Protein AF-A0A1V2LK04-F1 (afdb_monomer)

Structure (mmCIF, N/CA/C/O backbone):
data_AF-A0A1V2LK04-F1
#
_entry.id   AF-A0A1V2LK04-F1
#
loop_
_atom_site.group_PDB
_atom_site.id
_atom_site.type_symbol
_atom_site.label_atom_id
_atom_site.label_alt_id
_atom_site.label_comp_id
_atom_site.label_asym_id
_atom_site.label_entity_id
_atom_site.label_seq_id
_atom_site.pdbx_PDB_ins_code
_atom_site.Cartn_x
_atom_site.Cartn_y
_atom_site.Cartn_z
_atom_site.occupancy
_atom_site.B_iso_or_equiv
_atom_site.auth_seq_id
_atom_site.auth_comp_id
_atom_site.auth_asym_id
_atom_site.auth_atom_id
_atom_site.pdbx_PDB_model_num
ATOM 1 N N . MET A 1 1 ? 14.924 -12.834 -7.239 1.00 67.75 1 MET A N 1
ATOM 2 C CA . MET A 1 1 ? 15.857 -11.915 -6.547 1.00 67.75 1 MET A CA 1
ATOM 3 C C . MET A 1 1 ? 15.004 -10.848 -5.894 1.00 67.75 1 MET A C 1
ATOM 5 O O . MET A 1 1 ? 14.093 -10.379 -6.570 1.00 67.75 1 MET A O 1
ATOM 9 N N . SER A 1 2 ? 15.192 -10.547 -4.605 1.00 84.81 2 SER A N 1
ATOM 10 C CA . SER A 1 2 ? 14.337 -9.550 -3.946 1.00 84.81 2 SER A CA 1
ATOM 11 C C . SER A 1 2 ? 14.604 -8.147 -4.511 1.00 84.81 2 SER A C 1
ATOM 13 O O . SER A 1 2 ? 15.684 -7.921 -5.069 1.00 84.81 2 SER A O 1
ATOM 15 N N . PRO A 1 3 ? 13.676 -7.181 -4.361 1.00 88.69 3 PRO A N 1
ATOM 16 C CA . PRO A 1 3 ? 13.916 -5.826 -4.839 1.00 88.69 3 PRO A CA 1
ATOM 17 C C . PRO A 1 3 ? 15.154 -5.174 -4.221 1.00 88.69 3 PRO A C 1
ATOM 19 O O . PRO A 1 3 ? 15.861 -4.426 -4.893 1.00 88.69 3 PRO A O 1
ATOM 22 N N . LEU A 1 4 ? 15.432 -5.484 -2.952 1.00 91.25 4 LEU A N 1
ATOM 23 C CA . LEU A 1 4 ? 16.605 -4.983 -2.247 1.00 91.25 4 LEU A CA 1
ATOM 24 C C . LEU A 1 4 ? 17.898 -5.606 -2.792 1.00 91.25 4 LEU A C 1
ATOM 26 O O . LEU A 1 4 ? 18.863 -4.879 -3.009 1.00 91.25 4 LEU A O 1
ATOM 30 N N . ASP A 1 5 ? 17.905 -6.913 -3.069 1.00 91.00 5 ASP A N 1
ATOM 31 C CA . ASP A 1 5 ? 19.068 -7.595 -3.656 1.00 91.00 5 ASP A CA 1
ATOM 32 C C . ASP A 1 5 ? 19.377 -7.072 -5.066 1.00 91.00 5 ASP A C 1
ATOM 34 O O . ASP A 1 5 ? 20.543 -6.890 -5.414 1.00 91.00 5 ASP A O 1
ATOM 38 N N . ASP A 1 6 ? 18.340 -6.784 -5.864 1.00 92.00 6 ASP A N 1
ATOM 39 C CA . ASP A 1 6 ? 18.484 -6.130 -7.172 1.00 92.00 6 ASP A CA 1
ATOM 40 C C . ASP A 1 6 ? 19.149 -4.770 -7.044 1.00 92.00 6 ASP A C 1
ATOM 42 O O . ASP A 1 6 ? 20.170 -4.516 -7.686 1.00 92.00 6 ASP A O 1
ATOM 46 N N . LEU A 1 7 ? 18.661 -3.933 -6.130 1.00 92.75 7 LEU A N 1
ATOM 47 C CA . LEU A 1 7 ? 19.265 -2.631 -5.897 1.00 92.75 7 LEU A CA 1
ATOM 48 C C . LEU A 1 7 ? 20.723 -2.754 -5.433 1.00 92.75 7 LEU A C 1
ATOM 50 O O . LEU A 1 7 ? 21.587 -2.056 -5.959 1.00 92.75 7 LEU A O 1
ATOM 54 N N . VAL A 1 8 ? 21.028 -3.669 -4.508 1.00 92.19 8 VAL A N 1
ATOM 55 C CA . VAL A 1 8 ? 22.409 -3.931 -4.065 1.00 92.19 8 VAL A CA 1
ATOM 56 C C . VAL A 1 8 ? 23.289 -4.380 -5.236 1.00 92.19 8 VAL A C 1
ATOM 58 O O . VAL A 1 8 ? 24.425 -3.923 -5.349 1.00 92.19 8 VAL A O 1
ATOM 61 N N . SER A 1 9 ? 22.769 -5.202 -6.152 1.00 92.12 9 SER A N 1
ATOM 62 C CA . SER A 1 9 ? 23.501 -5.624 -7.352 1.00 92.12 9 SER A CA 1
ATOM 63 C C . SER A 1 9 ? 23.781 -4.465 -8.319 1.00 92.12 9 SER A C 1
ATOM 65 O O . SER A 1 9 ? 24.876 -4.384 -8.878 1.00 92.12 9 SER A O 1
ATOM 67 N N . ILE A 1 10 ? 22.844 -3.517 -8.452 1.00 92.12 10 ILE A N 1
ATOM 68 C CA . ILE A 1 10 ? 23.038 -2.284 -9.226 1.00 92.12 10 ILE A CA 1
ATOM 69 C C . ILE A 1 10 ? 24.153 -1.440 -8.595 1.00 92.12 10 ILE A C 1
ATOM 71 O O . ILE A 1 10 ? 25.051 -0.985 -9.302 1.00 92.12 10 ILE A O 1
ATOM 75 N N . PHE A 1 11 ? 24.150 -1.276 -7.269 1.00 91.00 11 PHE A N 1
ATOM 76 C CA . PHE A 1 11 ? 25.230 -0.580 -6.560 1.00 91.00 11 PHE A CA 1
ATOM 77 C C . PHE A 1 11 ? 26.583 -1.288 -6.715 1.00 91.00 11 PHE A C 1
ATOM 79 O O . PHE A 1 11 ? 27.594 -0.619 -6.915 1.00 91.00 11 PHE A O 1
ATOM 86 N N . ALA A 1 12 ? 26.614 -2.622 -6.700 1.00 88.50 12 ALA A N 1
ATOM 87 C CA . ALA A 1 12 ? 27.835 -3.389 -6.941 1.00 88.50 12 ALA A CA 1
ATOM 88 C C . ALA A 1 12 ? 28.384 -3.200 -8.368 1.00 88.50 12 ALA A C 1
ATOM 90 O O . ALA A 1 12 ? 29.597 -3.212 -8.563 1.00 88.50 12 ALA A O 1
ATOM 91 N N . ALA A 1 13 ? 27.516 -2.986 -9.363 1.00 87.00 13 ALA A N 1
ATOM 92 C CA . ALA A 1 13 ? 27.930 -2.660 -10.730 1.00 87.00 13 ALA A CA 1
ATOM 93 C C . ALA A 1 13 ? 28.468 -1.222 -10.870 1.00 87.00 13 ALA A C 1
ATOM 95 O O . ALA A 1 13 ? 29.292 -0.958 -11.745 1.00 87.00 13 ALA A O 1
ATOM 96 N N . ILE A 1 14 ? 28.008 -0.303 -10.016 1.00 84.81 14 ILE A N 1
ATOM 97 C CA . ILE A 1 14 ? 28.446 1.099 -9.966 1.00 84.81 14 ILE A CA 1
ATOM 98 C C . ILE A 1 14 ? 29.805 1.231 -9.258 1.00 84.81 14 ILE A C 1
ATOM 100 O O . ILE A 1 14 ? 30.707 1.911 -9.749 1.00 84.81 14 ILE A O 1
ATOM 104 N N . SER A 1 15 ? 29.972 0.563 -8.116 1.00 70.50 15 SER A N 1
ATOM 105 C CA . SER A 1 15 ? 31.192 0.600 -7.306 1.00 70.50 15 SER A CA 1
ATOM 106 C C . SER A 1 15 ? 32.249 -0.369 -7.839 1.00 70.50 15 SER A C 1
ATOM 108 O O . SER A 1 15 ? 32.431 -1.467 -7.321 1.00 70.50 15 SER A O 1
ATOM 110 N N . THR A 1 16 ? 32.996 0.041 -8.866 1.00 59.12 16 THR A N 1
ATOM 111 C CA . THR A 1 16 ? 34.061 -0.789 -9.466 1.00 59.12 16 THR A CA 1
ATOM 112 C C . THR A 1 16 ? 35.253 -1.053 -8.532 1.00 59.12 16 THR A C 1
ATOM 114 O O . THR A 1 16 ? 36.031 -1.965 -8.798 1.00 59.12 16 THR A O 1
ATOM 117 N N . ASN A 1 17 ? 35.399 -0.291 -7.439 1.00 59.59 17 ASN A N 1
ATOM 118 C CA . ASN A 1 17 ? 36.409 -0.491 -6.393 1.00 59.59 17 ASN A CA 1
ATOM 119 C C . ASN A 1 17 ? 35.731 -0.642 -5.023 1.00 59.59 17 ASN A C 1
ATOM 121 O O . ASN A 1 17 ? 34.928 0.205 -4.645 1.00 59.59 17 ASN A O 1
ATOM 125 N N . GLN A 1 18 ? 36.127 -1.652 -4.237 1.00 54.50 18 GLN A N 1
ATOM 126 C CA . GLN A 1 18 ? 35.581 -1.926 -2.891 1.00 54.50 18 GLN A CA 1
ATOM 127 C C . GLN A 1 18 ? 35.814 -0.798 -1.859 1.00 54.50 18 GLN A C 1
ATOM 129 O O . GLN A 1 18 ? 35.262 -0.843 -0.763 1.00 54.50 18 GLN A O 1
ATOM 134 N N . GLU A 1 19 ? 36.611 0.219 -2.202 1.00 57.62 19 GLU A N 1
ATOM 135 C CA . GLU A 1 19 ? 36.891 1.391 -1.361 1.00 57.62 19 GLU A CA 1
ATOM 136 C C . GLU A 1 19 ? 36.106 2.655 -1.768 1.00 57.62 19 GLU A C 1
ATOM 138 O O . GLU A 1 19 ? 36.232 3.681 -1.100 1.00 57.62 19 GLU A O 1
ATOM 143 N N . SER A 1 20 ? 35.297 2.618 -2.838 1.00 67.50 20 SER A N 1
ATOM 144 C CA . SER A 1 20 ? 34.585 3.810 -3.322 1.00 67.50 20 SER A CA 1
ATOM 145 C C . SER A 1 20 ? 33.537 4.282 -2.313 1.00 67.50 20 SER A C 1
ATOM 147 O O . SER A 1 20 ? 32.608 3.538 -1.988 1.00 67.50 20 SER A O 1
ATOM 149 N N . ARG A 1 21 ? 33.644 5.529 -1.849 1.00 80.56 21 ARG A N 1
ATOM 150 C CA . ARG A 1 21 ? 32.644 6.144 -0.969 1.00 80.56 21 ARG A CA 1
ATOM 151 C C . ARG A 1 21 ? 31.554 6.800 -1.803 1.00 80.56 21 ARG A C 1
ATOM 153 O O . ARG A 1 21 ? 31.777 7.851 -2.407 1.00 80.56 21 ARG A O 1
ATOM 160 N N . ASN A 1 22 ? 30.369 6.199 -1.778 1.00 86.50 22 ASN A N 1
ATOM 161 C CA . ASN A 1 22 ? 29.214 6.699 -2.510 1.00 86.50 22 ASN A CA 1
ATOM 162 C C . ASN A 1 22 ? 28.468 7.744 -1.666 1.00 86.50 22 ASN A C 1
ATOM 164 O O . ASN A 1 22 ? 28.216 7.535 -0.469 1.00 86.50 22 ASN A O 1
ATOM 168 N N . LEU A 1 23 ? 28.104 8.866 -2.285 1.00 90.00 23 LEU A N 1
ATOM 169 C CA . LEU A 1 23 ? 27.098 9.794 -1.773 1.00 90.00 23 LEU A CA 1
ATOM 170 C C . LEU A 1 23 ? 25.750 9.443 -2.406 1.00 90.00 23 LEU A C 1
ATOM 172 O O . LEU A 1 23 ? 25.595 9.576 -3.618 1.00 90.00 23 LEU A O 1
ATOM 176 N N . LEU A 1 24 ? 24.778 9.019 -1.598 1.00 91.62 24 LEU A N 1
ATOM 177 C CA . LEU A 1 24 ? 23.424 8.752 -2.079 1.00 91.62 24 LEU A CA 1
ATOM 178 C C . LEU A 1 24 ? 22.603 10.042 -2.059 1.00 91.62 24 LEU A C 1
ATOM 180 O O . LEU A 1 24 ? 22.332 10.594 -0.992 1.00 91.62 24 LEU A O 1
ATOM 184 N N . VAL A 1 25 ? 22.177 10.490 -3.234 1.00 90.81 25 VAL A N 1
ATOM 185 C CA . VAL A 1 25 ? 21.165 11.533 -3.388 1.00 90.81 25 VAL A CA 1
ATOM 186 C C . VAL A 1 25 ? 19.807 10.861 -3.528 1.00 90.81 25 VAL A C 1
ATOM 188 O O . VAL A 1 25 ? 19.575 10.126 -4.489 1.00 90.81 25 VAL A O 1
ATOM 191 N N . LEU A 1 26 ? 18.924 11.097 -2.562 1.00 90.12 26 LEU A N 1
ATOM 192 C CA . LEU A 1 26 ? 17.680 10.354 -2.414 1.00 90.12 26 LEU A CA 1
ATOM 193 C C . LEU A 1 26 ? 16.454 11.243 -2.609 1.00 90.12 26 LEU A C 1
ATOM 195 O O . LEU A 1 26 ? 16.375 12.350 -2.077 1.00 90.12 26 LEU A O 1
ATOM 199 N N . ASP A 1 27 ? 15.477 10.714 -3.335 1.00 86.94 27 ASP A N 1
ATOM 200 C CA . ASP A 1 27 ? 14.127 11.261 -3.391 1.00 86.94 27 ASP A CA 1
ATOM 201 C C . ASP A 1 27 ? 13.308 10.849 -2.151 1.00 86.94 27 ASP A C 1
ATOM 203 O O . ASP A 1 27 ? 13.413 9.723 -1.652 1.00 86.94 27 ASP A O 1
ATOM 207 N N . ARG A 1 28 ? 12.466 11.744 -1.630 1.00 85.81 28 ARG A N 1
ATOM 208 C CA . ARG A 1 28 ? 11.654 11.449 -0.438 1.00 85.81 28 ARG A CA 1
ATOM 209 C C . ARG A 1 28 ? 10.674 10.308 -0.688 1.00 85.81 28 ARG A C 1
ATOM 211 O O . ARG A 1 28 ? 10.513 9.465 0.194 1.00 85.81 28 ARG A O 1
ATOM 218 N N . ASP A 1 29 ? 10.108 10.224 -1.886 1.00 84.12 29 ASP A N 1
ATOM 219 C CA . ASP A 1 29 ? 9.132 9.188 -2.232 1.00 84.12 29 ASP A CA 1
ATOM 220 C C . ASP A 1 29 ? 9.757 7.793 -2.150 1.00 84.12 29 ASP A C 1
ATOM 222 O O . ASP A 1 29 ? 9.242 6.902 -1.476 1.00 84.12 29 ASP A O 1
ATOM 226 N N . ILE A 1 30 ? 10.934 7.610 -2.759 1.00 87.88 30 ILE A N 1
ATOM 227 C CA . ILE A 1 30 ? 11.621 6.314 -2.742 1.00 87.88 30 ILE A CA 1
ATOM 228 C C . ILE A 1 30 ? 12.211 5.986 -1.361 1.00 87.88 30 ILE A C 1
ATOM 230 O O . ILE A 1 30 ? 12.379 4.813 -1.028 1.00 87.88 30 ILE A O 1
ATOM 234 N N . SER A 1 31 ? 12.495 6.991 -0.524 1.00 89.06 31 SER A N 1
ATOM 235 C CA . SER A 1 31 ? 13.019 6.764 0.831 1.00 89.06 31 SER A CA 1
ATOM 236 C C . SER A 1 31 ? 12.062 5.954 1.706 1.00 89.06 31 SER A C 1
ATOM 238 O O . SER A 1 31 ? 12.491 5.085 2.464 1.00 89.06 31 SER A O 1
ATOM 240 N N . VAL A 1 32 ? 10.758 6.181 1.541 1.00 87.44 32 VAL A N 1
ATOM 241 C CA . VAL A 1 32 ? 9.695 5.453 2.237 1.00 87.44 32 VAL A CA 1
ATOM 242 C C . VAL A 1 32 ? 9.721 3.978 1.839 1.00 87.44 32 VAL A C 1
ATOM 244 O O . VAL A 1 32 ? 9.692 3.097 2.698 1.00 87.44 32 VAL A O 1
ATOM 247 N N . HIS A 1 33 ? 9.868 3.710 0.540 1.00 89.38 33 HIS A N 1
ATOM 248 C CA . HIS A 1 33 ? 9.951 2.355 0.002 1.00 89.38 33 HIS A CA 1
ATOM 249 C C . HIS A 1 33 ? 11.189 1.623 0.539 1.00 89.38 33 HIS A C 1
ATOM 251 O O . HIS A 1 33 ? 11.101 0.472 0.962 1.00 89.38 33 HIS A O 1
ATOM 257 N N . LEU A 1 34 ? 12.343 2.297 0.586 1.00 90.12 34 LEU A N 1
ATOM 258 C CA . LEU A 1 34 ? 13.572 1.714 1.128 1.00 90.12 34 LEU A CA 1
ATOM 259 C C . LEU A 1 34 ? 13.492 1.448 2.632 1.00 90.12 34 LEU A C 1
ATOM 261 O O . LEU A 1 34 ? 13.990 0.421 3.094 1.00 90.12 34 LEU A O 1
ATOM 265 N N . ASN A 1 35 ? 12.874 2.340 3.406 1.00 88.75 35 ASN A N 1
ATOM 266 C CA . ASN A 1 35 ? 12.684 2.125 4.840 1.00 88.75 35 ASN A CA 1
ATOM 267 C C . ASN A 1 35 ? 11.862 0.861 5.098 1.00 88.75 35 ASN A C 1
ATOM 269 O O . ASN A 1 35 ? 12.257 0.036 5.922 1.00 88.75 35 ASN A O 1
ATOM 273 N N . TYR A 1 36 ? 10.792 0.655 4.330 1.00 88.06 36 TYR A N 1
ATOM 274 C CA . TYR A 1 36 ? 10.020 -0.579 4.389 1.00 88.06 36 TYR A CA 1
ATOM 275 C C . TYR A 1 36 ? 10.857 -1.803 3.977 1.00 88.06 36 TYR A C 1
ATOM 277 O O . TYR A 1 36 ? 10.964 -2.754 4.749 1.00 88.06 36 TYR A O 1
ATOM 285 N N . LEU A 1 37 ? 11.534 -1.767 2.820 1.00 89.19 37 LEU A N 1
ATOM 286 C CA . LEU A 1 37 ? 12.337 -2.901 2.328 1.00 89.19 37 LEU A CA 1
ATOM 287 C C . LEU A 1 37 ? 13.485 -3.282 3.274 1.00 89.19 37 LEU A C 1
ATOM 289 O O . LEU A 1 37 ? 13.892 -4.440 3.331 1.00 89.19 37 LEU A O 1
ATOM 293 N N . THR A 1 38 ? 14.011 -2.315 4.025 1.00 88.75 38 THR A N 1
ATOM 294 C CA . THR A 1 38 ? 15.079 -2.530 5.010 1.00 88.75 38 THR A CA 1
ATOM 295 C C . THR A 1 38 ? 14.553 -2.824 6.417 1.00 88.75 38 THR A C 1
ATOM 297 O O . THR A 1 38 ? 15.357 -2.955 7.341 1.00 88.75 38 THR A O 1
ATOM 300 N N . ASN A 1 39 ? 13.235 -2.934 6.623 1.00 83.38 39 ASN A N 1
ATOM 301 C CA . ASN A 1 39 ? 12.607 -3.067 7.944 1.00 83.38 39 ASN A CA 1
ATOM 302 C C . ASN A 1 39 ? 13.086 -1.990 8.937 1.00 83.38 39 ASN A C 1
ATOM 304 O O . ASN A 1 39 ? 13.409 -2.286 10.090 1.00 83.38 39 ASN A O 1
ATOM 308 N N . ASN A 1 40 ? 13.202 -0.745 8.466 1.00 79.25 40 ASN A N 1
ATOM 309 C CA . ASN A 1 40 ? 13.758 0.408 9.182 1.00 79.25 40 ASN A CA 1
ATOM 310 C C . ASN A 1 40 ? 15.217 0.230 9.660 1.00 79.25 40 ASN A C 1
ATOM 312 O O . ASN A 1 40 ? 15.696 0.981 10.510 1.00 79.25 40 ASN A O 1
ATOM 316 N N . LYS A 1 41 ? 15.957 -0.746 9.114 1.00 82.50 41 LYS A N 1
ATOM 317 C CA . LYS A 1 41 ? 17.372 -1.017 9.419 1.00 82.50 41 LYS A CA 1
ATOM 318 C C . LYS A 1 41 ? 18.263 -0.616 8.247 1.00 82.50 41 LYS A C 1
ATOM 320 O O . LYS A 1 41 ? 18.959 -1.437 7.651 1.00 82.50 41 LYS A O 1
ATOM 325 N N . PHE A 1 42 ? 18.269 0.680 7.945 1.00 85.62 42 PHE A N 1
ATOM 326 C CA . PHE A 1 42 ? 18.987 1.236 6.795 1.00 85.62 42 PHE A CA 1
ATOM 327 C C . PHE A 1 42 ? 20.515 1.007 6.838 1.00 85.62 42 PHE A C 1
ATOM 329 O O . PHE A 1 42 ? 21.164 0.968 5.798 1.00 85.62 42 PHE A O 1
ATOM 336 N N . SER A 1 43 ? 21.102 0.790 8.022 1.00 86.19 43 SER A N 1
ATOM 337 C CA . SER A 1 43 ? 22.552 0.604 8.202 1.00 86.19 43 SER A CA 1
ATOM 338 C C . SER A 1 43 ? 23.133 -0.621 7.486 1.00 86.19 43 SER A C 1
ATOM 340 O O . SER A 1 43 ? 24.266 -0.582 7.002 1.00 86.19 43 SER A O 1
ATOM 342 N N . ALA A 1 44 ? 22.374 -1.718 7.404 1.00 85.88 44 ALA A N 1
ATOM 343 C CA . ALA A 1 44 ? 22.809 -2.909 6.677 1.00 85.88 44 ALA A CA 1
ATOM 344 C C . ALA A 1 44 ? 22.882 -2.628 5.170 1.00 85.88 44 ALA A C 1
ATOM 346 O O . ALA A 1 44 ? 23.854 -3.001 4.515 1.00 85.88 44 ALA A O 1
ATOM 347 N N . PHE A 1 45 ? 21.889 -1.899 4.651 1.00 88.12 45 PHE A N 1
ATOM 348 C CA . PHE A 1 45 ? 21.852 -1.477 3.257 1.00 88.12 45 PHE A CA 1
ATOM 349 C C . PHE A 1 45 ? 23.014 -0.538 2.927 1.00 88.12 45 PHE A C 1
ATOM 351 O O . PHE A 1 45 ? 23.743 -0.815 1.981 1.00 88.12 45 PHE A O 1
ATOM 358 N N . THR A 1 46 ? 23.265 0.502 3.732 1.00 88.56 46 THR A N 1
ATOM 359 C CA . THR A 1 46 ? 24.379 1.437 3.476 1.00 88.56 46 THR A CA 1
ATOM 360 C C . THR A 1 46 ? 25.741 0.761 3.502 1.00 88.56 46 THR A C 1
ATOM 362 O O . THR A 1 46 ? 26.622 1.133 2.732 1.00 88.56 46 THR A O 1
ATOM 365 N N . THR A 1 47 ? 25.914 -0.244 4.363 1.00 87.81 47 THR A N 1
ATOM 366 C CA . THR A 1 47 ? 27.152 -1.029 4.429 1.00 87.81 47 THR A CA 1
ATOM 367 C C . THR A 1 47 ? 27.335 -1.869 3.166 1.00 87.81 47 THR A C 1
ATOM 369 O O . THR A 1 47 ? 28.420 -1.868 2.592 1.00 87.81 47 THR A O 1
ATOM 372 N N . ALA A 1 48 ? 26.279 -2.546 2.703 1.00 86.94 48 ALA A N 1
ATOM 373 C CA . ALA A 1 48 ? 26.323 -3.383 1.503 1.00 86.94 48 ALA A CA 1
ATOM 374 C C . ALA A 1 48 ? 26.527 -2.581 0.205 1.00 86.94 48 ALA A C 1
ATOM 376 O O . ALA A 1 48 ? 27.084 -3.103 -0.755 1.00 86.94 48 ALA A O 1
ATOM 377 N N . THR A 1 49 ? 26.089 -1.320 0.169 1.00 87.62 49 THR A N 1
ATOM 378 C CA . THR A 1 49 ? 26.177 -0.445 -1.013 1.00 87.62 49 THR A CA 1
ATOM 379 C C . THR A 1 49 ? 27.279 0.615 -0.922 1.00 87.62 49 THR A C 1
ATOM 381 O O . THR A 1 49 ? 27.354 1.500 -1.778 1.00 87.62 49 THR A O 1
ATOM 384 N N . HIS A 1 50 ? 28.133 0.551 0.107 1.00 87.31 50 HIS A N 1
ATOM 385 C CA . HIS A 1 50 ? 29.213 1.514 0.367 1.00 87.31 50 HIS A CA 1
ATOM 386 C C . HIS A 1 50 ? 28.746 2.986 0.414 1.00 87.31 50 HIS A C 1
ATOM 388 O O . HIS A 1 50 ? 29.473 3.911 0.036 1.00 87.31 50 HIS A O 1
ATOM 394 N N . ILE A 1 51 ? 27.519 3.226 0.893 1.00 88.81 51 ILE A N 1
ATOM 395 C CA . ILE A 1 51 ? 26.975 4.576 1.071 1.00 88.81 51 ILE A CA 1
ATOM 396 C C . ILE A 1 51 ? 27.576 5.190 2.331 1.00 88.81 51 ILE A C 1
ATOM 398 O O . ILE A 1 51 ? 27.338 4.739 3.451 1.00 88.81 51 ILE A O 1
ATOM 402 N N . SER A 1 52 ? 28.327 6.270 2.138 1.00 86.75 52 SER A N 1
ATOM 403 C CA . SER A 1 52 ? 28.975 7.017 3.219 1.00 86.75 52 SER A CA 1
ATOM 404 C C . SER A 1 52 ? 28.075 8.101 3.813 1.00 86.75 52 SER A C 1
ATOM 406 O O . SER A 1 52 ? 28.137 8.389 5.008 1.00 86.75 52 SER A O 1
ATOM 408 N N . ARG A 1 53 ? 27.238 8.711 2.971 1.00 87.44 53 ARG A N 1
ATOM 409 C CA . ARG A 1 53 ? 26.361 9.827 3.322 1.00 87.44 53 ARG A CA 1
ATOM 410 C C . ARG A 1 53 ? 25.122 9.806 2.433 1.00 87.44 53 ARG A C 1
ATOM 412 O O . ARG A 1 53 ? 25.194 9.393 1.278 1.00 87.44 53 ARG A O 1
ATOM 419 N N . ILE A 1 54 ? 24.007 10.279 2.982 1.00 89.69 54 ILE A N 1
ATOM 420 C CA . ILE A 1 54 ? 22.731 10.441 2.282 1.00 89.69 54 ILE A CA 1
ATOM 421 C C . ILE A 1 54 ? 22.371 11.925 2.310 1.00 89.69 54 ILE A C 1
ATOM 423 O O . ILE A 1 54 ? 22.542 12.580 3.342 1.00 89.69 54 ILE A O 1
ATOM 427 N N . VAL A 1 55 ? 21.907 12.452 1.183 1.00 90.56 55 VAL A N 1
ATOM 428 C CA . VAL A 1 55 ? 21.440 13.834 1.030 1.00 90.56 55 VAL A CA 1
ATOM 429 C C . VAL A 1 55 ? 20.132 13.813 0.243 1.00 90.56 55 VAL A C 1
ATOM 431 O O . VAL A 1 55 ? 19.961 12.991 -0.655 1.00 90.56 55 VAL A O 1
ATOM 434 N N . TRP A 1 56 ? 19.199 14.694 0.590 1.00 90.69 56 TRP A N 1
ATOM 435 C CA . TRP A 1 56 ? 17.957 14.849 -0.162 1.00 90.69 56 TRP A CA 1
ATOM 436 C C . TRP A 1 56 ? 18.214 15.563 -1.481 1.00 90.69 56 TRP A C 1
ATOM 438 O O . TRP A 1 56 ? 19.077 16.437 -1.543 1.00 90.69 56 TRP A O 1
ATOM 448 N N . ILE A 1 57 ? 17.467 15.216 -2.530 1.00 86.06 57 ILE A N 1
ATOM 449 C CA . ILE A 1 57 ? 17.640 15.824 -3.856 1.00 86.06 57 ILE A CA 1
ATOM 450 C C . ILE A 1 57 ? 17.528 17.359 -3.828 1.00 86.06 57 ILE A C 1
ATOM 452 O O . ILE A 1 57 ? 18.248 18.041 -4.556 1.00 86.06 57 ILE A O 1
ATOM 456 N N . GLU A 1 58 ? 16.707 17.910 -2.931 1.00 84.62 58 GLU A N 1
ATOM 457 C CA . GLU A 1 58 ? 16.527 19.353 -2.753 1.00 84.62 58 GLU A CA 1
ATOM 458 C C . GLU A 1 58 ? 17.756 20.043 -2.131 1.00 84.62 58 GLU A C 1
ATOM 460 O O . GLU A 1 58 ? 18.003 21.222 -2.384 1.00 84.62 58 GLU A O 1
ATOM 465 N N . ASP A 1 59 ? 18.559 19.305 -1.361 1.00 83.62 59 ASP A N 1
ATOM 466 C CA . ASP A 1 59 ? 19.706 19.825 -0.607 1.00 83.62 59 ASP A CA 1
ATOM 467 C C . ASP A 1 59 ? 21.047 19.641 -1.342 1.00 83.62 59 ASP A C 1
ATOM 469 O O . ASP A 1 59 ? 22.104 20.040 -0.844 1.00 83.62 59 ASP A O 1
ATOM 473 N N . VAL A 1 60 ? 21.028 19.055 -2.545 1.00 77.56 60 VAL A N 1
ATOM 474 C CA . VAL A 1 60 ? 22.233 18.705 -3.323 1.00 77.56 60 VAL A CA 1
ATOM 475 C C . VAL A 1 60 ? 23.100 19.924 -3.637 1.00 77.56 60 VAL A C 1
ATOM 477 O O . VAL A 1 60 ? 24.325 19.826 -3.635 1.00 77.56 60 VAL A O 1
ATOM 480 N N . ALA A 1 61 ? 22.496 21.093 -3.856 1.00 73.44 61 ALA A N 1
ATOM 481 C CA . ALA A 1 61 ? 23.235 22.322 -4.150 1.00 73.44 61 ALA A CA 1
ATOM 482 C C . ALA A 1 61 ? 24.139 22.791 -2.987 1.00 73.44 61 ALA A C 1
ATOM 484 O O . ALA A 1 61 ? 25.058 23.577 -3.204 1.00 73.44 61 ALA A O 1
ATOM 485 N N . ASN A 1 62 ? 23.911 22.295 -1.764 1.00 68.25 62 ASN A N 1
ATOM 486 C CA . ASN A 1 62 ? 24.599 22.727 -0.544 1.00 68.25 62 ASN A CA 1
ATOM 487 C C . ASN A 1 62 ? 25.738 21.786 -0.107 1.00 68.25 62 ASN A C 1
ATOM 489 O O . ASN A 1 62 ? 26.225 21.889 1.023 1.00 68.25 62 ASN A O 1
ATOM 493 N N . ILE A 1 63 ? 26.168 20.848 -0.957 1.00 65.88 63 ILE A N 1
ATOM 494 C CA . ILE A 1 63 ? 27.238 19.900 -0.616 1.00 65.88 63 ILE A CA 1
ATOM 495 C C . ILE A 1 63 ? 28.587 20.643 -0.570 1.00 65.88 63 ILE A C 1
ATOM 497 O O . ILE A 1 63 ? 29.254 20.817 -1.586 1.00 65.88 63 ILE A O 1
ATOM 501 N N . GLN A 1 64 ? 28.993 21.084 0.626 1.00 55.75 64 GLN A N 1
ATOM 502 C CA . GLN A 1 64 ? 30.326 21.632 0.895 1.00 55.75 64 GLN A CA 1
ATOM 503 C C . GLN A 1 64 ? 31.285 20.526 1.367 1.00 55.75 64 GLN A C 1
ATOM 505 O O . GLN A 1 64 ? 30.988 19.819 2.327 1.00 55.75 64 GLN A O 1
ATOM 510 N N . ASP A 1 65 ? 32.392 20.402 0.631 1.00 49.72 65 ASP A N 1
ATOM 511 C CA . ASP A 1 65 ? 33.674 19.717 0.861 1.00 49.72 65 ASP A CA 1
ATOM 512 C C . ASP A 1 65 ? 33.784 18.458 1.750 1.00 49.72 65 ASP A C 1
ATOM 514 O O . ASP A 1 65 ? 33.377 18.379 2.906 1.00 49.72 65 ASP A O 1
ATOM 518 N N . GLY A 1 66 ? 34.472 17.469 1.167 1.00 55.41 66 GLY A N 1
ATOM 519 C CA . GLY A 1 66 ? 34.647 16.098 1.647 1.00 55.41 66 GLY A CA 1
ATOM 520 C C . GLY A 1 66 ? 34.368 15.128 0.502 1.00 55.41 66 GLY A C 1
ATOM 521 O O . GLY A 1 66 ? 33.434 14.339 0.591 1.00 55.41 66 GLY A O 1
ATOM 522 N N . SER A 1 67 ? 35.098 15.274 -0.612 1.00 61.66 67 SER A N 1
ATOM 523 C CA . SER A 1 67 ? 34.750 14.711 -1.925 1.00 61.66 67 SER A CA 1
ATOM 524 C C . SER A 1 67 ? 34.422 13.209 -1.853 1.00 61.66 67 SER A C 1
ATOM 526 O O . SER A 1 67 ? 35.333 12.416 -1.586 1.00 61.66 67 SER A O 1
ATOM 528 N N . PRO A 1 68 ? 33.155 12.807 -2.077 1.00 72.56 68 PRO A N 1
ATOM 529 C CA . PRO A 1 68 ? 32.834 11.408 -2.328 1.00 72.56 68 PRO A CA 1
ATOM 530 C C . PRO A 1 68 ? 33.440 10.993 -3.674 1.00 72.56 68 PRO A C 1
ATOM 532 O O . PRO A 1 68 ? 33.629 11.835 -4.556 1.00 72.56 68 PRO A O 1
ATOM 535 N N . ASP A 1 69 ? 33.753 9.710 -3.833 1.00 78.31 69 ASP A N 1
ATOM 536 C CA . ASP A 1 69 ? 34.327 9.196 -5.085 1.00 78.31 69 ASP A CA 1
ATOM 537 C C . ASP A 1 69 ? 33.257 9.120 -6.184 1.00 78.31 69 ASP A C 1
ATOM 539 O O . ASP A 1 69 ? 33.544 9.302 -7.372 1.00 78.31 69 ASP A O 1
ATOM 543 N N . SER A 1 70 ? 32.006 8.890 -5.774 1.00 87.31 70 SER A N 1
ATOM 544 C CA . SER A 1 70 ? 30.847 8.860 -6.654 1.00 87.31 70 SER A CA 1
ATOM 545 C C . SER A 1 70 ? 29.617 9.512 -6.011 1.00 87.31 70 SER A C 1
ATOM 547 O O . SER A 1 70 ? 29.456 9.541 -4.785 1.00 87.31 70 SER A O 1
ATOM 549 N N . VAL A 1 71 ? 28.729 10.026 -6.857 1.00 89.44 71 VAL A N 1
ATOM 550 C CA . VAL A 1 71 ? 27.406 10.527 -6.487 1.00 89.44 71 VAL A CA 1
ATOM 551 C C . VAL A 1 71 ? 26.371 9.658 -7.185 1.00 89.44 71 VAL A C 1
ATOM 553 O O . VAL A 1 71 ? 26.366 9.556 -8.409 1.00 89.44 71 VAL A O 1
ATOM 556 N N . VAL A 1 72 ? 25.494 9.027 -6.410 1.00 91.75 72 VAL A N 1
ATOM 557 C CA . VAL A 1 72 ? 24.448 8.139 -6.922 1.00 91.75 72 VAL A CA 1
ATOM 558 C C . VAL A 1 72 ? 23.096 8.789 -6.672 1.00 91.75 72 VAL A C 1
ATOM 560 O O . VAL A 1 72 ? 22.679 8.931 -5.526 1.00 91.75 72 VAL A O 1
ATOM 563 N N . PHE A 1 73 ? 22.405 9.175 -7.738 1.00 91.69 73 PHE A N 1
ATOM 564 C CA . PHE A 1 73 ? 21.027 9.653 -7.680 1.00 91.69 73 PHE A CA 1
ATOM 565 C C . PHE A 1 73 ? 20.076 8.462 -7.709 1.00 91.69 73 PHE A C 1
ATOM 567 O O . PHE A 1 73 ? 20.142 7.660 -8.636 1.00 91.69 73 PHE A O 1
ATOM 574 N N . LEU A 1 74 ? 19.180 8.359 -6.731 1.00 92.62 74 LEU A N 1
ATOM 575 C CA . LEU A 1 74 ? 18.116 7.358 -6.700 1.00 92.62 74 LEU A CA 1
ATOM 576 C C . LEU A 1 74 ? 16.757 8.059 -6.666 1.00 92.62 74 LEU A C 1
ATOM 578 O O . LEU A 1 74 ? 16.388 8.672 -5.663 1.00 92.62 74 LEU A O 1
ATOM 582 N N . ILE A 1 75 ? 16.028 7.967 -7.779 1.00 89.75 75 ILE A N 1
ATOM 583 C CA . ILE A 1 75 ? 14.786 8.716 -8.014 1.00 89.75 75 ILE A CA 1
ATOM 584 C C . ILE A 1 75 ? 13.672 7.751 -8.419 1.00 89.75 75 ILE A C 1
ATOM 586 O O . ILE A 1 75 ? 13.898 6.822 -9.198 1.00 89.75 75 ILE A O 1
ATOM 590 N N . ASN A 1 76 ? 12.459 7.981 -7.915 1.00 87.44 76 ASN A N 1
ATOM 591 C CA . ASN A 1 76 ? 11.260 7.281 -8.367 1.00 87.44 76 ASN A CA 1
ATOM 592 C C . ASN A 1 76 ? 10.607 8.057 -9.514 1.00 87.44 76 ASN A C 1
ATOM 594 O O . ASN A 1 76 ? 10.323 9.229 -9.331 1.00 87.44 76 ASN A O 1
ATOM 598 N N . LEU A 1 77 ? 10.324 7.444 -10.665 1.00 83.69 77 LEU A N 1
ATOM 599 C CA . LEU A 1 77 ? 9.648 8.132 -11.783 1.00 83.69 77 LEU A CA 1
ATOM 600 C C . LEU A 1 77 ? 8.219 7.650 -12.029 1.00 83.69 77 LEU A C 1
ATOM 602 O O . LEU A 1 77 ? 7.698 7.824 -13.126 1.00 83.69 77 LEU A O 1
ATOM 606 N N . LEU A 1 78 ? 7.591 7.028 -11.034 1.00 78.19 78 LEU A N 1
ATOM 607 C CA . LEU A 1 78 ? 6.184 6.639 -11.129 1.00 78.19 78 LEU A CA 1
ATOM 608 C C . LEU A 1 78 ? 5.214 7.829 -11.038 1.00 78.19 78 LEU A C 1
ATOM 610 O O . LEU A 1 78 ? 4.068 7.681 -11.439 1.00 78.19 78 LEU A O 1
ATOM 614 N N . SER A 1 79 ? 5.640 8.988 -10.524 1.00 71.62 79 SER A N 1
ATOM 615 C CA . SER A 1 79 ? 4.813 10.199 -10.452 1.00 71.62 79 SER A CA 1
ATOM 616 C C . SER A 1 79 ? 5.266 11.268 -11.455 1.00 71.62 79 SER A C 1
ATOM 618 O O . SER A 1 79 ? 6.465 11.469 -11.680 1.00 71.62 79 SER A O 1
ATOM 620 N N . ASP A 1 80 ? 4.298 12.002 -12.014 1.00 67.69 80 ASP A N 1
ATOM 621 C CA . ASP A 1 80 ? 4.536 13.124 -12.937 1.00 67.69 80 ASP A CA 1
ATOM 622 C C . ASP A 1 80 ? 5.442 14.205 -12.311 1.00 67.69 80 ASP A C 1
ATOM 624 O O . ASP A 1 80 ? 6.307 14.780 -12.980 1.00 67.69 80 ASP A O 1
ATOM 628 N N . GLU A 1 81 ? 5.305 14.444 -11.002 1.00 66.75 81 GLU A N 1
ATOM 629 C CA . GLU A 1 81 ? 6.126 15.405 -10.254 1.00 66.75 81 GLU A CA 1
ATOM 630 C C . GLU A 1 81 ? 7.624 15.078 -10.329 1.00 66.75 81 GLU A C 1
ATOM 632 O O . GLU A 1 81 ? 8.468 15.975 -10.434 1.00 66.75 81 GLU A O 1
ATOM 637 N N . ASN A 1 82 ? 7.981 13.794 -10.372 1.00 68.56 82 ASN A N 1
ATOM 638 C CA . ASN A 1 82 ? 9.378 13.374 -10.362 1.00 68.56 82 ASN A CA 1
ATOM 639 C C . ASN A 1 82 ? 10.046 13.487 -11.743 1.00 68.56 82 ASN A C 1
ATOM 641 O O . ASN A 1 82 ? 11.273 13.593 -11.839 1.00 68.56 82 ASN A O 1
ATOM 645 N N . ILE A 1 83 ? 9.266 13.609 -12.823 1.00 70.00 83 ILE A N 1
ATOM 646 C CA . ILE A 1 83 ? 9.791 13.977 -14.148 1.00 70.00 83 ILE A CA 1
ATOM 647 C C . ILE A 1 83 ? 10.334 15.417 -14.124 1.00 70.00 83 ILE A C 1
ATOM 649 O O . ILE A 1 83 ? 11.350 15.721 -14.759 1.00 70.00 83 ILE A O 1
ATOM 653 N N . HIS A 1 84 ? 9.725 16.320 -13.347 1.00 73.06 84 HIS A N 1
ATOM 654 C CA . HIS A 1 84 ? 10.279 17.662 -13.144 1.00 73.06 84 HIS A CA 1
ATOM 655 C C . HIS A 1 84 ? 11.606 17.624 -12.376 1.00 73.06 84 HIS A C 1
ATOM 657 O O . HIS A 1 84 ? 12.522 18.370 -12.731 1.00 73.06 84 HIS A O 1
ATOM 663 N N . LYS A 1 85 ? 11.769 16.703 -11.417 1.00 74.62 85 LYS A N 1
ATOM 664 C CA . LYS A 1 85 ? 13.047 16.483 -10.713 1.00 74.62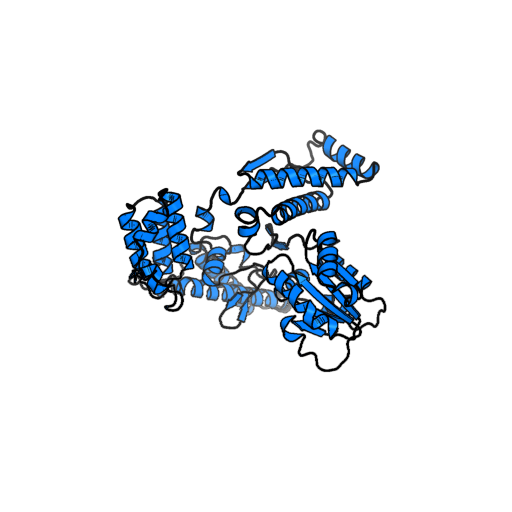 85 LYS A CA 1
ATOM 665 C C . LYS A 1 85 ? 14.160 16.032 -11.669 1.00 74.62 85 LYS A C 1
ATOM 667 O O . LYS A 1 85 ? 15.280 16.530 -11.579 1.00 74.62 85 LYS A O 1
ATOM 672 N N . LEU A 1 86 ? 13.860 15.204 -12.679 1.00 74.94 86 LEU A N 1
ATOM 673 C CA . LEU A 1 86 ? 14.832 14.904 -13.747 1.00 74.94 86 LEU A CA 1
ATOM 674 C C . LEU A 1 86 ? 15.246 16.141 -14.548 1.00 74.94 86 LEU A C 1
ATOM 676 O O . LEU A 1 86 ? 16.387 16.226 -14.997 1.00 74.94 86 LEU A O 1
ATOM 680 N N . ASN A 1 87 ? 14.341 17.100 -14.762 1.00 75.06 87 ASN A N 1
ATOM 681 C CA . ASN A 1 87 ? 14.717 18.353 -15.417 1.00 75.06 87 ASN A CA 1
ATOM 682 C C . ASN A 1 87 ? 15.665 19.180 -14.537 1.00 75.06 87 ASN A C 1
ATOM 684 O O . ASN A 1 87 ? 16.573 19.807 -15.075 1.00 75.06 87 ASN A O 1
ATOM 688 N N . GLN A 1 88 ? 15.522 19.145 -13.211 1.00 77.69 88 GLN A N 1
ATOM 689 C CA . GLN A 1 88 ? 16.461 19.811 -12.299 1.00 77.69 88 GLN A CA 1
ATOM 690 C C . GLN A 1 88 ? 17.862 19.188 -12.341 1.00 77.69 88 GLN A C 1
ATOM 692 O O . GLN A 1 88 ? 18.847 19.906 -12.201 1.00 77.69 88 GLN A O 1
ATOM 697 N N . LEU A 1 89 ? 17.989 17.888 -12.630 1.00 78.38 89 LEU A N 1
ATOM 698 C CA . LEU A 1 89 ? 19.310 17.276 -12.822 1.00 78.38 89 LEU A CA 1
ATOM 699 C C . LEU A 1 89 ? 20.111 17.949 -13.943 1.00 78.38 89 LEU A C 1
ATOM 701 O O . LEU A 1 89 ? 21.330 18.030 -13.845 1.00 78.38 89 LEU A O 1
ATOM 705 N N . SER A 1 90 ? 19.451 18.503 -14.965 1.00 75.94 90 SER A N 1
ATOM 706 C CA . SER A 1 90 ? 20.152 19.186 -16.061 1.00 75.94 90 SER A CA 1
ATOM 707 C C . SER A 1 90 ? 20.952 20.417 -15.637 1.00 75.94 90 SER A C 1
ATOM 709 O O . SER A 1 90 ? 21.903 20.785 -16.321 1.00 75.94 90 SER A O 1
ATOM 711 N N . THR A 1 91 ? 20.612 21.044 -14.508 1.00 80.25 91 THR A N 1
ATOM 712 C CA . THR A 1 91 ? 21.382 22.168 -13.958 1.00 80.25 91 THR A CA 1
ATOM 713 C C . THR A 1 91 ? 22.439 21.717 -12.952 1.00 80.25 91 THR A C 1
ATOM 715 O O . THR A 1 91 ? 23.459 22.391 -12.808 1.00 80.25 91 THR A O 1
ATOM 718 N N . LEU A 1 92 ? 22.208 20.587 -12.274 1.00 81.50 92 LEU A N 1
ATOM 719 C CA . LEU A 1 92 ? 23.062 20.056 -11.208 1.00 81.50 92 LEU A CA 1
ATOM 720 C C . LEU A 1 92 ? 24.228 19.215 -11.741 1.00 81.50 92 LEU A C 1
ATOM 722 O O . LEU A 1 92 ? 25.364 19.402 -11.306 1.00 81.50 92 LEU A O 1
ATOM 726 N N . LEU A 1 93 ? 23.959 18.305 -12.682 1.00 82.38 93 LEU A N 1
ATOM 727 C CA . LEU A 1 93 ? 24.946 17.349 -13.196 1.00 82.38 93 LEU A CA 1
ATOM 728 C C . LEU A 1 93 ? 26.188 18.028 -13.806 1.00 82.38 93 LEU A C 1
ATOM 730 O O . LEU A 1 93 ? 27.291 17.628 -13.435 1.00 82.38 93 LEU A O 1
ATOM 734 N N . PRO A 1 94 ? 26.072 19.105 -14.615 1.00 79.56 94 PRO A N 1
ATOM 735 C CA . PRO A 1 94 ? 27.245 19.756 -15.211 1.00 79.56 94 PRO A CA 1
ATOM 736 C C . PRO A 1 94 ? 28.205 20.397 -14.196 1.00 79.56 94 PRO A C 1
ATOM 738 O O . PRO A 1 94 ? 29.335 20.743 -14.536 1.00 79.56 94 PRO A O 1
ATOM 741 N N . GLN A 1 95 ? 27.756 20.616 -12.955 1.00 79.38 95 GLN A N 1
ATOM 742 C CA . GLN A 1 95 ? 28.564 21.225 -11.895 1.00 79.38 95 GLN A CA 1
ATOM 743 C C . GLN A 1 95 ? 29.365 20.184 -11.100 1.00 79.38 95 GLN A C 1
ATOM 745 O O . GLN A 1 95 ? 30.257 20.551 -10.329 1.00 79.38 95 GLN A O 1
ATOM 750 N N . MET A 1 96 ? 29.061 18.895 -11.271 1.00 79.44 96 MET A N 1
ATOM 751 C CA . MET A 1 96 ? 29.690 17.813 -10.521 1.00 79.44 96 MET A CA 1
ATOM 752 C C . MET A 1 96 ? 31.011 17.386 -11.162 1.00 79.44 96 MET A C 1
ATOM 754 O O . MET A 1 96 ? 31.138 17.290 -12.378 1.00 79.44 96 MET A O 1
ATOM 758 N N . LYS A 1 97 ? 32.021 17.134 -10.323 1.00 77.81 97 LYS A N 1
ATOM 759 C CA . LYS A 1 97 ? 33.364 16.695 -10.754 1.00 77.81 97 LYS A CA 1
ATOM 760 C C . LYS A 1 97 ? 33.636 15.219 -10.448 1.00 77.81 97 LYS A C 1
ATOM 762 O O . LYS A 1 97 ? 34.691 14.705 -10.804 1.00 77.81 97 LYS A O 1
ATOM 767 N N . GLN A 1 98 ? 32.725 14.581 -9.723 1.00 82.75 98 GLN A N 1
ATOM 768 C CA . GLN A 1 98 ? 32.773 13.188 -9.293 1.00 82.75 98 GLN A CA 1
ATOM 769 C C . GLN A 1 98 ? 32.185 12.265 -10.367 1.00 82.75 98 GLN A C 1
ATOM 771 O O . GLN A 1 98 ? 31.547 12.734 -11.306 1.00 82.75 98 GLN A O 1
ATOM 776 N N . ASN A 1 99 ? 32.343 10.948 -10.202 1.00 87.38 99 ASN A N 1
ATOM 777 C CA . ASN A 1 99 ? 31.591 9.990 -11.012 1.00 87.38 99 ASN A CA 1
ATOM 778 C C . ASN A 1 99 ? 30.109 10.071 -10.645 1.00 87.38 99 ASN A C 1
ATOM 780 O O . ASN A 1 99 ? 29.763 9.930 -9.470 1.00 87.38 99 ASN A O 1
ATOM 784 N N . VAL A 1 100 ? 29.241 10.302 -11.627 1.00 89.19 100 VAL A N 1
ATOM 785 C CA . VAL A 1 100 ? 27.808 10.472 -11.376 1.00 89.19 100 VAL A CA 1
ATOM 786 C C . VAL A 1 100 ? 27.028 9.303 -11.946 1.00 89.19 100 VAL A C 1
ATOM 788 O O . VAL A 1 100 ? 27.122 8.986 -13.130 1.00 89.19 100 VAL A O 1
ATOM 791 N N . HIS A 1 101 ? 26.224 8.675 -11.101 1.00 91.56 101 HIS A N 1
ATOM 792 C CA . HIS A 1 101 ? 25.401 7.534 -11.462 1.00 91.56 101 HIS A CA 1
ATOM 793 C C . HIS A 1 101 ? 23.931 7.862 -11.226 1.00 91.56 101 HIS A C 1
ATOM 795 O O . HIS A 1 101 ? 23.577 8.479 -10.221 1.00 91.56 101 HIS A O 1
ATOM 801 N N . LEU A 1 102 ? 23.068 7.433 -12.143 1.00 91.44 102 LEU A N 1
ATOM 802 C CA . LEU A 1 102 ? 21.623 7.626 -12.042 1.00 91.44 102 LEU A CA 1
ATOM 803 C C . LEU A 1 102 ? 20.909 6.277 -11.950 1.00 91.44 102 LEU A C 1
ATOM 805 O O . LEU A 1 102 ? 20.956 5.479 -12.880 1.00 91.44 102 LEU A O 1
ATOM 809 N N . ILE A 1 103 ? 20.196 6.043 -10.857 1.00 92.94 103 ILE A N 1
ATOM 810 C CA . ILE A 1 103 ? 19.301 4.904 -10.676 1.00 92.94 103 ILE A CA 1
ATOM 811 C C . ILE A 1 103 ? 17.863 5.421 -10.686 1.00 92.94 103 ILE A C 1
ATOM 813 O O . ILE A 1 103 ? 17.466 6.250 -9.866 1.00 92.94 103 ILE A O 1
ATOM 817 N N . VAL A 1 104 ? 17.069 4.908 -11.620 1.00 91.19 104 VAL A N 1
ATOM 818 C CA . VAL A 1 104 ? 15.652 5.241 -11.770 1.00 91.19 104 VAL A CA 1
ATOM 819 C C . VAL A 1 104 ? 14.808 4.042 -11.365 1.00 91.19 104 VAL A C 1
ATOM 821 O O . VAL A 1 104 ? 14.899 2.989 -11.994 1.00 91.19 104 VAL A O 1
ATOM 824 N N . ALA A 1 105 ? 13.954 4.195 -10.355 1.00 90.06 105 ALA A N 1
ATOM 825 C CA . ALA A 1 105 ? 12.930 3.203 -10.047 1.00 90.06 105 ALA A CA 1
ATOM 826 C C . ALA A 1 105 ? 11.758 3.369 -11.025 1.00 90.06 105 ALA A C 1
ATOM 828 O O . ALA A 1 105 ? 11.051 4.379 -10.986 1.00 90.06 105 ALA A O 1
ATOM 829 N N . HIS A 1 106 ? 11.593 2.407 -11.939 1.00 87.44 106 HIS A N 1
ATOM 830 C CA . HIS A 1 106 ? 10.469 2.360 -12.876 1.00 87.44 106 HIS A CA 1
ATOM 831 C C . HIS A 1 106 ? 10.344 0.967 -13.535 1.00 87.44 106 HIS A C 1
ATOM 833 O O . HIS A 1 106 ? 11.356 0.377 -13.917 1.00 87.44 106 HIS A O 1
ATOM 839 N N . PRO A 1 107 ? 9.127 0.442 -13.773 1.00 79.94 107 PRO A N 1
ATOM 840 C CA . PRO A 1 107 ? 8.920 -0.932 -14.252 1.00 79.94 107 PRO A CA 1
ATOM 841 C C . PRO A 1 107 ? 9.313 -1.237 -15.706 1.00 79.94 107 PRO A C 1
ATOM 843 O O . PRO A 1 107 ? 9.442 -2.411 -16.067 1.00 79.94 107 PRO A O 1
ATOM 846 N N . SER A 1 108 ? 9.400 -0.229 -16.575 1.00 75.44 108 SER A N 1
ATOM 847 C CA . SER A 1 108 ? 9.547 -0.436 -18.031 1.00 75.44 108 SER A CA 1
ATOM 848 C C . SER A 1 108 ? 10.250 0.697 -18.800 1.00 75.44 108 SER A C 1
ATOM 850 O O . SER A 1 108 ? 10.097 0.802 -20.015 1.00 75.44 108 SER A O 1
ATOM 852 N N . LEU A 1 109 ? 11.019 1.568 -18.130 1.00 81.00 109 LEU A N 1
ATOM 853 C CA . LEU A 1 109 ? 11.521 2.808 -18.753 1.00 81.00 109 LEU A CA 1
ATOM 854 C C . LEU A 1 109 ? 12.818 2.661 -19.568 1.00 81.00 109 LEU A C 1
ATOM 856 O O . LEU A 1 109 ? 13.294 3.667 -20.073 1.00 81.00 109 LEU A O 1
ATOM 860 N N . ASP A 1 110 ? 13.397 1.472 -19.738 1.00 73.62 110 ASP A N 1
ATOM 861 C CA . ASP A 1 110 ? 14.769 1.300 -20.264 1.00 73.62 110 ASP A CA 1
ATOM 862 C C . ASP A 1 110 ? 15.082 2.098 -21.534 1.00 73.62 110 ASP A C 1
ATOM 864 O O . ASP A 1 110 ? 15.979 2.942 -21.557 1.00 73.62 110 ASP A O 1
ATOM 868 N N . THR A 1 111 ? 14.315 1.857 -22.597 1.00 76.75 111 THR A N 1
ATOM 869 C CA . THR A 1 111 ? 14.547 2.483 -23.903 1.00 76.75 111 THR A CA 1
ATOM 870 C C . THR A 1 111 ? 14.161 3.963 -23.895 1.00 76.75 111 THR A C 1
ATOM 872 O O . THR A 1 111 ? 14.811 4.796 -24.531 1.00 76.75 111 THR A O 1
ATOM 875 N N . SER A 1 112 ? 13.109 4.309 -23.153 1.00 84.12 112 SER A N 1
ATOM 876 C CA . SER A 1 112 ? 12.592 5.676 -23.062 1.00 84.12 112 SER A CA 1
ATOM 877 C C . SER A 1 112 ? 13.503 6.584 -22.237 1.00 84.12 112 SER A C 1
ATOM 879 O O . SER A 1 112 ? 13.700 7.739 -22.612 1.00 84.12 112 SER A O 1
ATOM 881 N N . LEU A 1 113 ? 14.111 6.064 -21.167 1.00 86.06 113 LEU A N 1
ATOM 882 C CA . LEU A 1 113 ? 15.052 6.789 -20.318 1.00 86.06 113 LEU A CA 1
ATOM 883 C C . LEU A 1 113 ? 16.303 7.166 -21.108 1.00 86.06 113 LEU A C 1
ATOM 885 O O . LEU A 1 113 ? 16.675 8.336 -21.131 1.00 86.06 113 LEU A O 1
ATOM 889 N N . GLN A 1 114 ? 16.904 6.213 -21.826 1.00 87.88 114 GLN A N 1
ATOM 890 C CA . GLN A 1 114 ? 18.070 6.497 -22.665 1.00 87.88 114 GLN A CA 1
ATOM 891 C C . GLN A 1 114 ? 17.767 7.589 -23.700 1.00 87.88 114 GLN A C 1
ATOM 893 O O . GLN A 1 114 ? 18.547 8.530 -23.870 1.00 87.88 114 GLN A O 1
ATOM 898 N N . ARG A 1 115 ? 16.612 7.496 -24.374 1.00 87.94 115 ARG A N 1
ATOM 899 C CA . ARG A 1 115 ? 16.175 8.506 -25.345 1.00 87.94 115 ARG A CA 1
ATOM 900 C C . ARG A 1 115 ? 15.971 9.872 -24.690 1.00 87.94 115 ARG A C 1
ATOM 902 O O . ARG A 1 115 ? 16.404 10.875 -25.252 1.00 87.94 115 ARG A O 1
ATOM 909 N N . TYR A 1 116 ? 15.338 9.920 -23.521 1.00 86.56 116 TYR A N 1
ATOM 910 C CA . TYR A 1 116 ? 15.129 11.156 -22.770 1.00 86.56 116 TYR A CA 1
ATOM 911 C C . TYR A 1 116 ? 16.459 11.817 -22.387 1.00 86.56 116 TYR A C 1
ATOM 913 O O . TYR A 1 116 ? 16.668 12.993 -22.687 1.00 86.56 116 TYR A O 1
ATOM 921 N N . LEU A 1 117 ? 17.385 11.049 -21.803 1.00 87.94 117 LEU A N 1
ATOM 922 C CA . LEU A 1 117 ? 18.715 11.529 -21.422 1.00 87.94 117 LEU A CA 1
ATOM 923 C C . LEU A 1 117 ? 19.499 12.036 -22.639 1.00 87.94 117 LEU A C 1
ATOM 925 O O . LEU A 1 117 ? 20.172 13.060 -22.548 1.00 87.94 117 LEU A O 1
ATOM 929 N N . SER A 1 118 ? 19.371 11.370 -23.792 1.00 88.56 118 SER A N 1
ATOM 930 C CA . SER A 1 118 ? 19.983 11.809 -25.052 1.00 88.56 118 SER A CA 1
ATOM 931 C C . SER A 1 118 ? 19.423 13.148 -25.537 1.00 88.56 118 SER A C 1
ATOM 933 O O . SER A 1 118 ? 20.199 14.047 -25.848 1.00 88.56 118 SER A O 1
ATOM 935 N N . ILE A 1 119 ? 18.095 13.314 -25.553 1.00 87.88 119 ILE A N 1
ATOM 936 C CA . ILE A 1 119 ? 17.436 14.564 -25.978 1.00 87.88 119 ILE A CA 1
ATOM 937 C C . ILE A 1 119 ? 17.811 15.728 -25.055 1.00 87.88 119 ILE A C 1
ATOM 939 O O . ILE A 1 119 ? 17.984 16.853 -25.517 1.00 87.88 119 ILE A O 1
ATOM 943 N N . LYS A 1 120 ? 17.940 15.461 -23.752 1.00 85.81 120 LYS A N 1
ATOM 944 C CA . LYS A 1 120 ? 18.328 16.461 -22.750 1.00 85.81 120 LYS A CA 1
ATOM 945 C C . LYS A 1 120 ? 19.837 16.710 -22.678 1.00 85.81 120 LYS A C 1
ATOM 947 O O . LYS A 1 120 ? 20.245 17.591 -21.934 1.00 85.81 120 LYS A O 1
ATOM 952 N N . GLY A 1 121 ? 20.650 15.965 -23.430 1.00 86.50 121 GLY A N 1
ATOM 953 C CA . GLY A 1 121 ? 22.108 16.104 -23.436 1.00 86.50 121 GLY A CA 1
ATOM 954 C C . GLY A 1 121 ? 22.816 15.577 -22.182 1.00 86.50 121 GLY A C 1
ATOM 955 O O . GLY A 1 121 ? 24.012 15.789 -22.048 1.00 86.50 121 GLY A O 1
ATOM 956 N N . LEU A 1 122 ? 22.118 14.856 -21.297 1.00 86.44 122 LEU A N 1
ATOM 957 C CA . LEU A 1 122 ? 22.630 14.441 -19.980 1.00 86.44 122 LEU A CA 1
ATOM 958 C C . LEU A 1 122 ? 23.501 13.184 -20.020 1.00 86.44 122 LEU A C 1
ATOM 960 O O . LEU A 1 122 ? 24.165 12.864 -19.042 1.00 86.44 122 LEU A O 1
ATOM 964 N N . LEU A 1 123 ? 23.505 12.447 -21.137 1.00 85.75 123 LEU A N 1
ATOM 965 C CA . LEU A 1 123 ? 24.302 11.220 -21.258 1.00 85.75 123 LEU A CA 1
ATOM 966 C C . LEU A 1 123 ? 25.810 11.467 -21.109 1.00 85.75 123 LEU A C 1
ATOM 968 O O . LEU A 1 123 ? 26.516 10.555 -20.702 1.00 85.75 123 LEU A O 1
ATOM 972 N N . GLY A 1 124 ? 26.297 12.666 -21.449 1.00 85.44 124 GLY A N 1
ATOM 973 C CA . GLY A 1 124 ? 27.712 13.020 -21.296 1.00 85.44 124 GLY A CA 1
ATOM 974 C C . GLY A 1 124 ? 28.119 13.331 -19.855 1.00 85.44 124 GLY A C 1
ATOM 975 O O . GLY A 1 124 ? 29.288 13.175 -19.518 1.00 85.44 124 GLY A O 1
ATOM 976 N N . ASP A 1 125 ? 27.160 13.727 -19.015 1.00 86.69 125 ASP A N 1
ATOM 977 C CA . ASP A 1 125 ? 27.396 14.106 -17.617 1.00 86.69 125 ASP A CA 1
ATOM 978 C C . ASP A 1 125 ? 27.260 12.912 -16.652 1.00 86.69 125 ASP A C 1
ATOM 980 O O . ASP A 1 125 ? 27.557 13.026 -15.464 1.00 86.69 125 ASP A O 1
ATOM 984 N N . LEU A 1 126 ? 26.792 11.760 -17.147 1.00 89.94 126 LEU A N 1
ATOM 985 C CA . LEU A 1 126 ? 26.580 10.540 -16.369 1.00 89.94 126 LEU A CA 1
ATOM 986 C C . LEU A 1 126 ? 27.663 9.500 -16.675 1.00 89.94 126 LEU A C 1
ATOM 988 O O . LEU A 1 126 ? 27.888 9.131 -17.825 1.00 89.94 126 LEU A O 1
ATOM 992 N N . THR A 1 127 ? 28.270 8.946 -15.627 1.00 90.88 127 THR A N 1
ATOM 993 C CA . THR A 1 127 ? 29.173 7.791 -15.706 1.00 90.88 127 THR A CA 1
ATOM 994 C C . THR A 1 127 ? 28.400 6.510 -16.025 1.00 90.88 127 THR A C 1
ATOM 996 O O . THR A 1 127 ? 28.826 5.718 -16.864 1.00 90.88 127 THR A O 1
ATOM 999 N N . SER A 1 128 ? 27.252 6.294 -15.373 1.00 90.88 128 SER A N 1
ATOM 1000 C CA . SER A 1 128 ? 26.324 5.213 -15.721 1.00 90.88 128 SER A CA 1
ATOM 1001 C C . SER A 1 128 ? 24.882 5.555 -15.351 1.00 90.88 128 SER A C 1
ATOM 1003 O O . SER A 1 128 ? 24.615 6.441 -14.536 1.00 90.88 128 SER A O 1
ATOM 1005 N N . TYR A 1 129 ? 23.934 4.834 -15.947 1.00 91.44 129 TYR A N 1
ATOM 1006 C CA . TYR A 1 129 ? 22.534 4.883 -15.549 1.00 91.44 129 TYR A CA 1
ATOM 1007 C C . TYR A 1 129 ? 21.936 3.475 -15.515 1.00 91.44 129 TYR A C 1
ATOM 1009 O O . TYR A 1 129 ? 22.309 2.610 -16.308 1.00 91.44 129 TYR A O 1
ATOM 1017 N N . HIS A 1 130 ? 21.009 3.253 -14.589 1.00 91.94 130 HIS A N 1
ATOM 1018 C CA . HIS A 1 130 ? 20.379 1.963 -14.338 1.00 91.94 130 HIS A CA 1
ATOM 1019 C C . HIS A 1 130 ? 18.887 2.150 -14.056 1.00 91.94 130 HIS A C 1
ATOM 1021 O O . HIS A 1 130 ? 18.468 3.159 -13.486 1.00 91.94 130 HIS A O 1
ATOM 1027 N N . VAL A 1 131 ? 18.082 1.158 -14.435 1.00 91.31 131 VAL A N 1
ATOM 1028 C CA . VAL A 1 131 ? 16.655 1.108 -14.103 1.00 91.31 131 VAL A CA 1
ATOM 1029 C C . VAL A 1 131 ? 16.437 0.010 -13.070 1.00 91.31 131 VAL A C 1
ATOM 1031 O O . VAL A 1 131 ? 16.725 -1.155 -13.337 1.00 91.31 131 VAL A O 1
ATOM 1034 N N . TRP A 1 132 ? 15.912 0.379 -11.906 1.00 92.25 132 TRP A N 1
ATOM 1035 C CA . TRP A 1 132 ? 15.512 -0.550 -10.856 1.00 92.25 132 TRP A CA 1
ATOM 1036 C C . TRP A 1 132 ? 14.069 -1.006 -11.111 1.00 92.25 132 TRP A C 1
ATOM 1038 O O . TRP A 1 132 ? 13.116 -0.261 -10.872 1.00 92.25 132 TRP A O 1
ATOM 1048 N N . LYS A 1 133 ? 13.914 -2.212 -11.676 1.00 87.62 133 LYS A N 1
ATOM 1049 C CA . LYS A 1 133 ? 12.623 -2.738 -12.176 1.00 87.62 133 LYS A CA 1
ATOM 1050 C C . LYS A 1 133 ? 11.966 -3.742 -11.245 1.00 87.62 133 LYS A C 1
ATOM 1052 O O . LYS A 1 133 ? 10.784 -4.030 -11.405 1.00 87.62 133 LYS A O 1
ATOM 1057 N N . SER A 1 134 ? 12.733 -4.318 -10.325 1.00 86.31 134 SER A N 1
ATOM 1058 C CA . SER A 1 134 ? 12.244 -5.341 -9.404 1.00 86.31 134 SER A CA 1
ATOM 1059 C C . SER A 1 134 ? 11.255 -4.793 -8.375 1.00 86.31 134 SER A C 1
ATOM 1061 O O . SER A 1 134 ? 10.568 -5.576 -7.729 1.00 86.31 134 SER A O 1
ATOM 1063 N N . LEU A 1 135 ? 11.195 -3.469 -8.185 1.00 84.94 135 LEU A N 1
ATOM 1064 C CA . LEU A 1 135 ? 10.221 -2.832 -7.305 1.00 84.94 135 LEU A CA 1
ATOM 1065 C C . LEU A 1 135 ? 8.833 -2.850 -7.961 1.00 84.94 135 LEU A C 1
ATOM 1067 O O . LEU A 1 135 ? 8.458 -1.921 -8.674 1.00 84.94 135 LEU A O 1
ATOM 1071 N N . LEU A 1 136 ? 8.108 -3.947 -7.750 1.00 82.81 136 LEU A N 1
ATOM 1072 C CA . LEU A 1 136 ? 6.789 -4.179 -8.340 1.00 82.81 136 LEU A CA 1
ATOM 1073 C C . LEU A 1 136 ? 5.654 -3.926 -7.345 1.00 82.81 136 LEU A C 1
ATOM 1075 O O . LEU A 1 136 ? 4.673 -3.287 -7.704 1.00 82.81 136 LEU A O 1
ATOM 1079 N N . TYR A 1 137 ? 5.781 -4.439 -6.121 1.00 90.19 137 TYR A N 1
ATOM 1080 C CA . TYR A 1 137 ? 4.751 -4.380 -5.085 1.00 90.19 137 TYR A CA 1
ATOM 1081 C C . TYR A 1 137 ? 5.361 -4.457 -3.677 1.00 90.19 137 TYR A C 1
ATOM 1083 O O . TYR A 1 137 ? 6.532 -4.802 -3.501 1.00 90.19 137 TYR A O 1
ATOM 1091 N N . PHE A 1 138 ? 4.529 -4.170 -2.681 1.00 90.94 138 PHE A N 1
ATOM 1092 C CA . PHE A 1 138 ? 4.774 -4.287 -1.249 1.00 90.94 138 PHE A CA 1
ATOM 1093 C C . PHE A 1 138 ? 3.781 -5.280 -0.642 1.00 90.94 138 PHE A C 1
ATOM 1095 O O . PHE A 1 138 ? 2.642 -5.384 -1.103 1.00 90.94 138 PHE A O 1
ATOM 1102 N N . LYS A 1 139 ? 4.210 -6.025 0.381 1.00 88.81 139 LYS A N 1
ATOM 1103 C CA . LYS A 1 139 ? 3.412 -7.090 1.002 1.00 88.81 139 LYS A CA 1
ATOM 1104 C C . LYS A 1 139 ? 3.013 -6.730 2.435 1.00 88.81 139 LYS A C 1
ATOM 1106 O O . LYS A 1 139 ? 3.864 -6.609 3.312 1.00 88.81 139 LYS A O 1
ATOM 1111 N N . PHE A 1 140 ? 1.725 -6.625 2.708 1.00 86.25 140 PHE A N 1
ATOM 1112 C CA . PHE A 1 140 ? 1.196 -6.341 4.040 1.00 86.25 140 PHE A CA 1
ATOM 1113 C C . PHE A 1 140 ? 0.294 -7.489 4.469 1.00 86.25 140 PHE A C 1
ATOM 1115 O O . PHE A 1 140 ? -0.836 -7.560 4.013 1.00 86.25 140 PHE A O 1
ATOM 1122 N N . ASP A 1 141 ? 0.794 -8.382 5.323 1.00 84.38 141 ASP A N 1
ATOM 1123 C CA . ASP A 1 141 ? 0.053 -9.577 5.753 1.00 84.38 141 ASP A CA 1
ATOM 1124 C C . ASP A 1 141 ? -0.426 -10.425 4.549 1.00 84.38 141 ASP A C 1
ATOM 1126 O O . ASP A 1 141 ? 0.399 -11.056 3.870 1.00 84.38 141 ASP A O 1
ATOM 1130 N N . ASP A 1 142 ? -1.721 -10.377 4.239 1.00 86.31 142 ASP A N 1
ATOM 1131 C CA . ASP A 1 142 ? -2.412 -11.029 3.125 1.00 86.31 142 ASP A CA 1
ATOM 1132 C C . ASP A 1 142 ? -2.655 -10.113 1.903 1.00 86.31 142 ASP A C 1
ATOM 1134 O O . ASP A 1 142 ? -3.247 -10.537 0.909 1.00 86.31 142 ASP A O 1
ATOM 1138 N N . ILE A 1 143 ? -2.159 -8.874 1.931 1.00 90.69 143 ILE A N 1
ATOM 1139 C CA . ILE A 1 143 ? -2.345 -7.855 0.890 1.00 90.69 143 ILE A CA 1
ATOM 1140 C C . ILE A 1 143 ? -1.057 -7.658 0.086 1.00 90.69 143 ILE A C 1
ATOM 1142 O O . ILE A 1 143 ? 0.018 -7.418 0.638 1.00 90.69 143 ILE A O 1
ATOM 1146 N N . LEU A 1 144 ? -1.177 -7.664 -1.243 1.00 92.81 144 LEU A N 1
ATOM 1147 C CA . LEU A 1 144 ? -0.136 -7.204 -2.163 1.00 92.81 144 LEU A CA 1
ATOM 1148 C C . LEU A 1 144 ? -0.562 -5.863 -2.760 1.00 92.81 144 LEU A C 1
ATOM 1150 O O . LEU A 1 144 ? -1.528 -5.797 -3.519 1.00 92.81 144 LEU A O 1
ATOM 1154 N N . SER A 1 145 ? 0.152 -4.794 -2.420 1.00 92.69 145 SER A N 1
ATOM 1155 C CA . SER A 1 145 ? -0.140 -3.441 -2.896 1.00 92.69 145 SER A CA 1
ATOM 1156 C C . SER A 1 145 ? 0.961 -2.949 -3.819 1.00 92.69 145 SER A C 1
ATOM 1158 O O . SER A 1 145 ? 2.141 -3.087 -3.513 1.00 92.69 145 SER A O 1
ATOM 1160 N N . LEU A 1 146 ? 0.597 -2.323 -4.937 1.00 91.62 146 LEU A N 1
ATOM 1161 C CA . LEU A 1 146 ? 1.579 -1.626 -5.771 1.00 91.62 146 LEU A CA 1
ATOM 1162 C C . LEU A 1 146 ? 2.099 -0.342 -5.105 1.00 91.62 146 LEU A C 1
ATOM 1164 O O . LEU A 1 146 ? 3.131 0.168 -5.531 1.00 91.62 146 LEU A O 1
ATOM 1168 N N . GLU A 1 147 ? 1.366 0.203 -4.120 1.00 89.69 147 GLU A N 1
ATOM 1169 C CA . GLU A 1 147 ? 1.571 1.556 -3.570 1.00 89.69 147 GLU A CA 1
ATOM 1170 C C . GLU A 1 147 ? 1.773 2.599 -4.687 1.00 89.69 147 GLU A C 1
ATOM 1172 O O . GLU A 1 147 ? 2.615 3.494 -4.615 1.00 89.69 147 GLU A O 1
ATOM 1177 N N . TYR A 1 148 ? 1.011 2.440 -5.775 1.00 89.06 148 TYR A N 1
ATOM 1178 C CA . TYR A 1 148 ? 1.107 3.312 -6.937 1.00 89.06 148 TYR A CA 1
ATOM 1179 C C . TYR A 1 148 ? 0.528 4.696 -6.589 1.00 89.06 148 TYR A C 1
ATOM 1181 O O . TYR A 1 148 ? -0.554 4.755 -5.992 1.00 89.06 148 TYR A O 1
ATOM 1189 N N . PRO A 1 149 ? 1.188 5.808 -6.975 1.00 85.81 149 PRO A N 1
ATOM 1190 C CA . PRO A 1 149 ? 0.716 7.160 -6.676 1.00 85.81 149 PRO A CA 1
ATOM 1191 C C . PRO A 1 149 ? -0.761 7.381 -7.030 1.00 85.81 149 PRO A C 1
ATOM 1193 O O . PRO A 1 149 ? -1.221 6.993 -8.105 1.00 85.81 149 PRO A O 1
ATOM 1196 N N . ASN A 1 150 ? -1.522 8.003 -6.123 1.00 84.62 150 ASN A N 1
ATOM 1197 C CA . ASN A 1 150 ? -2.963 8.263 -6.289 1.00 84.62 150 ASN A CA 1
ATOM 1198 C C . ASN A 1 150 ? -3.787 7.007 -6.645 1.00 84.62 150 ASN A C 1
ATOM 1200 O O . ASN A 1 150 ? -4.755 7.082 -7.408 1.00 84.62 150 ASN A O 1
ATOM 1204 N N . ALA A 1 151 ? -3.359 5.837 -6.154 1.00 88.25 151 ALA A N 1
ATOM 1205 C CA . ALA A 1 151 ? -3.940 4.530 -6.463 1.00 88.25 151 ALA A CA 1
ATOM 1206 C C . ALA A 1 151 ? -4.062 4.243 -7.975 1.00 88.25 151 ALA A C 1
ATOM 1208 O O . ALA A 1 151 ? -4.935 3.484 -8.396 1.00 88.25 151 ALA A O 1
ATOM 1209 N N . ALA A 1 152 ? -3.210 4.872 -8.795 1.00 91.25 152 ALA A N 1
ATOM 1210 C CA . ALA A 1 152 ? -3.232 4.808 -10.256 1.00 91.25 152 ALA A CA 1
ATOM 1211 C C . ALA A 1 152 ? -4.536 5.285 -10.928 1.00 91.25 152 ALA A C 1
ATOM 1213 O O . ALA A 1 152 ? -4.720 5.068 -12.124 1.00 91.25 152 ALA A O 1
ATOM 1214 N N . PHE A 1 153 ? -5.457 5.925 -10.200 1.00 91.62 153 PHE A N 1
ATOM 1215 C CA . PHE A 1 153 ? -6.794 6.209 -10.727 1.00 91.62 153 PHE A CA 1
ATOM 1216 C C . PHE A 1 153 ? -6.748 7.179 -11.919 1.00 91.62 153 PHE A C 1
ATOM 1218 O O . PHE A 1 153 ? -7.316 6.897 -12.973 1.00 91.62 153 PHE A O 1
ATOM 1225 N N . LYS A 1 154 ? -6.018 8.296 -11.784 1.00 91.06 154 LYS A N 1
ATOM 1226 C CA . LYS A 1 154 ? -5.783 9.249 -12.885 1.00 91.06 154 LYS A CA 1
ATOM 1227 C C . LYS A 1 154 ? -5.142 8.543 -14.082 1.00 91.06 154 LYS A C 1
ATOM 1229 O O . LYS A 1 154 ? -5.673 8.608 -15.186 1.00 91.06 154 LYS A O 1
ATOM 1234 N N . ASP A 1 155 ? -4.059 7.816 -13.839 1.00 90.94 155 ASP A N 1
ATOM 1235 C CA . ASP A 1 155 ? -3.283 7.149 -14.879 1.00 90.94 155 ASP A CA 1
ATOM 1236 C C . ASP A 1 155 ? -4.124 6.147 -15.676 1.00 90.94 155 ASP A C 1
ATOM 1238 O O . ASP A 1 155 ? -4.030 6.100 -16.897 1.00 90.94 155 ASP A O 1
ATOM 1242 N N . ILE A 1 156 ? -4.974 5.367 -15.004 1.00 93.81 156 ILE A N 1
ATOM 1243 C CA . ILE A 1 156 ? -5.815 4.352 -15.647 1.00 93.81 156 ILE A CA 1
ATOM 1244 C C . ILE A 1 156 ? -6.984 4.993 -16.406 1.00 93.81 156 ILE A C 1
ATOM 1246 O O . ILE A 1 156 ? -7.243 4.617 -17.548 1.00 93.81 156 ILE A O 1
ATOM 1250 N N . TYR A 1 157 ? -7.720 5.916 -15.779 1.00 93.62 157 TYR A N 1
ATOM 1251 C CA . TYR A 1 157 ? -9.016 6.371 -16.305 1.00 93.62 157 TYR A CA 1
ATOM 1252 C C . TYR A 1 157 ? -8.967 7.705 -17.059 1.00 93.62 157 TYR A C 1
ATOM 1254 O O . TYR A 1 157 ? -9.860 7.960 -17.865 1.00 93.62 157 TYR A O 1
ATOM 1262 N N . LEU A 1 158 ? -7.967 8.554 -16.808 1.00 91.81 158 LEU A N 1
ATOM 1263 C CA . LEU A 1 158 ? -7.810 9.854 -17.473 1.00 91.81 158 LEU A CA 1
ATOM 1264 C C . LEU A 1 158 ? -6.686 9.835 -18.511 1.00 91.81 158 LEU A C 1
ATOM 1266 O O . LEU A 1 158 ? -6.887 10.327 -19.619 1.00 91.81 158 LEU A O 1
ATOM 1270 N N . ASP A 1 159 ? -5.542 9.231 -18.179 1.00 90.75 159 ASP A N 1
ATOM 1271 C CA . ASP A 1 159 ? -4.367 9.225 -19.062 1.00 90.75 159 ASP A CA 1
ATOM 1272 C C . ASP A 1 159 ? -4.268 7.959 -19.944 1.00 90.75 159 ASP A C 1
ATOM 1274 O O . ASP A 1 159 ? -3.403 7.887 -20.817 1.00 90.75 159 ASP A O 1
ATOM 1278 N N . ASP A 1 160 ? -5.144 6.962 -19.732 1.00 90.19 160 ASP A N 1
ATOM 1279 C CA . ASP A 1 160 ? -5.151 5.641 -20.403 1.00 90.19 160 ASP A CA 1
ATOM 1280 C C . ASP A 1 160 ? -3.767 4.949 -20.384 1.00 90.19 160 ASP A C 1
ATOM 1282 O O . ASP A 1 160 ? -3.358 4.246 -21.314 1.00 90.19 160 ASP A O 1
ATOM 1286 N N . SER A 1 161 ? -3.014 5.161 -19.302 1.00 89.38 161 SER A N 1
ATOM 1287 C CA . SER A 1 161 ? -1.694 4.582 -19.089 1.00 89.38 161 SER A CA 1
ATOM 1288 C C . SER A 1 161 ? -1.803 3.073 -18.848 1.00 89.38 161 SER A C 1
ATOM 1290 O O . SER A 1 161 ? -2.511 2.624 -17.942 1.00 89.38 161 SER A O 1
ATOM 1292 N N . PRO A 1 162 ? -1.050 2.241 -19.590 1.00 89.69 162 PRO A N 1
ATOM 1293 C CA . PRO A 1 162 ? -1.051 0.798 -19.378 1.00 89.69 162 PRO A CA 1
ATOM 1294 C C . PRO A 1 162 ? -0.167 0.368 -18.197 1.00 89.69 162 PRO A C 1
ATOM 1296 O O . PRO A 1 162 ? -0.206 -0.801 -17.811 1.00 89.69 162 PRO A O 1
ATOM 1299 N N . VAL A 1 163 ? 0.661 1.266 -17.646 1.00 90.00 163 VAL A N 1
ATOM 1300 C CA . VAL A 1 163 ? 1.707 0.925 -16.666 1.00 90.00 163 VAL A CA 1
ATOM 1301 C C . VAL A 1 163 ? 1.138 0.290 -15.390 1.00 90.00 163 VAL A C 1
ATOM 1303 O O . VAL A 1 163 ? 1.624 -0.783 -15.021 1.00 90.00 163 VAL A O 1
ATOM 1306 N N . PRO A 1 164 ? 0.091 0.845 -14.746 1.00 92.75 164 PRO A N 1
ATOM 1307 C CA . PRO A 1 164 ? -0.466 0.251 -13.530 1.00 92.75 164 PRO A CA 1
ATOM 1308 C C . PRO A 1 164 ? -1.044 -1.150 -13.764 1.00 92.75 164 PRO A C 1
ATOM 1310 O O . PRO A 1 164 ? -0.821 -2.068 -12.976 1.00 92.75 164 PRO A O 1
ATOM 1313 N N . LEU A 1 165 ? -1.732 -1.350 -14.894 1.00 95.06 165 LEU A N 1
ATOM 1314 C CA . LEU A 1 165 ? -2.324 -2.644 -15.247 1.00 95.06 165 LEU A CA 1
ATOM 1315 C C . LEU A 1 165 ? -1.245 -3.693 -15.555 1.00 95.06 165 LEU A C 1
ATOM 1317 O O . LEU A 1 165 ? -1.377 -4.856 -15.173 1.00 95.06 165 LEU A O 1
ATOM 1321 N N . GLN A 1 166 ? -0.155 -3.281 -16.212 1.00 93.19 166 GLN A N 1
ATOM 1322 C CA . GLN A 1 166 ? 1.008 -4.138 -16.443 1.00 93.19 166 GLN A CA 1
ATOM 1323 C C . GLN A 1 166 ? 1.699 -4.532 -15.137 1.00 93.19 166 GLN A C 1
ATOM 1325 O O . GLN A 1 166 ? 2.129 -5.676 -15.013 1.00 93.19 166 GLN A O 1
ATOM 1330 N N . LEU A 1 167 ? 1.811 -3.611 -14.176 1.00 93.06 167 LEU A N 1
ATOM 1331 C CA . LEU A 1 167 ? 2.357 -3.901 -12.851 1.00 93.06 167 LEU A CA 1
ATOM 1332 C C . LEU A 1 167 ? 1.506 -4.938 -12.109 1.00 93.06 167 LEU A C 1
ATOM 1334 O O . LEU A 1 167 ? 2.059 -5.936 -11.658 1.00 93.06 167 LEU A O 1
ATOM 1338 N N . LEU A 1 168 ? 0.177 -4.774 -12.074 1.00 95.06 168 LEU A N 1
ATOM 1339 C CA . LEU A 1 168 ? -0.733 -5.763 -11.477 1.00 95.06 168 LEU A CA 1
ATOM 1340 C C . LEU A 1 168 ? -0.572 -7.152 -12.116 1.00 95.06 168 LEU A C 1
ATOM 1342 O O . LEU A 1 168 ? -0.436 -8.153 -11.413 1.00 95.06 168 LEU A O 1
ATOM 1346 N N . ALA A 1 169 ? -0.534 -7.214 -13.450 1.00 96.38 169 ALA A N 1
ATOM 1347 C CA . ALA A 1 169 ? -0.346 -8.466 -14.179 1.00 96.38 169 ALA A CA 1
ATOM 1348 C C . ALA A 1 169 ? 1.023 -9.115 -13.898 1.00 96.38 169 ALA A C 1
ATOM 1350 O O . ALA A 1 169 ? 1.111 -10.334 -13.747 1.00 96.38 169 ALA A O 1
ATOM 1351 N N . LYS A 1 170 ? 2.093 -8.315 -13.793 1.00 94.06 170 LYS A N 1
ATOM 1352 C CA . LYS A 1 170 ? 3.431 -8.795 -13.412 1.00 94.06 170 LYS A CA 1
ATOM 1353 C C . LYS A 1 170 ? 3.457 -9.327 -11.982 1.00 94.06 170 LYS A C 1
ATOM 1355 O O . LYS A 1 170 ? 4.057 -10.372 -11.766 1.00 94.06 170 LYS A O 1
ATOM 1360 N N . THR A 1 171 ? 2.797 -8.661 -11.035 1.00 93.75 171 THR A N 1
ATOM 1361 C CA . THR A 1 171 ? 2.679 -9.144 -9.651 1.00 93.75 171 THR A CA 1
ATOM 1362 C C . THR A 1 171 ? 2.020 -10.522 -9.611 1.00 93.75 171 THR A C 1
ATOM 1364 O O . THR A 1 171 ? 2.566 -11.436 -9.005 1.00 93.75 171 THR A O 1
ATOM 1367 N N . LEU A 1 172 ? 0.925 -10.729 -10.353 1.00 94.94 172 LEU A N 1
ATOM 1368 C CA . LEU A 1 172 ? 0.287 -12.048 -10.449 1.00 94.94 172 LEU A CA 1
ATOM 1369 C C . LEU A 1 172 ? 1.197 -13.109 -11.097 1.00 94.94 172 LEU A C 1
ATOM 1371 O O . LEU A 1 172 ? 1.173 -14.277 -10.706 1.00 94.94 172 LEU A O 1
ATOM 1375 N N . LEU A 1 173 ? 2.015 -12.726 -12.083 1.00 95.06 173 LEU A N 1
ATOM 1376 C CA . LEU A 1 173 ? 3.016 -13.623 -12.666 1.00 95.06 173 LEU A CA 1
ATOM 1377 C C . LEU A 1 173 ? 4.101 -14.005 -11.652 1.00 95.06 173 LEU A C 1
ATOM 1379 O O . LEU A 1 173 ? 4.483 -15.172 -11.603 1.00 95.06 173 LEU A O 1
ATOM 1383 N N . VAL A 1 174 ? 4.578 -13.054 -10.847 1.00 92.56 174 VAL A N 1
ATOM 1384 C CA . VAL A 1 174 ? 5.555 -13.323 -9.783 1.00 92.56 174 VAL A CA 1
ATOM 1385 C C . VAL A 1 174 ? 4.973 -14.292 -8.761 1.00 92.56 174 VAL A C 1
ATOM 1387 O O . VAL A 1 174 ? 5.608 -15.302 -8.496 1.00 92.56 174 VAL A O 1
ATOM 1390 N N . GLU A 1 175 ? 3.740 -14.089 -8.294 1.00 91.50 175 GLU A N 1
ATOM 1391 C CA . GLU A 1 175 ? 3.085 -15.027 -7.366 1.00 91.50 175 GLU A CA 1
ATOM 1392 C C . GLU A 1 175 ? 2.923 -16.433 -7.975 1.00 91.50 175 GLU A C 1
ATOM 1394 O O . GLU A 1 175 ? 3.148 -17.447 -7.311 1.00 91.50 175 GLU A O 1
ATOM 1399 N N . TYR A 1 176 ? 2.606 -16.523 -9.272 1.00 91.69 176 TYR A N 1
ATOM 1400 C CA . TYR A 1 176 ? 2.592 -17.802 -9.986 1.00 91.69 176 TYR A CA 1
ATOM 1401 C C . TYR A 1 176 ? 3.971 -18.485 -9.979 1.00 91.69 176 TYR A C 1
ATOM 1403 O O . TYR A 1 176 ? 4.054 -19.687 -9.720 1.00 91.69 176 TYR A O 1
ATOM 1411 N N . ILE A 1 177 ? 5.053 -17.739 -10.211 1.00 91.88 177 ILE A N 1
ATOM 1412 C CA . ILE A 1 177 ? 6.427 -18.265 -10.195 1.00 91.88 177 ILE A CA 1
ATOM 1413 C C . ILE A 1 177 ? 6.851 -18.659 -8.772 1.00 91.88 177 ILE A C 1
ATOM 1415 O O . ILE A 1 177 ? 7.327 -19.777 -8.573 1.00 91.88 177 ILE A O 1
ATOM 1419 N N . ASP A 1 178 ? 6.633 -17.785 -7.790 1.00 90.06 178 ASP A N 1
ATOM 1420 C CA . ASP A 1 178 ? 7.037 -17.957 -6.388 1.00 90.06 178 ASP A CA 1
ATOM 1421 C C . ASP A 1 178 ? 6.276 -19.093 -5.698 1.00 90.06 178 ASP A C 1
ATOM 1423 O O . ASP A 1 178 ? 6.810 -19.759 -4.809 1.00 90.06 178 ASP A O 1
ATOM 1427 N N . SER A 1 179 ? 5.075 -19.423 -6.184 1.00 87.62 179 SER A N 1
ATOM 1428 C CA . SER A 1 179 ? 4.363 -20.647 -5.801 1.00 87.62 179 SER A CA 1
ATOM 1429 C C . SER A 1 179 ? 5.045 -21.941 -6.279 1.00 87.62 179 SER A C 1
ATOM 1431 O O . SER A 1 179 ? 4.475 -23.020 -6.127 1.00 87.62 179 SER A O 1
ATOM 1433 N N . ASN A 1 180 ? 6.240 -21.870 -6.877 1.00 88.12 180 ASN A N 1
ATOM 1434 C CA . ASN A 1 180 ? 6.887 -22.949 -7.626 1.00 88.12 180 ASN A CA 1
ATOM 1435 C C . ASN A 1 180 ? 5.982 -23.496 -8.733 1.00 88.12 180 ASN A C 1
ATOM 1437 O O . ASN A 1 180 ? 5.893 -24.707 -8.926 1.00 88.12 180 ASN A O 1
ATOM 1441 N N . TYR A 1 181 ? 5.296 -22.597 -9.444 1.00 88.12 181 TYR A N 1
ATOM 1442 C CA . TYR A 1 181 ? 4.333 -22.954 -10.483 1.00 88.12 181 TYR A CA 1
ATOM 1443 C C . TYR A 1 181 ? 3.180 -23.827 -9.976 1.00 88.12 181 TYR A C 1
ATOM 1445 O O . TYR A 1 181 ? 2.633 -24.588 -10.766 1.00 88.12 181 TYR A O 1
ATOM 1453 N N . ASN A 1 182 ? 2.783 -23.733 -8.700 1.00 84.19 182 ASN A N 1
ATOM 1454 C CA . ASN A 1 182 ? 1.678 -24.517 -8.127 1.00 84.19 182 ASN A CA 1
ATOM 1455 C C . ASN A 1 182 ? 0.338 -23.766 -8.075 1.00 84.19 182 ASN A C 1
ATOM 1457 O O . ASN A 1 182 ? -0.697 -24.397 -7.883 1.00 84.19 182 ASN A O 1
ATOM 1461 N N . LEU A 1 183 ? 0.325 -22.443 -8.260 1.00 85.94 183 LEU A N 1
ATOM 1462 C CA . LEU A 1 183 ? -0.903 -21.644 -8.314 1.00 85.94 183 LEU A CA 1
ATOM 1463 C C . LEU A 1 183 ? -1.752 -22.042 -9.536 1.00 85.94 183 LEU A C 1
ATOM 1465 O O . LEU A 1 183 ? -1.297 -21.918 -10.679 1.00 85.94 183 LEU A O 1
ATOM 1469 N N . ARG A 1 184 ? -2.982 -22.526 -9.318 1.00 83.88 184 ARG A N 1
ATOM 1470 C CA . ARG A 1 184 ? -3.907 -22.942 -10.385 1.00 83.88 184 ARG A CA 1
ATOM 1471 C C . ARG A 1 184 ? -5.158 -22.080 -10.372 1.00 83.88 184 ARG A C 1
ATOM 1473 O O . ARG A 1 184 ? -6.047 -22.279 -9.559 1.00 83.88 184 ARG A O 1
ATOM 1480 N N . ILE A 1 185 ? -5.240 -21.135 -11.303 1.00 88.62 185 ILE A N 1
ATOM 1481 C CA . ILE A 1 185 ? -6.455 -20.342 -11.502 1.00 88.62 185 ILE A CA 1
ATOM 1482 C C . ILE A 1 185 ? -7.440 -21.186 -12.313 1.00 88.62 185 ILE A C 1
ATOM 1484 O O . ILE A 1 185 ? -7.184 -21.466 -13.483 1.00 88.62 185 ILE A O 1
ATOM 1488 N N . THR A 1 186 ? -8.530 -21.619 -11.681 1.00 86.56 186 THR A N 1
ATOM 1489 C CA . THR A 1 186 ? -9.530 -22.505 -12.308 1.00 86.56 186 THR A CA 1
ATOM 1490 C C . THR A 1 186 ? -10.705 -21.734 -12.883 1.00 86.56 186 THR A C 1
ATOM 1492 O O . THR A 1 186 ? -11.115 -21.995 -14.012 1.00 86.56 186 THR A O 1
ATOM 1495 N N . ASN A 1 187 ? -11.195 -20.740 -12.144 1.00 91.19 187 ASN A N 1
ATOM 1496 C CA . ASN A 1 187 ? -12.233 -19.832 -12.605 1.00 91.19 187 ASN A CA 1
ATOM 1497 C C . ASN A 1 187 ? -11.711 -18.397 -12.625 1.00 91.19 187 ASN A C 1
ATOM 1499 O O . ASN A 1 187 ? -10.930 -17.985 -11.766 1.00 91.19 187 ASN A O 1
ATOM 1503 N N . VAL A 1 188 ? -12.167 -17.635 -13.617 1.00 97.06 188 VAL A N 1
ATOM 1504 C CA . VAL A 1 188 ? -11.765 -16.246 -13.845 1.00 97.06 188 VAL A CA 1
ATOM 1505 C C . VAL A 1 188 ? -13.029 -15.397 -13.907 1.00 97.06 188 VAL A C 1
ATOM 1507 O O . VAL A 1 188 ? -13.841 -15.537 -14.822 1.00 97.06 188 VAL A O 1
ATOM 1510 N N . TYR A 1 189 ? -13.189 -14.502 -12.938 1.00 98.00 189 TYR A N 1
ATOM 1511 C CA . TYR A 1 189 ? -14.321 -13.589 -12.837 1.00 98.00 189 TYR A CA 1
ATOM 1512 C C . TYR A 1 189 ? -13.829 -12.153 -13.000 1.00 98.00 189 TYR A C 1
ATOM 1514 O O . TYR A 1 189 ? -13.114 -11.618 -12.153 1.00 98.00 189 TYR A O 1
ATOM 1522 N N . LEU A 1 190 ? -14.216 -11.526 -14.108 1.00 98.19 190 LEU A N 1
ATOM 1523 C CA . LEU A 1 190 ? -13.751 -10.195 -14.494 1.00 98.19 190 LEU A CA 1
ATOM 1524 C C . LEU A 1 190 ? -14.943 -9.244 -14.537 1.00 98.19 190 LEU A C 1
ATOM 1526 O O . LEU A 1 190 ? -15.920 -9.492 -15.250 1.00 98.19 190 LEU A O 1
ATOM 1530 N N . LYS A 1 191 ? -14.868 -8.146 -13.785 1.00 97.75 191 LYS A N 1
ATOM 1531 C CA . LYS A 1 191 ? -15.897 -7.107 -13.787 1.00 97.75 191 LYS A CA 1
ATOM 1532 C C . LYS A 1 191 ? -15.294 -5.752 -14.143 1.00 97.75 191 LYS A C 1
ATOM 1534 O O . LYS A 1 191 ? -14.550 -5.168 -13.365 1.00 97.75 191 LYS A O 1
ATOM 1539 N N . GLY A 1 192 ? -15.689 -5.232 -15.307 1.00 96.56 192 GLY A N 1
ATOM 1540 C CA . GLY A 1 192 ? -15.299 -3.928 -15.863 1.00 96.56 192 GLY A CA 1
ATOM 1541 C C . GLY A 1 192 ? -14.112 -3.984 -16.834 1.00 96.56 192 GLY A C 1
ATOM 1542 O O . GLY A 1 192 ? -13.366 -4.966 -16.850 1.00 96.56 192 GLY A O 1
ATOM 1543 N N . PRO A 1 193 ? -13.944 -2.960 -17.685 1.00 95.44 193 PRO A N 1
ATOM 1544 C CA . PRO A 1 193 ? -13.003 -2.997 -18.804 1.00 95.44 193 PRO A CA 1
ATOM 1545 C C . PRO A 1 193 ? -11.537 -3.158 -18.377 1.00 95.44 193 PRO A C 1
ATOM 1547 O O . PRO A 1 193 ? -10.795 -3.885 -19.040 1.00 95.44 193 PRO A O 1
ATOM 1550 N N . MET A 1 194 ? -11.112 -2.546 -17.267 1.00 96.88 194 MET A N 1
ATOM 1551 C CA . MET A 1 194 ? -9.723 -2.641 -16.802 1.00 96.88 194 MET A CA 1
ATOM 1552 C C . MET A 1 194 ? -9.389 -4.032 -16.263 1.00 96.88 194 MET A C 1
ATOM 1554 O O . MET A 1 194 ? -8.280 -4.512 -16.485 1.00 96.88 194 MET A O 1
ATOM 1558 N N . SER A 1 195 ? -10.356 -4.728 -15.654 1.00 97.25 195 SER A N 1
ATOM 1559 C CA . SER A 1 195 ? -10.160 -6.108 -15.182 1.00 97.25 195 SER A CA 1
ATOM 1560 C C . SER A 1 195 ? -9.835 -7.071 -16.332 1.00 97.25 195 SER A C 1
ATOM 1562 O O . SER A 1 195 ? -8.898 -7.864 -16.244 1.00 97.25 195 SER A O 1
ATOM 1564 N N . ALA A 1 196 ? -10.535 -6.929 -17.465 1.00 97.12 196 ALA A N 1
ATOM 1565 C CA . ALA A 1 196 ? -10.270 -7.699 -18.676 1.00 97.12 196 ALA A CA 1
ATOM 1566 C C . ALA A 1 196 ? -8.901 -7.367 -19.286 1.00 97.12 196 ALA A C 1
ATOM 1568 O O . ALA A 1 196 ? -8.182 -8.263 -19.727 1.00 97.12 196 ALA A O 1
ATOM 1569 N N . ARG A 1 197 ? -8.506 -6.086 -19.276 1.00 97.00 197 ARG A N 1
ATOM 1570 C CA . ARG A 1 197 ? -7.179 -5.664 -19.750 1.00 97.00 197 ARG A CA 1
ATOM 1571 C C . ARG A 1 197 ? -6.054 -6.277 -18.912 1.00 97.00 197 ARG A C 1
ATOM 1573 O O . ARG A 1 197 ? -5.114 -6.806 -19.499 1.00 97.00 197 ARG A O 1
ATOM 1580 N N . VAL A 1 198 ? -6.153 -6.245 -17.579 1.00 97.62 198 VAL A N 1
ATOM 1581 C CA . VAL A 1 198 ? -5.155 -6.861 -16.681 1.00 97.62 198 VAL A CA 1
ATOM 1582 C C . VAL A 1 198 ? -5.021 -8.353 -16.965 1.00 97.62 198 VAL A C 1
ATOM 1584 O O . VAL A 1 198 ? -3.902 -8.837 -17.130 1.00 97.62 198 VAL A O 1
ATOM 1587 N N . TRP A 1 199 ? -6.145 -9.067 -17.090 1.00 98.00 199 TRP A N 1
ATOM 1588 C CA . TRP A 1 199 ? -6.137 -10.503 -17.374 1.00 98.00 199 TRP A CA 1
ATOM 1589 C C . TRP A 1 199 ? -5.447 -10.834 -18.704 1.00 98.00 199 TRP A C 1
ATOM 1591 O O . TRP A 1 199 ? -4.529 -11.649 -18.735 1.00 98.00 199 TRP A O 1
ATOM 1601 N N . ASN A 1 200 ? -5.801 -10.129 -19.781 1.00 98.06 200 ASN A N 1
ATOM 1602 C CA . ASN A 1 200 ? -5.189 -10.340 -21.097 1.00 98.06 200 ASN A CA 1
ATOM 1603 C C . ASN A 1 200 ? -3.672 -10.071 -21.085 1.00 98.06 200 ASN A C 1
ATOM 1605 O O . ASN A 1 200 ? -2.903 -10.766 -21.753 1.00 98.06 200 ASN A O 1
ATOM 1609 N N . ILE A 1 201 ? -3.225 -9.055 -20.333 1.00 97.62 201 ILE A N 1
ATOM 1610 C CA . ILE A 1 201 ? -1.794 -8.776 -20.155 1.00 97.62 201 ILE A CA 1
ATOM 1611 C C . ILE A 1 201 ? -1.130 -9.930 -19.398 1.00 97.62 201 ILE A C 1
ATOM 1613 O O . ILE A 1 201 ? -0.075 -10.397 -19.822 1.00 97.62 201 ILE A O 1
ATOM 1617 N N . TYR A 1 202 ? -1.741 -10.410 -18.313 1.00 97.81 202 TYR A N 1
ATOM 1618 C CA . TYR A 1 202 ? -1.221 -11.532 -17.531 1.00 97.81 202 TYR A CA 1
ATOM 1619 C C . TYR A 1 202 ? -1.081 -12.808 -18.369 1.00 97.81 202 TYR A C 1
ATOM 1621 O O . TYR A 1 202 ? -0.015 -13.420 -18.349 1.00 97.81 202 TYR A O 1
ATOM 1629 N N . GLU A 1 203 ? -2.097 -13.182 -19.152 1.00 97.44 203 GLU A N 1
ATOM 1630 C CA . GLU A 1 203 ? -2.042 -14.371 -20.015 1.00 97.44 203 GLU A CA 1
ATOM 1631 C C . GLU A 1 203 ? -0.880 -14.301 -21.005 1.00 97.44 203 GLU A C 1
ATOM 1633 O O . GLU A 1 203 ? -0.130 -15.267 -21.167 1.00 97.44 203 GLU A O 1
ATOM 1638 N N . LYS A 1 204 ? -0.685 -13.131 -21.622 1.00 97.75 204 LYS A N 1
ATOM 1639 C CA . LYS A 1 204 ? 0.431 -12.898 -22.536 1.00 97.75 204 LYS A CA 1
ATOM 1640 C C . LYS A 1 204 ? 1.779 -13.008 -21.820 1.00 97.75 204 LYS A C 1
ATOM 1642 O O . LYS A 1 204 ? 2.650 -13.736 -22.292 1.00 97.75 204 LYS A O 1
ATOM 1647 N N . LEU A 1 205 ? 1.940 -12.335 -20.679 1.00 96.38 205 LEU A N 1
ATOM 1648 C CA . LEU A 1 205 ? 3.177 -12.378 -19.892 1.00 96.38 205 LEU A CA 1
ATOM 1649 C C . LEU A 1 205 ? 3.495 -13.800 -19.410 1.00 96.38 205 LEU A C 1
ATOM 1651 O O . LEU A 1 205 ? 4.646 -14.231 -19.462 1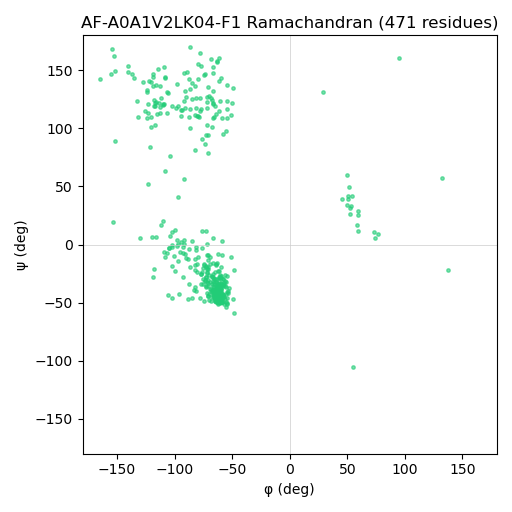.00 96.38 205 LEU A O 1
ATOM 1655 N N . LYS A 1 206 ? 2.478 -14.557 -18.985 1.00 95.69 206 LYS A N 1
ATOM 1656 C CA . LYS A 1 206 ? 2.620 -15.960 -18.586 1.00 95.69 206 LYS A CA 1
ATOM 1657 C C . LYS A 1 206 ? 3.066 -16.827 -19.762 1.00 95.69 206 LYS A C 1
ATOM 1659 O O . LYS A 1 206 ? 3.986 -17.625 -19.600 1.00 95.69 206 LYS A O 1
ATOM 1664 N N . ALA A 1 207 ? 2.457 -16.669 -20.937 1.00 95.81 207 ALA A N 1
ATOM 1665 C CA . ALA A 1 207 ? 2.838 -17.419 -22.131 1.00 95.81 207 ALA A CA 1
ATOM 1666 C C . ALA A 1 207 ? 4.287 -17.126 -22.559 1.00 95.81 207 ALA A C 1
ATOM 1668 O O . ALA A 1 207 ? 5.042 -18.059 -22.832 1.00 95.81 207 ALA A O 1
ATOM 1669 N N . GLU A 1 208 ? 4.690 -15.853 -22.562 1.00 96.50 208 GLU A N 1
ATOM 1670 C CA . GLU A 1 208 ? 6.066 -15.428 -22.855 1.00 96.50 208 GLU A CA 1
ATOM 1671 C C . GLU A 1 208 ? 7.066 -16.012 -21.844 1.00 96.50 208 GLU A C 1
ATOM 1673 O O . GLU A 1 208 ? 8.094 -16.567 -22.239 1.00 96.50 208 GLU A O 1
ATOM 1678 N N . HIS A 1 209 ? 6.739 -15.971 -20.546 1.00 95.25 209 HIS A N 1
ATOM 1679 C CA . HIS A 1 209 ? 7.562 -16.577 -19.495 1.00 95.25 209 HIS A CA 1
ATOM 1680 C C . HIS A 1 209 ? 7.729 -18.083 -19.707 1.00 95.25 209 HIS A C 1
ATOM 1682 O O . HIS A 1 209 ? 8.854 -18.575 -19.734 1.00 95.25 209 HIS A O 1
ATOM 1688 N N . LEU A 1 210 ? 6.637 -18.818 -19.932 1.00 93.31 210 LEU A N 1
ATOM 1689 C CA . LEU A 1 210 ? 6.690 -20.265 -20.154 1.00 93.31 210 LEU A CA 1
ATOM 1690 C C . LEU A 1 210 ? 7.524 -20.631 -21.389 1.00 93.31 210 LEU A C 1
ATOM 1692 O O . LEU A 1 210 ? 8.267 -21.609 -21.348 1.00 93.31 210 LEU A O 1
ATOM 1696 N N . GLN A 1 211 ? 7.455 -19.839 -22.462 1.00 94.44 211 GLN A N 1
ATOM 1697 C CA . GLN A 1 211 ? 8.286 -20.035 -23.657 1.00 94.44 211 GLN A CA 1
ATOM 1698 C C . GLN A 1 211 ? 9.777 -19.791 -23.398 1.00 94.44 211 GLN A C 1
ATOM 1700 O O . GLN A 1 211 ? 10.612 -20.400 -24.064 1.00 94.44 211 GLN A O 1
ATOM 1705 N N . SER A 1 212 ? 10.118 -18.934 -22.432 1.00 94.94 212 SER A N 1
ATOM 1706 C CA . SER A 1 212 ? 11.510 -18.658 -22.054 1.00 94.94 212 SER A CA 1
ATOM 1707 C C . SER A 1 212 ? 12.170 -19.784 -21.242 1.00 94.94 212 SER A C 1
ATOM 1709 O O . SER A 1 212 ? 13.397 -19.835 -21.149 1.00 94.94 212 SER A O 1
ATOM 1711 N N . LEU A 1 213 ? 11.377 -20.700 -20.672 1.00 93.94 213 LEU A N 1
ATOM 1712 C CA . LEU A 1 213 ? 11.864 -21.810 -19.849 1.00 93.94 213 LEU A CA 1
ATOM 1713 C C . LEU A 1 213 ? 12.457 -22.953 -20.689 1.00 93.94 213 LEU A C 1
ATOM 1715 O O . LEU A 1 213 ? 12.056 -23.211 -21.833 1.00 93.94 213 LEU A O 1
ATOM 1719 N N . SER A 1 214 ? 13.376 -23.713 -20.083 1.00 94.06 214 SER A N 1
ATOM 1720 C CA . SER A 1 214 ? 13.942 -24.908 -20.719 1.00 94.06 214 SER A CA 1
ATOM 1721 C C . SER A 1 214 ? 12.872 -25.980 -20.967 1.00 94.06 214 SER A C 1
ATOM 1723 O O . SER A 1 214 ? 11.853 -26.038 -20.275 1.00 94.06 214 SER A O 1
ATOM 1725 N N . ASP A 1 215 ? 13.115 -26.882 -21.923 1.00 92.00 215 ASP A N 1
ATOM 1726 C CA . ASP A 1 215 ? 12.192 -27.995 -22.203 1.00 92.00 215 ASP A CA 1
ATOM 1727 C C . ASP A 1 215 ? 11.959 -28.880 -20.967 1.00 92.00 215 ASP A C 1
ATOM 1729 O O . ASP A 1 215 ? 10.850 -29.356 -20.736 1.00 92.00 215 ASP A O 1
ATOM 1733 N N . THR A 1 216 ? 12.990 -29.067 -20.134 1.00 90.69 216 THR A N 1
ATOM 1734 C CA . THR A 1 216 ? 12.888 -29.833 -18.885 1.00 90.69 216 THR A CA 1
ATOM 1735 C C . THR A 1 216 ? 11.990 -29.147 -17.862 1.00 90.69 216 THR A C 1
ATOM 1737 O O . THR A 1 216 ? 11.155 -29.811 -17.255 1.00 90.69 216 THR A O 1
ATOM 1740 N N . GLN A 1 217 ? 12.118 -27.829 -17.695 1.00 88.69 217 GLN A N 1
ATOM 1741 C CA . GLN A 1 217 ? 11.274 -27.046 -16.791 1.00 88.69 217 GLN A CA 1
ATOM 1742 C C . GLN A 1 217 ? 9.822 -27.022 -17.269 1.00 88.69 217 GLN A C 1
ATOM 1744 O O . GLN A 1 217 ? 8.916 -27.263 -16.477 1.00 88.69 217 GLN A O 1
ATOM 1749 N N . ARG A 1 218 ? 9.599 -26.803 -18.571 1.00 90.12 218 ARG A N 1
ATOM 1750 C CA . ARG A 1 218 ? 8.257 -26.851 -19.168 1.00 90.12 218 ARG A CA 1
ATOM 1751 C C . ARG A 1 218 ? 7.600 -28.209 -18.982 1.00 90.12 218 ARG A C 1
ATOM 1753 O O . ARG A 1 218 ? 6.430 -28.257 -18.631 1.00 90.12 218 ARG A O 1
ATOM 1760 N N . LYS A 1 219 ? 8.348 -29.299 -19.170 1.00 87.62 219 LYS A N 1
ATOM 1761 C CA . LYS A 1 219 ? 7.827 -30.646 -18.936 1.00 87.62 219 LYS A CA 1
ATOM 1762 C C . LYS A 1 219 ? 7.383 -30.838 -17.487 1.00 87.62 219 LYS A C 1
ATOM 1764 O O . LYS A 1 219 ? 6.282 -31.316 -17.281 1.00 87.62 219 LYS A O 1
ATOM 1769 N N . VAL A 1 220 ? 8.187 -30.418 -16.507 1.00 85.75 220 VAL A N 1
ATOM 1770 C CA . VAL A 1 220 ? 7.803 -30.502 -15.086 1.00 85.75 220 VAL A CA 1
ATOM 1771 C C . VAL A 1 220 ? 6.515 -29.724 -14.817 1.00 85.75 220 VAL A C 1
ATOM 1773 O O . VAL A 1 220 ? 5.629 -30.243 -14.156 1.00 85.75 220 VAL A O 1
ATOM 1776 N N . ILE A 1 221 ? 6.383 -28.509 -15.354 1.00 85.81 221 ILE A N 1
ATOM 1777 C CA . ILE A 1 221 ? 5.168 -27.696 -15.186 1.00 85.81 221 ILE A CA 1
ATOM 1778 C C . ILE A 1 221 ? 3.956 -28.380 -15.829 1.00 85.81 221 ILE A C 1
ATOM 1780 O O . ILE A 1 221 ? 2.916 -28.476 -15.187 1.00 85.81 221 ILE A O 1
ATOM 1784 N N . ASN A 1 222 ? 4.102 -28.903 -17.048 1.00 84.88 222 ASN A N 1
ATOM 1785 C CA . ASN A 1 222 ? 3.032 -29.631 -17.729 1.00 84.88 222 ASN A CA 1
ATOM 1786 C C . ASN A 1 222 ? 2.653 -30.916 -16.978 1.00 84.88 222 ASN A C 1
ATOM 1788 O O . ASN A 1 222 ? 1.474 -31.194 -16.832 1.00 84.88 222 ASN A O 1
ATOM 1792 N N . ASP A 1 223 ? 3.625 -31.664 -16.447 1.00 80.75 223 ASP A N 1
ATOM 1793 C CA . ASP A 1 223 ? 3.365 -32.855 -15.630 1.00 80.75 223 ASP A CA 1
ATOM 1794 C C . ASP A 1 223 ? 2.593 -32.470 -14.343 1.00 80.75 223 ASP A C 1
ATOM 1796 O O . ASP A 1 223 ? 1.695 -33.193 -13.907 1.00 80.75 223 ASP A O 1
ATOM 1800 N N . ILE A 1 224 ? 2.888 -31.308 -13.743 1.00 76.62 224 ILE A N 1
ATOM 1801 C CA . ILE A 1 224 ? 2.108 -30.758 -12.618 1.00 76.62 224 ILE A CA 1
ATOM 1802 C C . ILE A 1 224 ? 0.688 -30.367 -13.075 1.00 76.62 224 ILE A C 1
ATOM 1804 O O . ILE A 1 224 ? -0.271 -30.611 -12.348 1.00 76.62 224 ILE A O 1
ATOM 1808 N N . ASP A 1 225 ? 0.522 -29.791 -14.267 1.00 75.31 225 ASP A N 1
ATOM 1809 C CA . ASP A 1 225 ? -0.796 -29.429 -14.815 1.00 75.31 225 ASP A CA 1
ATOM 1810 C C . ASP A 1 225 ? -1.643 -30.664 -15.158 1.00 75.31 225 ASP A C 1
ATOM 1812 O O . ASP A 1 225 ? -2.838 -30.702 -14.869 1.00 75.31 225 ASP A O 1
ATOM 1816 N N . ASP A 1 226 ? -1.024 -31.702 -15.716 1.00 72.31 226 ASP A N 1
ATOM 1817 C CA . ASP A 1 226 ? -1.684 -32.936 -16.147 1.00 72.31 226 ASP A CA 1
ATOM 1818 C C . ASP A 1 226 ? -2.059 -33.854 -14.966 1.00 72.31 226 ASP A C 1
ATOM 1820 O O . ASP A 1 226 ? -2.950 -34.700 -15.086 1.00 72.31 226 ASP A O 1
ATOM 1824 N N . THR A 1 227 ? -1.435 -33.688 -13.791 1.00 65.94 227 THR A N 1
ATOM 1825 C CA . THR A 1 227 ? -1.709 -34.503 -12.586 1.00 65.94 227 THR A CA 1
ATOM 1826 C C . THR A 1 227 ? -3.009 -34.148 -11.845 1.00 65.94 227 THR A C 1
ATOM 1828 O O . THR A 1 227 ? -3.276 -34.715 -10.783 1.00 65.94 227 THR A O 1
ATOM 1831 N N . LEU A 1 228 ? -3.894 -33.340 -12.446 1.00 53.84 228 LEU A N 1
ATOM 1832 C CA . LEU A 1 228 ? -5.223 -32.934 -11.942 1.00 53.84 228 LEU A CA 1
ATOM 1833 C C . LEU A 1 228 ? -6.165 -34.070 -11.469 1.00 53.84 228 LEU A C 1
ATOM 1835 O O . LEU A 1 228 ? -7.191 -33.778 -10.858 1.00 53.84 228 LEU A O 1
ATOM 1839 N N . PHE A 1 229 ? -5.858 -35.352 -11.715 1.00 52.25 229 PHE A N 1
ATOM 1840 C CA . PHE A 1 229 ? -6.757 -36.481 -11.417 1.00 52.25 229 PHE A CA 1
ATOM 1841 C C . PHE A 1 229 ? -6.160 -37.658 -10.626 1.00 52.25 229 PHE A C 1
ATOM 1843 O O . PHE A 1 229 ? -6.851 -38.664 -10.463 1.00 52.25 229 PHE A O 1
ATOM 1850 N N . MET A 1 230 ? -4.918 -37.595 -10.130 1.00 49.03 230 MET A N 1
ATOM 1851 C CA . MET A 1 230 ? -4.279 -38.784 -9.525 1.00 49.03 230 MET A CA 1
ATOM 1852 C C . MET A 1 230 ? -4.093 -38.766 -8.012 1.00 49.03 230 MET A C 1
ATOM 1854 O O . MET A 1 230 ? -3.757 -39.812 -7.463 1.00 49.03 230 MET A O 1
ATOM 1858 N N . ASP A 1 231 ? -4.383 -37.669 -7.317 1.00 47.00 231 ASP A N 1
ATOM 1859 C CA . ASP A 1 231 ? -4.174 -37.638 -5.874 1.00 47.00 231 ASP A CA 1
ATOM 1860 C C . ASP A 1 231 ? -5.469 -37.340 -5.114 1.00 47.00 231 ASP A C 1
ATOM 1862 O O . ASP A 1 231 ? -5.766 -36.228 -4.690 1.00 47.00 231 ASP A O 1
ATOM 1866 N N . VAL A 1 232 ? -6.249 -38.401 -4.887 1.00 47.59 232 VAL A N 1
ATOM 1867 C CA . VAL A 1 232 ? -7.399 -38.408 -3.959 1.00 47.59 232 VAL A CA 1
ATOM 1868 C C . VAL A 1 232 ? -6.953 -38.055 -2.520 1.00 47.59 232 VAL A C 1
ATOM 1870 O O . VAL A 1 232 ? -7.785 -37.816 -1.645 1.00 47.59 232 VAL A O 1
ATOM 1873 N N . HIS A 1 233 ? -5.638 -37.977 -2.269 1.00 47.09 233 HIS A N 1
ATOM 1874 C CA . HIS A 1 233 ? -5.030 -37.580 -1.005 1.00 47.09 233 HIS A CA 1
ATOM 1875 C C . HIS A 1 233 ? -4.205 -36.281 -1.062 1.00 47.09 233 HIS A C 1
ATOM 1877 O O . HIS A 1 233 ? -3.651 -35.896 -0.027 1.00 47.09 233 HIS A O 1
ATOM 1883 N N . SER A 1 234 ? -4.180 -35.532 -2.176 1.00 51.91 234 SER A N 1
ATOM 1884 C CA . SER A 1 234 ? -3.611 -34.179 -2.159 1.00 51.91 234 SER A CA 1
ATOM 1885 C C . SER A 1 234 ? -4.591 -33.215 -1.489 1.00 51.91 234 SER A C 1
ATOM 1887 O O . SER A 1 234 ? -5.420 -32.572 -2.129 1.00 51.91 234 SER A O 1
ATOM 1889 N N . PHE A 1 235 ? -4.456 -33.061 -0.176 1.00 47.78 235 PHE A N 1
ATOM 1890 C CA . PHE A 1 235 ? -5.076 -31.996 0.622 1.00 47.78 235 PHE A CA 1
ATOM 1891 C C . PHE A 1 235 ? -4.683 -30.562 0.177 1.00 47.78 235 PHE A C 1
ATOM 1893 O O . PHE A 1 235 ? -5.129 -29.594 0.786 1.00 47.78 235 PHE A O 1
ATOM 1900 N N . TYR A 1 236 ? -3.891 -30.405 -0.892 1.00 48.03 236 TYR A N 1
ATOM 1901 C CA . TYR A 1 236 ? -3.549 -29.130 -1.527 1.00 48.03 236 TYR A CA 1
ATOM 1902 C C . TYR A 1 236 ? -4.339 -28.947 -2.822 1.00 48.03 236 TYR A C 1
ATOM 1904 O O . TYR A 1 236 ? -3.827 -29.093 -3.929 1.00 48.03 236 TYR A O 1
ATOM 1912 N N . ASN A 1 237 ? -5.615 -28.612 -2.671 1.00 52.31 237 ASN A N 1
ATOM 1913 C CA . ASN A 1 237 ? -6.419 -28.074 -3.757 1.00 52.31 237 ASN A CA 1
ATOM 1914 C C . ASN A 1 237 ? -5.933 -26.638 -4.044 1.00 52.31 237 ASN A C 1
ATOM 1916 O O . ASN A 1 237 ? -6.540 -25.677 -3.586 1.00 52.31 237 ASN A O 1
ATOM 1920 N N . ASN A 1 238 ? -4.816 -26.480 -4.767 1.00 59.81 238 ASN A N 1
ATOM 1921 C CA . ASN A 1 238 ? -4.284 -25.167 -5.184 1.00 59.81 238 ASN A CA 1
ATOM 1922 C C . ASN A 1 238 ? -5.114 -24.512 -6.307 1.00 59.81 238 ASN A C 1
ATOM 1924 O O . ASN A 1 238 ? -4.678 -23.537 -6.925 1.00 59.81 238 ASN A O 1
ATOM 1928 N N . SER A 1 239 ? -6.296 -25.072 -6.574 1.00 74.50 239 SER A N 1
ATOM 1929 C CA . SER A 1 239 ? -7.345 -24.483 -7.388 1.00 74.50 239 SER A CA 1
ATOM 1930 C C . SER A 1 239 ? -7.881 -23.247 -6.679 1.00 74.50 239 SER A C 1
ATOM 1932 O O . SER A 1 239 ? -8.560 -23.346 -5.658 1.00 74.50 239 SER A O 1
ATOM 1934 N N . VAL A 1 240 ? -7.568 -22.083 -7.226 1.00 86.44 240 VAL A N 1
ATOM 1935 C CA . VAL A 1 240 ? -8.070 -20.793 -6.767 1.00 86.44 240 VAL A CA 1
ATOM 1936 C C . VAL A 1 240 ? -8.960 -20.176 -7.834 1.00 86.44 240 VAL A C 1
ATOM 1938 O O . VAL A 1 240 ? -8.770 -20.384 -9.038 1.00 86.44 240 VAL A O 1
ATOM 1941 N N . ASP A 1 241 ? -9.918 -19.385 -7.377 1.00 92.44 241 ASP A N 1
ATOM 1942 C CA . ASP A 1 241 ? -10.691 -18.506 -8.239 1.00 92.44 241 ASP A CA 1
ATOM 1943 C C . ASP A 1 241 ? -9.986 -17.154 -8.307 1.00 92.44 241 ASP A C 1
ATOM 1945 O O . ASP A 1 241 ? -9.603 -16.582 -7.285 1.00 92.44 241 ASP A O 1
ATOM 1949 N N . PHE A 1 242 ? -9.815 -16.630 -9.517 1.00 95.38 242 PHE A N 1
ATOM 1950 C CA . PHE A 1 242 ? -9.312 -15.282 -9.722 1.00 95.38 242 PHE A CA 1
ATOM 1951 C C . PHE A 1 242 ? -10.483 -14.332 -9.939 1.00 95.38 242 PHE A C 1
ATOM 1953 O O . PHE A 1 242 ? -11.243 -14.474 -10.898 1.00 95.38 242 PHE A O 1
ATOM 1960 N N . ILE A 1 243 ? -10.612 -13.343 -9.059 1.00 97.44 243 ILE A N 1
ATOM 1961 C CA . ILE A 1 243 ? -11.627 -12.297 -9.156 1.00 97.44 243 ILE A CA 1
ATOM 1962 C C . ILE A 1 243 ? -10.908 -10.965 -9.343 1.00 97.44 243 ILE A C 1
ATOM 1964 O O . ILE A 1 243 ? -10.103 -10.566 -8.505 1.00 97.44 243 ILE A O 1
ATOM 1968 N N . CYS A 1 244 ? -11.213 -10.259 -10.430 1.00 97.62 244 CYS A N 1
ATOM 1969 C CA . CYS A 1 244 ? -10.673 -8.932 -10.697 1.00 97.62 244 CYS A CA 1
ATOM 1970 C C . CYS A 1 244 ? -11.807 -7.927 -10.891 1.00 97.62 244 CYS A C 1
ATOM 1972 O O . CYS A 1 244 ? -12.654 -8.074 -11.779 1.00 97.62 244 CYS A O 1
ATOM 1974 N N . LEU A 1 245 ? -11.807 -6.897 -10.048 1.00 96.88 245 LEU A N 1
ATOM 1975 C CA . LEU A 1 245 ? -12.813 -5.845 -10.032 1.00 96.88 245 LEU A CA 1
ATOM 1976 C C . LEU A 1 245 ? -12.171 -4.524 -10.450 1.00 96.88 245 LEU A C 1
ATOM 1978 O O . LEU A 1 245 ? -11.232 -4.042 -9.825 1.00 96.88 245 LEU A O 1
ATOM 1982 N N . ASP A 1 246 ? -12.698 -3.931 -11.511 1.00 96.12 246 ASP A N 1
ATOM 1983 C CA . ASP A 1 246 ? -12.351 -2.582 -11.939 1.00 96.12 246 ASP A CA 1
ATOM 1984 C C . ASP A 1 246 ? -13.073 -1.562 -11.040 1.00 96.12 246 ASP A C 1
ATOM 1986 O O . ASP A 1 246 ? -14.302 -1.613 -10.899 1.00 96.12 246 ASP A O 1
ATOM 1990 N N . ARG A 1 247 ? -12.316 -0.630 -10.439 1.00 93.62 247 ARG A N 1
ATOM 1991 C CA . ARG A 1 247 ? -12.835 0.337 -9.458 1.00 93.62 247 ARG A CA 1
ATOM 1992 C C . ARG A 1 247 ? -13.966 1.203 -10.014 1.00 93.62 247 ARG A C 1
ATOM 1994 O O . ARG A 1 247 ? -14.856 1.571 -9.249 1.00 93.62 247 ARG A O 1
ATOM 2001 N N . SER A 1 248 ? -13.980 1.464 -11.323 1.00 91.00 248 SER A N 1
ATOM 2002 C CA . SER A 1 248 ? -15.027 2.247 -11.995 1.00 91.00 248 SER A CA 1
ATOM 2003 C C . SER A 1 248 ? -16.437 1.657 -11.864 1.00 91.00 248 SER A C 1
ATOM 2005 O O . SER A 1 248 ? -17.410 2.387 -12.025 1.00 91.00 248 SER A O 1
ATOM 2007 N N . ASN A 1 249 ? -16.575 0.365 -11.534 1.00 92.44 249 ASN A N 1
ATOM 2008 C CA . ASN A 1 249 ? -17.890 -0.248 -11.314 1.00 92.44 249 ASN A CA 1
ATOM 2009 C C . ASN A 1 249 ? -18.569 0.202 -10.015 1.00 92.44 249 ASN A C 1
ATOM 2011 O O . ASN A 1 249 ? -19.776 0.028 -9.886 1.00 92.44 249 ASN A O 1
ATOM 2015 N N . ASP A 1 250 ? -17.813 0.716 -9.045 1.00 92.94 250 ASP A N 1
ATOM 2016 C CA . ASP A 1 250 ? -18.354 1.149 -7.759 1.00 92.94 250 ASP A CA 1
ATOM 2017 C C . ASP A 1 250 ? -17.469 2.264 -7.192 1.00 92.94 250 ASP A C 1
ATOM 2019 O O . ASP A 1 250 ? -16.489 2.025 -6.496 1.00 92.94 250 ASP A O 1
ATOM 2023 N N . LEU A 1 251 ? -17.784 3.506 -7.543 1.00 90.88 251 LEU A N 1
ATOM 2024 C CA . LEU A 1 251 ? -17.125 4.677 -6.958 1.00 90.88 251 LEU A CA 1
ATOM 2025 C C . LEU A 1 251 ? -17.742 5.060 -5.608 1.00 90.88 251 LEU A C 1
ATOM 2027 O O . LEU A 1 251 ? -17.107 5.762 -4.829 1.00 90.88 251 LEU A O 1
ATOM 2031 N N . ILE A 1 252 ? -18.950 4.573 -5.313 1.00 92.06 252 ILE A N 1
ATOM 2032 C CA . ILE A 1 252 ? -19.694 4.910 -4.099 1.00 92.06 252 ILE A CA 1
ATOM 2033 C C . ILE A 1 252 ? -18.929 4.441 -2.865 1.00 92.06 252 ILE A C 1
ATOM 2035 O O . ILE A 1 252 ? -18.729 5.234 -1.948 1.00 92.06 252 ILE A O 1
ATOM 2039 N N . ALA A 1 253 ? -18.440 3.197 -2.854 1.00 91.38 253 ALA A N 1
ATOM 2040 C CA . ALA A 1 253 ? -17.667 2.685 -1.723 1.00 91.38 253 ALA A CA 1
ATOM 2041 C C . ALA A 1 253 ? -16.396 3.510 -1.455 1.00 91.38 253 ALA A C 1
ATOM 2043 O O . ALA A 1 253 ? -16.061 3.756 -0.302 1.00 91.38 253 ALA A O 1
ATOM 2044 N N . ALA A 1 254 ? -15.712 3.978 -2.507 1.00 90.06 254 ALA A N 1
ATOM 2045 C CA . ALA A 1 254 ? -14.510 4.808 -2.376 1.00 90.06 254 ALA A CA 1
ATOM 2046 C C . ALA A 1 254 ? -14.818 6.241 -1.902 1.00 90.06 254 ALA A C 1
ATOM 2048 O O . ALA A 1 254 ? -13.981 6.884 -1.274 1.00 90.06 254 ALA A O 1
ATOM 2049 N N . LEU A 1 255 ? -16.017 6.738 -2.209 1.00 90.06 255 LEU A N 1
ATOM 2050 C CA . LEU A 1 255 ? -16.513 8.052 -1.805 1.00 90.06 255 LEU A CA 1
ATOM 2051 C C . LEU A 1 255 ? -17.299 8.015 -0.490 1.00 90.06 255 LEU A C 1
ATOM 2053 O O . LEU A 1 255 ? -17.778 9.054 -0.057 1.00 90.06 255 LEU A O 1
ATOM 2057 N N . SER A 1 256 ? -17.461 6.861 0.148 1.00 90.88 256 SER A N 1
ATOM 2058 C CA . SER A 1 256 ? -18.143 6.760 1.440 1.00 90.88 256 SER A CA 1
ATOM 2059 C C . SER A 1 256 ? -17.141 6.936 2.577 1.00 90.88 256 SER A C 1
ATOM 2061 O O . SER A 1 256 ? -15.971 6.578 2.443 1.00 90.88 256 SER A O 1
ATOM 2063 N N . SER A 1 257 ? -17.578 7.505 3.696 1.00 90.25 257 SER A N 1
ATOM 2064 C CA . SER A 1 257 ? -16.759 7.576 4.907 1.00 90.25 257 SER A CA 1
ATOM 2065 C C . SER A 1 257 ? -16.533 6.178 5.485 1.00 90.25 257 SER A C 1
ATOM 2067 O O . SER A 1 257 ? -17.471 5.390 5.633 1.00 90.25 257 SER A O 1
ATOM 2069 N N . GLN A 1 258 ? -15.283 5.858 5.811 1.00 92.62 258 GLN A N 1
ATOM 2070 C CA . GLN A 1 258 ? -14.925 4.546 6.352 1.00 92.62 258 GLN A CA 1
ATOM 2071 C C . GLN A 1 258 ? -15.182 4.479 7.863 1.00 92.62 258 GLN A C 1
ATOM 2073 O O . GLN A 1 258 ? -14.831 5.402 8.587 1.00 92.62 258 GLN A O 1
ATOM 2078 N N . LEU A 1 259 ? -15.759 3.374 8.351 1.00 92.06 259 LEU A N 1
ATOM 2079 C CA . LEU A 1 259 ? -16.168 3.214 9.762 1.00 92.06 259 LEU A CA 1
ATOM 2080 C C . LEU A 1 259 ? -15.470 2.050 10.492 1.00 92.06 259 LEU A C 1
ATOM 2082 O O . LEU A 1 259 ? -15.828 1.714 11.625 1.00 92.06 259 LEU A O 1
ATOM 2086 N N . SER A 1 260 ? -14.492 1.404 9.853 1.00 94.75 260 SER A N 1
ATOM 2087 C CA . SER A 1 260 ? -13.590 0.474 10.541 1.00 94.75 260 SER A CA 1
ATOM 2088 C C . SER A 1 260 ? -12.526 1.239 11.333 1.00 94.75 260 SER A C 1
ATOM 2090 O O . SER A 1 260 ? -12.302 2.424 11.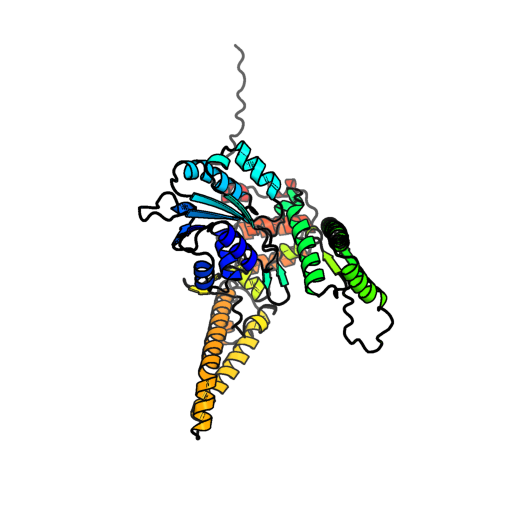087 1.00 94.75 260 SER A O 1
ATOM 2092 N N . TYR A 1 261 ? -11.826 0.582 12.261 1.00 95.12 261 TYR A N 1
ATOM 2093 C CA . TYR A 1 261 ? -10.724 1.222 12.991 1.00 95.12 261 TYR A CA 1
ATOM 2094 C C . TYR A 1 261 ? -9.624 1.744 12.052 1.00 95.12 261 TYR A C 1
ATOM 2096 O O . TYR A 1 261 ? -9.227 2.903 12.150 1.00 95.12 261 TYR A O 1
ATOM 2104 N N . SER A 1 262 ? -9.150 0.913 11.117 1.00 93.50 262 SER A N 1
ATOM 2105 C CA . SER A 1 262 ? -8.145 1.311 10.120 1.00 93.50 262 SER A CA 1
ATOM 2106 C C . SER A 1 262 ? -8.664 2.395 9.175 1.00 93.50 262 SER A C 1
ATOM 2108 O O . SER A 1 262 ? -7.933 3.332 8.856 1.00 93.50 262 SER A O 1
ATOM 2110 N N . GLY A 1 263 ? -9.938 2.312 8.789 1.00 93.56 263 GLY A N 1
ATOM 2111 C CA . GLY A 1 263 ? -10.597 3.304 7.954 1.00 93.56 263 GLY A CA 1
ATOM 2112 C C . GLY A 1 263 ? -10.694 4.664 8.638 1.00 93.56 263 GLY A C 1
ATOM 2113 O O . GLY A 1 263 ? -10.319 5.671 8.052 1.00 93.56 263 GLY A O 1
ATOM 2114 N N . LEU A 1 264 ? -11.092 4.705 9.911 1.00 92.56 264 LEU A N 1
ATOM 2115 C CA . LEU A 1 264 ? -11.152 5.948 10.682 1.00 92.56 264 LEU A CA 1
ATOM 2116 C C . LEU A 1 264 ? -9.772 6.518 11.003 1.00 92.56 264 LEU A C 1
ATOM 2118 O O . LEU A 1 264 ? -9.623 7.738 11.041 1.00 92.56 264 LEU A O 1
ATOM 2122 N N . LEU A 1 265 ? -8.750 5.675 11.192 1.00 93.25 265 LEU A N 1
ATOM 2123 C CA . LEU A 1 265 ? -7.363 6.146 11.232 1.00 93.25 265 LEU A CA 1
ATOM 2124 C C . LEU A 1 265 ? -6.988 6.832 9.914 1.00 93.25 265 LEU A C 1
ATOM 2126 O O . LEU A 1 265 ? -6.405 7.914 9.944 1.00 93.25 265 LEU A O 1
ATOM 2130 N N . ASN A 1 266 ? -7.355 6.246 8.772 1.00 91.50 266 ASN A N 1
ATOM 2131 C CA . ASN A 1 266 ? -7.120 6.856 7.469 1.00 91.50 266 ASN A CA 1
ATOM 2132 C C . ASN A 1 266 ? -7.852 8.200 7.314 1.00 91.50 266 ASN A C 1
ATOM 2134 O O . ASN A 1 266 ? -7.214 9.185 6.961 1.00 91.50 266 ASN A O 1
ATOM 2138 N N . GLU A 1 267 ? -9.143 8.267 7.645 1.00 88.06 267 GLU A N 1
ATOM 2139 C CA . GLU A 1 267 ? -9.945 9.504 7.575 1.00 88.06 267 GLU A CA 1
ATOM 2140 C C . GLU A 1 267 ? -9.420 10.589 8.537 1.00 88.06 267 GLU A C 1
ATOM 2142 O O . GLU A 1 267 ? -9.436 11.777 8.226 1.00 88.06 267 GLU A O 1
ATOM 2147 N N . THR A 1 268 ? -8.909 10.195 9.708 1.00 88.81 268 THR A N 1
ATOM 2148 C CA . THR A 1 268 ? -8.447 11.131 10.747 1.00 88.81 268 THR A CA 1
ATOM 2149 C C . THR A 1 268 ? -7.040 11.666 10.485 1.00 88.81 268 THR A C 1
ATOM 2151 O O . THR A 1 268 ? -6.761 12.838 10.747 1.00 88.81 268 THR A O 1
ATOM 2154 N N . PHE A 1 269 ? -6.133 10.806 10.017 1.00 89.69 269 PHE A N 1
ATOM 2155 C CA . PHE A 1 269 ? -4.713 11.129 9.843 1.00 89.69 269 PHE A CA 1
ATOM 2156 C C . PHE A 1 269 ? -4.312 11.353 8.381 1.00 89.69 269 PHE A C 1
ATOM 2158 O O . PHE A 1 269 ? -3.155 11.691 8.135 1.00 89.69 269 PHE A O 1
ATOM 2165 N N . ASN A 1 270 ? -5.243 11.185 7.435 1.00 85.88 270 ASN A N 1
ATOM 2166 C CA . ASN A 1 270 ? -5.010 11.243 5.991 1.00 85.88 270 ASN A CA 1
ATOM 2167 C C . ASN A 1 270 ? -3.820 10.361 5.576 1.00 85.88 270 ASN A C 1
ATOM 2169 O O . ASN A 1 270 ? -2.793 10.841 5.089 1.00 85.88 270 ASN A O 1
ATOM 2173 N N . VAL A 1 271 ? -3.927 9.063 5.864 1.00 83.25 271 VAL A N 1
ATOM 2174 C CA . VAL A 1 271 ? -2.835 8.104 5.666 1.00 83.25 271 VAL A CA 1
ATOM 2175 C C . VAL A 1 271 ? -2.657 7.827 4.171 1.00 83.25 271 VAL A C 1
ATOM 2177 O O . VAL A 1 271 ? -3.288 6.948 3.602 1.00 83.25 271 VAL A O 1
ATOM 2180 N N . GLU A 1 272 ? -1.752 8.567 3.527 1.00 77.62 272 GLU A N 1
ATOM 2181 C CA . GLU A 1 272 ? -1.473 8.434 2.085 1.00 77.62 272 GLU A CA 1
ATOM 2182 C C . GLU A 1 272 ? -0.995 7.033 1.674 1.00 77.62 272 GLU A C 1
ATOM 2184 O O . GLU A 1 272 ? -1.221 6.596 0.549 1.00 77.62 272 GLU A O 1
ATOM 2189 N N . THR A 1 273 ? -0.263 6.354 2.560 1.00 84.25 273 THR A N 1
ATOM 2190 C CA . THR A 1 273 ? 0.372 5.062 2.288 1.00 84.25 273 THR A CA 1
ATOM 2191 C C . THR A 1 273 ? 0.593 4.291 3.582 1.00 84.25 273 THR A C 1
ATOM 2193 O O . THR A 1 273 ? 0.915 4.862 4.626 1.00 84.25 273 THR A O 1
ATOM 2196 N N . GLN A 1 274 ? 0.499 2.967 3.485 1.00 82.31 274 GLN A N 1
ATOM 2197 C CA . GLN A 1 274 ? 0.784 2.035 4.578 1.00 82.31 274 GLN A CA 1
ATOM 2198 C C . GLN A 1 274 ? 2.281 1.918 4.909 1.00 82.31 274 GLN A C 1
ATOM 2200 O O . GLN A 1 274 ? 2.653 1.290 5.903 1.00 82.31 274 GLN A O 1
ATOM 2205 N N . LEU A 1 275 ? 3.143 2.511 4.077 1.00 85.88 275 LEU A N 1
ATOM 2206 C CA . LEU A 1 275 ? 4.593 2.511 4.243 1.00 85.88 275 LEU A CA 1
ATOM 2207 C C . LEU A 1 275 ? 5.096 3.656 5.136 1.00 85.88 275 LEU A C 1
ATOM 2209 O O . LEU A 1 275 ? 6.227 3.599 5.624 1.00 85.88 275 LEU A O 1
ATOM 2213 N N . LYS A 1 276 ? 4.293 4.712 5.336 1.00 85.31 276 LYS A N 1
ATOM 2214 C CA . LYS A 1 276 ? 4.671 5.874 6.153 1.00 85.31 276 LYS A CA 1
ATOM 2215 C C . LYS A 1 276 ? 4.085 5.752 7.564 1.00 85.31 276 LYS A C 1
ATOM 2217 O O . LYS A 1 276 ? 2.915 5.404 7.714 1.00 85.31 276 LYS A O 1
ATOM 2222 N N . PRO A 1 277 ? 4.855 6.091 8.613 1.00 88.00 277 PRO A N 1
ATOM 2223 C CA . PRO A 1 277 ? 4.286 6.260 9.941 1.00 88.00 277 PRO A CA 1
ATOM 2224 C C . PRO A 1 277 ? 3.351 7.475 9.971 1.00 88.00 277 PRO A C 1
ATOM 2226 O O . PRO A 1 277 ? 3.604 8.485 9.310 1.00 88.00 277 PRO A O 1
ATOM 2229 N N . ILE A 1 278 ? 2.310 7.405 10.797 1.00 91.56 278 ILE A N 1
ATOM 2230 C CA . ILE A 1 278 ? 1.452 8.557 11.084 1.00 91.56 278 ILE A CA 1
ATOM 2231 C C . ILE A 1 278 ? 2.125 9.473 12.106 1.00 91.56 278 ILE A C 1
ATOM 2233 O O . ILE A 1 278 ? 2.943 9.026 12.913 1.00 91.56 278 ILE A O 1
ATOM 2237 N N . THR A 1 279 ? 1.766 10.756 12.103 1.00 91.62 279 THR A N 1
ATOM 2238 C CA . THR A 1 279 ? 2.211 11.702 13.135 1.00 91.62 279 THR A CA 1
ATOM 2239 C C . THR A 1 279 ? 1.087 11.934 14.136 1.00 91.62 279 THR A C 1
ATOM 2241 O O . THR A 1 279 ? 0.031 12.446 13.776 1.00 91.62 279 THR A O 1
ATOM 2244 N N . PHE A 1 280 ? 1.324 11.594 15.401 1.00 92.62 280 PHE A N 1
ATOM 2245 C CA . PHE A 1 280 ? 0.387 11.810 16.502 1.00 92.62 280 PHE A CA 1
ATOM 2246 C C . PHE A 1 280 ? 1.125 12.443 17.683 1.00 92.62 280 PHE A C 1
ATOM 2248 O O . PHE A 1 280 ? 2.149 11.926 18.127 1.00 92.62 280 PHE A O 1
ATOM 2255 N N . GLU A 1 281 ? 0.649 13.602 18.149 1.00 90.19 281 GLU A N 1
ATOM 2256 C CA . GLU A 1 281 ? 1.261 14.368 19.254 1.00 90.19 281 GLU A CA 1
ATOM 2257 C C . GLU A 1 281 ? 2.778 14.609 19.088 1.00 90.19 281 GLU A C 1
ATOM 2259 O O . GLU A 1 281 ? 3.566 14.516 20.030 1.00 90.19 281 GLU A O 1
ATOM 2264 N N . GLY A 1 282 ? 3.214 14.884 17.854 1.00 89.62 282 GLY A N 1
ATOM 2265 C CA . GLY A 1 282 ? 4.626 15.110 17.524 1.00 89.62 282 GLY A CA 1
ATOM 2266 C C . GLY A 1 282 ? 5.493 13.845 17.501 1.00 89.62 282 GLY A C 1
ATOM 2267 O O . GLY A 1 282 ? 6.706 13.947 17.318 1.00 89.62 282 GLY A O 1
ATOM 2268 N N . LYS A 1 283 ? 4.901 12.656 17.663 1.00 90.31 283 LYS A N 1
ATOM 2269 C CA . LYS A 1 283 ? 5.584 11.362 17.560 1.00 90.31 283 LYS A CA 1
ATOM 2270 C C . LYS A 1 283 ? 5.182 10.634 16.285 1.00 90.31 283 LYS A C 1
ATOM 2272 O O . LYS A 1 283 ? 4.025 10.666 15.874 1.00 90.31 283 LYS A O 1
ATOM 2277 N N . LEU A 1 284 ? 6.149 9.940 15.694 1.00 90.00 284 LEU A N 1
ATOM 2278 C CA . LEU A 1 284 ? 5.906 9.025 14.585 1.00 90.00 284 LEU A CA 1
ATOM 2279 C C . LEU A 1 284 ? 5.419 7.685 15.132 1.00 90.00 284 LEU A C 1
ATOM 2281 O O . LEU A 1 284 ? 6.082 7.080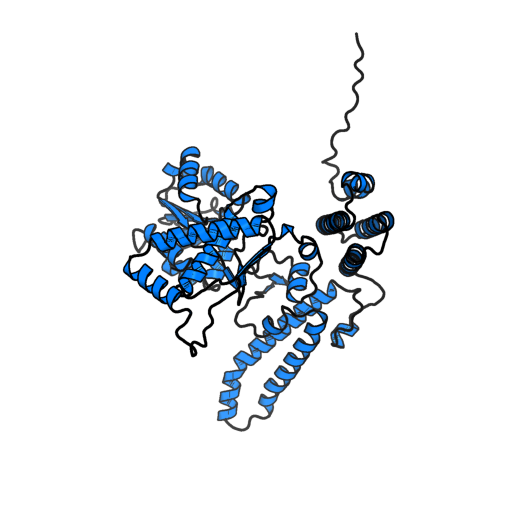 15.976 1.00 90.00 284 LEU A O 1
ATOM 2285 N N . ILE A 1 285 ? 4.275 7.224 14.639 1.00 90.19 285 ILE A N 1
ATOM 2286 C CA . ILE A 1 285 ? 3.675 5.945 15.003 1.00 90.19 285 ILE A CA 1
ATOM 2287 C C . ILE A 1 285 ? 3.602 5.069 13.758 1.00 90.19 285 ILE A C 1
ATOM 2289 O O . ILE A 1 285 ? 2.924 5.401 12.788 1.00 90.19 285 ILE A O 1
ATOM 2293 N N . ASN A 1 286 ? 4.282 3.925 13.798 1.00 87.38 286 ASN A N 1
ATOM 2294 C CA . ASN A 1 286 ? 4.103 2.891 12.789 1.00 87.38 286 ASN A CA 1
ATOM 2295 C C . ASN A 1 286 ? 2.858 2.060 13.132 1.00 87.38 286 ASN A C 1
ATOM 2297 O O . ASN A 1 286 ? 2.802 1.430 14.192 1.00 87.38 286 ASN A O 1
ATOM 2301 N N . LEU A 1 287 ? 1.858 2.085 12.249 1.00 86.25 287 LEU A N 1
ATOM 2302 C CA . LEU A 1 287 ? 0.643 1.280 12.396 1.00 86.25 287 LEU A CA 1
ATOM 2303 C C . LEU A 1 287 ? 0.902 -0.194 12.058 1.00 86.25 287 LEU A C 1
ATOM 2305 O O . LEU A 1 287 ? 0.362 -1.073 12.715 1.00 86.25 287 LEU A O 1
ATOM 2309 N N . ASN A 1 288 ? 1.794 -0.459 11.103 1.00 81.25 288 ASN A N 1
ATOM 2310 C CA . ASN A 1 288 ? 2.130 -1.799 10.622 1.00 81.25 288 ASN A CA 1
ATOM 2311 C C . ASN A 1 288 ? 3.390 -2.347 11.309 1.00 81.25 288 ASN A C 1
ATOM 2313 O O . ASN A 1 288 ? 4.272 -2.909 10.660 1.00 81.25 288 ASN A O 1
ATOM 2317 N N . ASP A 1 289 ? 3.524 -2.128 12.618 1.00 85.56 289 ASP A N 1
ATOM 2318 C CA . ASP A 1 289 ? 4.607 -2.723 13.402 1.00 85.56 289 ASP A CA 1
ATOM 2319 C C . ASP A 1 289 ? 4.350 -4.236 13.559 1.00 85.56 289 ASP A C 1
ATOM 2321 O O . ASP A 1 289 ? 3.367 -4.612 14.195 1.00 85.56 289 ASP A O 1
ATOM 2325 N N . PRO A 1 290 ? 5.221 -5.128 13.046 1.00 83.06 290 PRO A N 1
ATOM 2326 C CA . PRO A 1 290 ? 5.024 -6.576 13.166 1.00 83.06 290 PRO A CA 1
ATOM 2327 C C . PRO A 1 290 ? 5.034 -7.094 14.612 1.00 83.06 290 PRO A C 1
ATOM 2329 O O . PRO A 1 290 ? 4.655 -8.236 14.863 1.00 83.06 290 PRO A O 1
ATOM 2332 N N . SER A 1 291 ? 5.520 -6.295 15.567 1.00 86.50 291 SER A N 1
ATOM 2333 C CA . SER A 1 291 ? 5.483 -6.616 16.996 1.00 86.50 291 SER A CA 1
ATOM 2334 C C . SER A 1 291 ? 4.187 -6.183 17.690 1.00 86.50 291 SER A C 1
ATOM 2336 O O . SER A 1 291 ? 3.991 -6.482 18.872 1.00 86.50 291 SER A O 1
ATOM 2338 N N . ASP A 1 292 ? 3.293 -5.513 16.964 1.00 92.19 292 ASP A N 1
ATOM 2339 C CA . ASP A 1 292 ? 1.989 -5.113 17.456 1.00 92.19 292 ASP A CA 1
ATOM 2340 C C . ASP A 1 292 ? 0.969 -6.249 17.363 1.00 92.19 292 ASP A C 1
ATOM 2342 O O . ASP A 1 292 ? 0.532 -6.655 16.290 1.00 92.19 292 ASP A O 1
ATOM 2346 N N . GLN A 1 293 ? 0.569 -6.753 18.527 1.00 92.19 293 GLN A N 1
ATOM 2347 C CA . GLN A 1 293 ? -0.424 -7.819 18.650 1.00 92.19 293 GLN A CA 1
ATOM 2348 C C . GLN A 1 293 ? -1.860 -7.295 18.776 1.00 92.19 293 GLN A C 1
ATOM 2350 O O . GLN A 1 293 ? -2.799 -8.083 18.704 1.00 92.19 293 GLN A O 1
ATOM 2355 N N . ILE A 1 294 ? -2.046 -5.990 18.990 1.00 94.94 294 ILE A N 1
ATOM 2356 C CA . ILE A 1 294 ? -3.362 -5.368 19.151 1.00 94.94 294 ILE A CA 1
ATOM 2357 C C . ILE A 1 294 ? -3.920 -4.962 17.795 1.00 94.94 294 ILE A C 1
ATOM 2359 O O . ILE A 1 294 ? -5.076 -5.269 17.511 1.00 94.94 294 ILE A O 1
ATOM 2363 N N . PHE A 1 295 ? -3.118 -4.306 16.951 1.00 94.31 295 PHE A N 1
ATOM 2364 C CA . PHE A 1 295 ? -3.611 -3.756 15.688 1.00 94.31 295 PHE A CA 1
ATOM 2365 C C . PHE A 1 295 ? -4.322 -4.788 14.792 1.00 94.31 295 PHE A C 1
ATOM 2367 O O . PHE A 1 295 ? -5.446 -4.498 14.376 1.00 94.31 295 PHE A O 1
ATOM 2374 N N . PRO A 1 296 ? -3.794 -6.012 14.567 1.00 93.50 296 PRO A N 1
ATOM 2375 C CA . PRO A 1 296 ? -4.484 -7.025 13.762 1.00 93.50 296 PRO A CA 1
ATOM 2376 C C . PRO A 1 296 ? -5.849 -7.452 14.323 1.00 93.50 296 PRO A C 1
ATOM 2378 O O . PRO A 1 296 ? -6.717 -7.859 13.559 1.00 93.50 296 PRO A O 1
ATOM 2381 N N . LEU A 1 297 ? -6.060 -7.343 15.641 1.00 94.75 297 LEU A N 1
ATOM 2382 C CA . LEU A 1 297 ? -7.320 -7.720 16.293 1.00 94.75 297 LEU A CA 1
ATOM 2383 C C . LEU A 1 297 ? -8.426 -6.682 16.095 1.00 94.75 297 LEU A C 1
ATOM 2385 O O . LEU A 1 297 ? -9.600 -7.026 16.202 1.00 94.75 297 LEU A O 1
ATOM 2389 N N . ILE A 1 298 ? -8.062 -5.417 15.865 1.00 96.00 298 ILE A N 1
ATOM 2390 C CA . ILE A 1 298 ? -9.015 -4.300 15.840 1.00 96.00 298 ILE A CA 1
ATOM 2391 C C . ILE A 1 298 ? -9.102 -3.591 14.489 1.00 96.00 298 ILE A C 1
ATOM 2393 O O . ILE A 1 298 ? -10.115 -2.946 14.237 1.00 96.00 298 ILE A O 1
ATOM 2397 N N . LYS A 1 299 ? -8.086 -3.703 13.616 1.00 94.06 299 LYS A N 1
ATOM 2398 C CA . LYS A 1 299 ? -7.969 -2.914 12.375 1.00 94.06 299 LYS A CA 1
ATOM 2399 C C . LYS A 1 299 ? -9.196 -3.008 11.468 1.00 94.06 299 LYS A C 1
ATOM 2401 O O . LYS A 1 299 ? -9.638 -1.981 10.961 1.00 94.06 299 LYS A O 1
ATOM 2406 N N . ASP A 1 300 ? -9.775 -4.196 11.330 1.00 95.12 300 ASP A N 1
ATOM 2407 C CA . ASP A 1 300 ? -10.889 -4.450 10.407 1.00 95.12 300 ASP A CA 1
ATOM 2408 C C . ASP A 1 300 ? -12.263 -4.423 11.098 1.00 95.12 300 ASP A C 1
ATOM 2410 O O . ASP A 1 300 ? -13.296 -4.576 10.446 1.00 95.12 300 ASP A O 1
ATOM 2414 N N . LEU A 1 301 ? -12.303 -4.215 12.418 1.00 95.88 301 LEU A N 1
ATOM 2415 C CA . LEU A 1 301 ? -13.558 -4.125 13.156 1.00 95.88 301 LEU A CA 1
ATOM 2416 C C . LEU A 1 301 ? -14.240 -2.786 12.894 1.00 95.88 301 LEU A C 1
ATOM 2418 O O . LEU A 1 301 ? -13.580 -1.748 12.805 1.00 95.88 301 LEU A O 1
ATOM 2422 N N . ASN A 1 302 ? -15.575 -2.802 12.864 1.00 93.38 302 ASN A N 1
ATOM 2423 C CA . ASN A 1 302 ? -16.347 -1.577 13.036 1.00 93.38 302 ASN A CA 1
ATOM 2424 C C . ASN A 1 302 ? -15.921 -0.902 14.347 1.00 93.38 302 ASN A C 1
ATOM 2426 O O . ASN A 1 302 ? -15.753 -1.574 15.370 1.00 93.38 302 ASN A O 1
ATOM 2430 N N . PHE A 1 303 ? -15.759 0.419 14.316 1.00 90.88 303 PHE A N 1
ATOM 2431 C CA . PHE A 1 303 ? -15.166 1.166 15.419 1.00 90.88 303 PHE A CA 1
ATOM 2432 C C . PHE A 1 303 ? -15.879 0.975 16.767 1.00 90.88 303 PHE A C 1
ATOM 2434 O O . PHE A 1 303 ? -15.209 0.917 17.799 1.00 90.88 303 PHE A O 1
ATOM 2441 N N . SER A 1 304 ? -17.202 0.757 16.765 1.00 87.44 304 SER A N 1
ATOM 2442 C CA . SER A 1 304 ? -17.984 0.455 17.980 1.00 87.44 304 SER A CA 1
ATOM 2443 C C . SER A 1 304 ? -17.473 -0.770 18.754 1.00 87.44 304 SER A C 1
ATOM 2445 O O . SER A 1 304 ? -17.646 -0.855 19.967 1.00 87.44 304 SER A O 1
ATOM 2447 N N . HIS A 1 305 ? -16.804 -1.714 18.085 1.00 90.12 305 HIS A N 1
ATOM 2448 C CA . HIS A 1 305 ? -16.309 -2.950 18.695 1.00 90.12 305 HIS A CA 1
ATOM 2449 C C . HIS A 1 305 ? -14.861 -2.849 19.197 1.00 90.12 305 HIS A C 1
ATOM 2451 O O . HIS A 1 305 ? -14.385 -3.757 19.880 1.00 90.12 305 HIS A O 1
ATOM 2457 N N . VAL A 1 306 ? -14.151 -1.755 18.908 1.00 92.88 306 VAL A N 1
ATOM 2458 C CA . VAL A 1 306 ? -12.732 -1.591 19.269 1.00 92.88 306 VAL A CA 1
ATOM 2459 C C . VAL A 1 306 ? -12.557 -1.415 20.778 1.00 92.88 306 VAL A C 1
ATOM 2461 O O . VAL A 1 306 ? -11.735 -2.100 21.390 1.00 92.88 306 VAL A O 1
ATOM 2464 N N . GLY A 1 307 ? -13.353 -0.537 21.395 1.00 90.94 307 GLY A N 1
ATOM 2465 C CA . GLY A 1 307 ? -13.300 -0.246 22.833 1.00 90.94 307 GLY A CA 1
ATOM 2466 C C . GLY A 1 307 ? -13.433 -1.495 23.721 1.00 90.94 307 GLY A C 1
ATOM 2467 O O . GLY A 1 307 ? -12.571 -1.718 24.579 1.00 90.94 307 GLY A O 1
ATOM 2468 N N . PRO A 1 308 ? -14.441 -2.362 23.500 1.00 91.88 308 PRO A N 1
ATOM 2469 C CA . PRO A 1 308 ? -14.585 -3.622 24.226 1.00 91.88 308 PRO A CA 1
ATOM 2470 C C . PRO A 1 308 ? -13.351 -4.534 24.148 1.00 91.88 308 PRO A C 1
ATOM 2472 O O . PRO A 1 308 ? -12.930 -5.077 25.174 1.00 91.88 308 PRO A O 1
ATOM 2475 N N . ILE A 1 309 ? -12.736 -4.665 22.966 1.00 94.38 309 ILE A N 1
ATOM 2476 C CA . ILE A 1 309 ? -11.522 -5.473 22.775 1.00 94.38 309 ILE A CA 1
ATOM 2477 C C . ILE A 1 309 ? -10.341 -4.862 23.534 1.00 94.38 309 ILE A C 1
ATOM 2479 O O . ILE A 1 309 ? -9.653 -5.578 24.264 1.00 94.38 309 ILE A O 1
ATOM 2483 N N . LEU A 1 310 ? -10.131 -3.544 23.446 1.00 94.31 310 LEU A N 1
ATOM 2484 C CA . LEU A 1 310 ? -9.063 -2.862 24.188 1.00 94.31 310 LEU A CA 1
ATOM 2485 C C . LEU A 1 310 ? -9.225 -3.021 25.706 1.00 94.31 310 LEU A C 1
ATOM 2487 O O . LEU A 1 310 ? -8.255 -3.326 26.399 1.00 94.31 310 LEU A O 1
ATOM 2491 N N . ASN A 1 311 ? -10.450 -2.906 26.223 1.00 93.25 311 ASN A N 1
ATOM 2492 C CA . ASN A 1 311 ? -10.744 -3.114 27.643 1.00 93.25 311 ASN A CA 1
ATOM 2493 C C . ASN A 1 311 ? -10.454 -4.559 28.086 1.00 93.25 311 ASN A C 1
ATOM 2495 O O . ASN A 1 311 ? -9.873 -4.790 29.149 1.00 93.25 311 ASN A O 1
ATOM 2499 N N . GLN A 1 312 ? -10.819 -5.549 27.267 1.00 94.75 312 GLN A N 1
ATOM 2500 C CA . GLN A 1 312 ? -10.493 -6.950 27.536 1.00 94.75 312 GLN A CA 1
ATOM 2501 C C . GLN A 1 312 ? -8.974 -7.169 27.601 1.00 94.75 312 GLN A C 1
ATOM 2503 O O . GLN A 1 312 ? -8.491 -7.798 28.545 1.00 94.75 312 GLN A O 1
ATOM 2508 N N . GLN A 1 313 ? -8.223 -6.618 26.642 1.00 94.81 313 GLN A N 1
ATOM 2509 C CA . GLN A 1 313 ? -6.761 -6.716 26.613 1.00 94.81 313 GLN A CA 1
ATOM 2510 C C . GLN A 1 313 ? -6.119 -6.000 27.809 1.00 94.81 313 GLN A C 1
ATOM 2512 O O . GLN A 1 313 ? -5.207 -6.548 28.427 1.00 94.81 313 GLN A O 1
ATOM 2517 N N . ALA A 1 314 ? -6.638 -4.837 28.213 1.00 93.19 314 ALA A N 1
ATOM 2518 C CA . ALA A 1 314 ? -6.179 -4.111 29.396 1.00 93.19 314 ALA A CA 1
ATOM 2519 C C . ALA A 1 314 ? -6.409 -4.901 30.700 1.00 93.19 314 ALA A C 1
ATOM 2521 O O . ALA A 1 314 ? -5.500 -5.011 31.525 1.00 93.19 314 ALA A O 1
ATOM 2522 N N . LYS A 1 315 ? -7.589 -5.514 30.876 1.00 94.69 315 LYS A N 1
ATOM 2523 C CA . LYS A 1 315 ? -7.899 -6.362 32.045 1.00 94.69 315 LYS A CA 1
ATOM 2524 C C . LYS A 1 315 ? -7.031 -7.617 32.098 1.00 94.69 315 LYS A C 1
ATOM 2526 O O . LYS A 1 315 ? -6.529 -7.978 33.167 1.00 94.69 315 LYS A O 1
ATOM 2531 N N . HIS A 1 316 ? -6.833 -8.272 30.954 1.00 93.88 316 HIS A N 1
ATOM 2532 C CA . HIS A 1 316 ? -5.926 -9.413 30.844 1.00 93.88 316 HIS A CA 1
ATOM 2533 C C . HIS A 1 316 ? -4.499 -9.008 31.236 1.00 93.88 316 HIS A C 1
ATOM 2535 O O . HIS A 1 316 ? -3.902 -9.616 32.120 1.00 93.88 316 HIS A O 1
ATOM 2541 N N . LEU A 1 317 ? -3.996 -7.909 30.673 1.00 94.19 317 LEU A N 1
ATOM 2542 C CA . LEU A 1 317 ? -2.678 -7.369 30.987 1.00 94.19 317 LEU A CA 1
ATOM 2543 C C . LEU A 1 317 ? -2.516 -7.045 32.483 1.00 94.19 317 LEU A C 1
ATOM 2545 O O . LEU A 1 317 ? -1.495 -7.378 33.084 1.00 94.19 317 LEU A O 1
ATOM 2549 N N . GLN A 1 318 ? -3.529 -6.437 33.106 1.00 92.56 318 GLN A N 1
ATOM 2550 C CA . GLN A 1 318 ? -3.522 -6.153 34.541 1.00 92.56 318 GLN A CA 1
ATOM 2551 C C . GLN A 1 318 ? -3.458 -7.436 35.384 1.00 92.56 318 GLN A C 1
ATOM 2553 O O . GLN A 1 318 ? -2.760 -7.472 36.401 1.00 92.56 318 GLN A O 1
ATOM 2558 N N . THR A 1 319 ? -4.135 -8.499 34.944 1.00 93.88 319 THR A N 1
ATOM 2559 C CA . THR A 1 319 ? -4.078 -9.824 35.580 1.00 93.88 319 THR A CA 1
ATOM 2560 C C . THR A 1 319 ? -2.673 -10.422 35.480 1.00 93.88 319 THR A C 1
ATOM 2562 O O . THR A 1 319 ? -2.118 -10.845 36.493 1.00 93.88 319 THR A O 1
ATOM 2565 N N . GLU A 1 320 ? -2.051 -10.375 34.299 1.00 92.06 320 GLU A N 1
ATOM 2566 C CA . GLU A 1 320 ? -0.690 -10.885 34.074 1.00 92.06 320 GLU A CA 1
ATOM 2567 C C . GLU A 1 320 ? 0.363 -10.137 34.904 1.00 92.06 320 GLU A C 1
ATOM 2569 O O . GLU A 1 320 ? 1.208 -10.763 35.544 1.00 92.06 320 GLU A O 1
ATOM 2574 N N . PHE A 1 321 ? 0.288 -8.804 34.987 1.00 91.88 321 PHE A N 1
ATOM 2575 C CA . PHE A 1 321 ? 1.188 -8.034 35.854 1.00 91.88 321 PHE A CA 1
ATOM 2576 C C . PHE A 1 321 ? 0.976 -8.322 37.343 1.00 91.88 321 PHE A C 1
ATOM 2578 O O . PHE A 1 321 ? 1.940 -8.284 38.112 1.00 91.88 321 PHE A O 1
ATOM 2585 N N . SER A 1 322 ? -0.258 -8.622 37.758 1.00 90.00 322 SER A N 1
ATOM 2586 C CA . SER A 1 322 ? -0.580 -8.917 39.158 1.00 90.00 322 SER A CA 1
ATOM 2587 C C . SER A 1 322 ? 0.037 -10.231 39.637 1.00 90.00 322 SER A C 1
ATOM 2589 O O . SER A 1 322 ? 0.400 -10.311 40.810 1.00 90.00 322 SER A O 1
ATOM 2591 N N . LYS A 1 323 ? 0.288 -11.198 38.736 1.00 88.75 323 LYS A N 1
ATOM 2592 C CA . LYS A 1 323 ? 1.000 -12.454 39.051 1.00 88.75 323 LYS A CA 1
ATOM 2593 C C . LYS A 1 323 ? 2.366 -12.220 39.692 1.00 88.75 323 LYS A C 1
ATOM 2595 O O . LYS A 1 323 ? 2.815 -13.047 40.477 1.00 88.75 323 LYS A O 1
ATOM 2600 N N . ARG A 1 324 ? 3.010 -11.074 39.423 1.00 87.19 324 ARG A N 1
ATOM 2601 C CA . ARG A 1 324 ? 4.254 -10.653 40.089 1.00 87.19 324 ARG A CA 1
ATOM 2602 C C . ARG A 1 324 ? 4.144 -10.681 41.615 1.00 87.19 324 ARG A C 1
ATOM 2604 O O . ARG A 1 324 ? 5.125 -10.989 42.288 1.00 87.19 324 ARG A O 1
ATOM 2611 N N . ASN A 1 325 ? 2.983 -10.307 42.146 1.00 85.44 325 ASN A N 1
ATOM 2612 C CA . ASN A 1 325 ? 2.752 -10.209 43.584 1.00 85.44 325 ASN A CA 1
ATOM 2613 C C . ASN A 1 325 ? 2.602 -11.591 44.243 1.00 85.44 325 ASN A C 1
ATOM 2615 O O . ASN A 1 325 ? 2.771 -11.696 45.455 1.00 85.44 325 ASN A O 1
ATOM 2619 N N . ASP A 1 326 ? 2.343 -12.632 43.447 1.00 85.38 326 ASP A N 1
ATOM 2620 C CA . ASP A 1 326 ? 2.089 -14.000 43.903 1.00 85.38 326 ASP A CA 1
ATOM 2621 C C . ASP A 1 326 ? 3.301 -14.938 43.737 1.00 85.38 326 ASP A C 1
ATOM 2623 O O . ASP A 1 326 ? 3.218 -16.108 44.115 1.00 85.38 326 ASP A O 1
ATOM 2627 N N . LEU A 1 327 ? 4.429 -14.444 43.203 1.00 86.31 327 LEU A N 1
ATOM 2628 C CA . LEU A 1 327 ? 5.646 -15.233 42.953 1.00 86.31 327 LEU A CA 1
ATOM 2629 C C . LEU A 1 327 ? 6.310 -15.670 44.268 1.00 86.31 327 LEU A C 1
ATOM 2631 O O . LEU A 1 327 ? 6.640 -14.829 45.111 1.00 86.31 327 LEU A O 1
ATOM 2635 N N . LYS A 1 328 ? 6.565 -16.975 44.430 1.00 85.19 328 LYS A N 1
ATOM 2636 C CA . LYS A 1 328 ? 7.151 -17.553 45.658 1.00 85.19 328 LYS A CA 1
ATOM 2637 C C . LYS A 1 328 ? 8.491 -18.241 45.431 1.00 85.19 328 LYS A C 1
ATOM 2639 O O . LYS A 1 328 ? 9.301 -18.271 46.357 1.00 85.19 328 LYS A O 1
ATOM 2644 N N . ASP A 1 329 ? 8.735 -18.770 44.233 1.00 89.50 329 ASP A N 1
ATOM 2645 C CA . ASP A 1 329 ? 9.976 -19.473 43.895 1.00 89.50 329 ASP A CA 1
ATOM 2646 C C . ASP A 1 329 ? 10.880 -18.684 42.929 1.00 89.50 329 ASP A C 1
ATOM 2648 O O . ASP A 1 329 ? 10.427 -17.890 42.102 1.00 89.50 329 ASP A O 1
ATOM 2652 N N . ILE A 1 330 ? 12.192 -18.931 43.005 1.00 84.81 330 ILE A N 1
ATOM 2653 C CA . ILE A 1 330 ? 13.204 -18.299 42.143 1.00 84.81 330 ILE A CA 1
ATOM 2654 C C . ILE A 1 330 ? 12.987 -18.680 40.667 1.00 84.81 330 ILE A C 1
ATOM 2656 O O . ILE A 1 330 ? 13.239 -17.862 39.777 1.00 84.81 330 ILE A O 1
ATOM 2660 N N . GLY A 1 331 ? 12.494 -19.892 40.388 1.00 88.19 331 GLY A N 1
ATOM 2661 C CA . GLY A 1 331 ? 12.117 -20.319 39.042 1.00 88.19 331 GLY A CA 1
ATOM 2662 C C . GLY A 1 331 ? 10.968 -19.487 38.468 1.00 88.19 331 GLY A C 1
ATOM 2663 O O . GLY A 1 331 ? 11.060 -19.015 37.335 1.00 88.19 331 GLY A O 1
ATOM 2664 N N . GLU A 1 332 ? 9.932 -19.224 39.269 1.00 85.75 332 GLU A N 1
ATOM 2665 C CA . GLU A 1 332 ? 8.795 -18.375 38.883 1.00 85.75 332 GLU A CA 1
ATOM 2666 C C . GLU A 1 332 ? 9.237 -16.927 38.629 1.00 85.75 332 GLU A C 1
ATOM 2668 O O . GLU A 1 332 ? 8.833 -16.318 37.637 1.00 85.75 332 GLU A O 1
ATOM 2673 N N . MET A 1 333 ? 10.138 -16.394 39.465 1.00 86.50 333 MET A N 1
ATOM 2674 C CA . MET A 1 333 ? 10.729 -15.067 39.253 1.00 86.50 333 MET A CA 1
ATOM 2675 C C . MET A 1 333 ? 11.499 -14.989 37.934 1.00 86.50 333 MET A C 1
ATOM 2677 O O . MET A 1 333 ? 11.359 -14.015 37.194 1.00 86.50 333 MET A O 1
ATOM 2681 N N . LYS A 1 334 ? 12.294 -16.016 37.611 1.00 88.25 334 LYS A N 1
ATOM 2682 C CA . LYS A 1 334 ? 13.046 -16.069 36.353 1.00 88.25 334 LYS A CA 1
ATOM 2683 C C . LYS A 1 334 ? 12.114 -16.121 35.139 1.00 88.25 334 LYS A C 1
ATOM 2685 O O . LYS A 1 334 ? 12.373 -15.422 34.161 1.00 88.25 334 LYS A O 1
ATOM 2690 N N . ASN A 1 335 ? 11.034 -16.899 35.215 1.00 87.50 335 ASN A N 1
ATOM 2691 C CA . ASN A 1 335 ? 10.040 -16.998 34.145 1.00 87.50 335 ASN A CA 1
ATOM 2692 C C . ASN A 1 335 ? 9.321 -15.659 33.925 1.00 87.50 335 ASN A C 1
ATOM 2694 O O . ASN A 1 335 ? 9.294 -15.159 32.802 1.00 87.50 335 ASN A O 1
ATOM 2698 N N . PHE A 1 336 ? 8.851 -15.017 35.000 1.00 89.50 336 PHE A N 1
ATOM 2699 C CA . PHE A 1 336 ? 8.191 -13.713 34.916 1.00 89.50 336 PHE A CA 1
ATOM 2700 C C . PHE A 1 336 ? 9.109 -12.626 34.339 1.00 89.50 336 PHE A C 1
ATOM 2702 O O . PHE A 1 336 ? 8.688 -11.836 33.499 1.00 89.50 336 PHE A O 1
ATOM 2709 N N . VAL A 1 337 ? 10.387 -12.587 34.741 1.00 90.06 337 VAL A N 1
ATOM 2710 C CA . VAL A 1 337 ? 11.365 -11.642 34.169 1.00 90.06 337 VAL A CA 1
ATOM 2711 C C . VAL A 1 337 ? 11.566 -11.881 32.667 1.00 90.06 337 VAL A C 1
ATOM 2713 O O . VAL A 1 337 ? 11.744 -10.913 31.927 1.00 90.06 337 VAL A O 1
ATOM 2716 N N . GLY A 1 338 ? 11.491 -13.134 32.207 1.00 89.88 338 GLY A N 1
ATOM 2717 C CA . GLY A 1 338 ? 11.517 -13.476 30.783 1.00 89.88 338 GLY A CA 1
ATOM 2718 C C . GLY A 1 338 ? 10.313 -12.929 30.007 1.00 89.88 338 GLY A C 1
ATOM 2719 O O . GLY A 1 338 ? 10.477 -12.406 28.907 1.00 89.88 338 GLY A O 1
ATOM 2720 N N . GLU A 1 339 ? 9.117 -12.983 30.594 1.00 90.38 339 GLU A N 1
ATOM 2721 C CA . GLU A 1 339 ? 7.870 -12.504 29.975 1.00 90.38 339 GLU A CA 1
ATOM 2722 C C . GLU A 1 339 ? 7.661 -10.988 30.107 1.00 90.38 339 GLU A C 1
ATOM 2724 O O . GLU A 1 339 ? 6.966 -10.380 29.290 1.00 90.38 339 GLU A O 1
ATOM 2729 N N . LEU A 1 340 ? 8.303 -10.345 31.087 1.00 91.38 340 LEU A N 1
ATOM 2730 C CA . LEU A 1 340 ? 8.116 -8.930 31.411 1.00 91.38 340 LEU A CA 1
ATOM 2731 C C . LEU A 1 340 ? 8.341 -8.003 30.212 1.00 91.38 340 LEU A C 1
ATOM 2733 O O . LEU A 1 340 ? 7.649 -6.994 30.073 1.00 91.38 340 LEU A O 1
ATOM 2737 N N . SER A 1 341 ? 9.304 -8.324 29.343 1.00 91.19 341 SER A N 1
ATOM 2738 C CA . SER A 1 341 ? 9.543 -7.524 28.140 1.00 91.19 341 SER A CA 1
ATOM 2739 C C . SER A 1 341 ? 8.356 -7.574 27.177 1.00 91.19 341 SER A C 1
ATOM 2741 O O . SER A 1 341 ? 8.025 -6.543 26.597 1.00 91.19 341 SER A O 1
ATOM 2743 N N . ASN A 1 342 ? 7.712 -8.732 27.024 1.00 91.44 342 ASN A N 1
ATOM 2744 C CA . ASN A 1 342 ? 6.534 -8.888 26.172 1.00 91.44 342 ASN A CA 1
ATOM 2745 C C . ASN A 1 342 ? 5.313 -8.206 26.799 1.00 91.44 342 ASN A C 1
ATOM 2747 O O . ASN A 1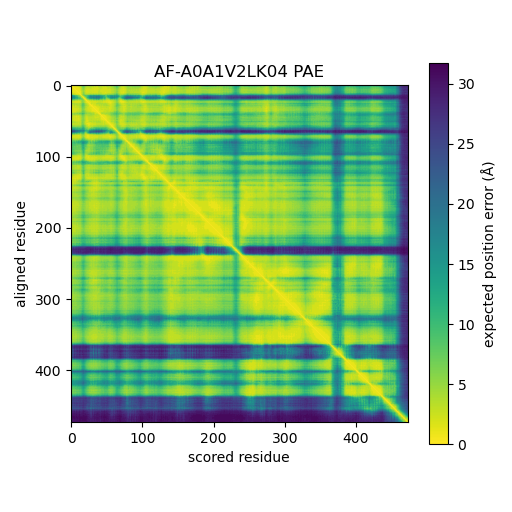 342 ? 4.598 -7.495 26.101 1.00 91.44 342 ASN A O 1
ATOM 2751 N N . LEU A 1 343 ? 5.124 -8.334 28.118 1.00 93.06 343 LEU A N 1
ATOM 2752 C CA . LEU A 1 343 ? 4.045 -7.645 28.835 1.00 93.06 343 LEU A CA 1
ATOM 2753 C C . LEU A 1 343 ? 4.156 -6.119 28.715 1.00 93.06 343 LEU A C 1
ATOM 2755 O O . LEU A 1 343 ? 3.157 -5.450 28.472 1.00 93.06 343 LEU A O 1
ATOM 2759 N N . LYS A 1 344 ? 5.367 -5.554 28.815 1.00 93.56 344 LYS A N 1
ATOM 2760 C CA . LYS A 1 344 ? 5.586 -4.113 28.598 1.00 93.56 344 LYS A CA 1
ATOM 2761 C C . LYS A 1 344 ? 5.250 -3.675 27.174 1.00 93.56 344 LYS A C 1
ATOM 2763 O O . LYS A 1 344 ? 4.564 -2.676 27.009 1.00 93.56 344 LYS A O 1
ATOM 2768 N N . LYS A 1 345 ? 5.663 -4.438 26.159 1.00 93.00 345 LYS A N 1
ATOM 2769 C CA . LYS A 1 345 ? 5.293 -4.147 24.763 1.00 93.00 345 LYS A CA 1
ATOM 2770 C C . LYS A 1 345 ? 3.783 -4.209 24.550 1.00 93.00 345 LYS A C 1
ATOM 2772 O O . LYS A 1 345 ? 3.212 -3.331 23.918 1.00 93.00 345 LYS A O 1
ATOM 2777 N N . MET A 1 346 ? 3.117 -5.208 25.125 1.00 93.94 346 MET A N 1
ATOM 2778 C CA . MET A 1 346 ? 1.659 -5.307 25.071 1.00 93.94 346 MET A CA 1
ATOM 2779 C C . MET A 1 346 ? 0.988 -4.109 25.759 1.00 93.94 346 MET A C 1
ATOM 2781 O O . MET A 1 346 ? 0.026 -3.561 25.228 1.00 93.94 346 MET A O 1
ATOM 2785 N N . GLN A 1 347 ? 1.526 -3.646 26.893 1.00 95.12 347 GLN A N 1
ATOM 2786 C CA . GLN A 1 347 ? 1.075 -2.418 27.556 1.00 95.12 347 GLN A CA 1
ATOM 2787 C C . GLN A 1 347 ? 1.215 -1.186 26.658 1.00 95.12 347 GLN A C 1
ATOM 2789 O O . GLN A 1 347 ? 0.288 -0.378 26.581 1.00 95.12 347 GLN A O 1
ATOM 2794 N N . GLU A 1 348 ? 2.355 -1.044 25.981 1.00 94.62 348 GLU A N 1
ATOM 2795 C CA . GLU A 1 348 ? 2.610 0.036 25.025 1.00 94.62 348 GLU A CA 1
ATOM 2796 C C . GLU A 1 348 ? 1.619 -0.015 23.855 1.00 94.62 348 GLU A C 1
ATOM 2798 O O . GLU A 1 348 ? 1.024 1.012 23.534 1.00 94.62 348 GLU A O 1
ATOM 2803 N N . ASN A 1 349 ? 1.361 -1.196 23.283 1.00 95.19 349 ASN A N 1
ATOM 2804 C CA . ASN A 1 349 ? 0.402 -1.378 22.188 1.00 95.19 349 ASN A CA 1
ATOM 2805 C C . ASN A 1 349 ? -1.037 -1.051 22.615 1.00 95.19 349 ASN A C 1
ATOM 2807 O O . ASN A 1 349 ? -1.720 -0.298 21.923 1.00 95.19 349 ASN A O 1
ATOM 2811 N N . VAL A 1 350 ? -1.493 -1.548 23.772 1.00 95.62 350 VAL A N 1
ATOM 2812 C CA . VAL A 1 350 ? -2.827 -1.215 24.308 1.00 95.62 350 VAL A CA 1
ATOM 2813 C C . VAL A 1 350 ? -2.948 0.293 24.523 1.00 95.62 350 VAL A C 1
ATOM 2815 O O . VAL A 1 350 ? -3.894 0.899 24.036 1.00 95.62 350 VAL A O 1
ATOM 2818 N N . THR A 1 351 ? -1.960 0.919 25.169 1.00 94.81 351 THR A N 1
ATOM 2819 C CA . THR A 1 351 ? -1.959 2.373 25.416 1.00 94.81 351 THR A CA 1
ATOM 2820 C C . THR A 1 351 ? -1.982 3.164 24.108 1.00 94.81 351 THR A C 1
ATOM 2822 O O . THR A 1 351 ? -2.755 4.107 23.964 1.00 94.81 351 THR A O 1
ATOM 2825 N N . LYS A 1 352 ? -1.165 2.758 23.128 1.00 94.94 352 LYS A N 1
ATOM 2826 C CA . LYS A 1 352 ? -1.118 3.360 21.793 1.00 94.94 352 LYS A CA 1
ATOM 2827 C C . LYS A 1 352 ? -2.501 3.366 21.143 1.00 94.94 352 LYS A C 1
ATOM 2829 O O . LYS A 1 352 ? -2.950 4.415 20.692 1.00 94.94 352 LYS A O 1
ATOM 2834 N N . HIS A 1 353 ? -3.175 2.219 21.107 1.00 95.88 353 HIS A N 1
ATOM 2835 C CA . HIS A 1 353 ? -4.479 2.095 20.458 1.00 95.88 353 HIS A CA 1
ATOM 2836 C C . HIS A 1 353 ? -5.619 2.749 21.237 1.00 95.88 353 HIS A C 1
ATOM 2838 O O . HIS A 1 353 ? -6.525 3.290 20.609 1.00 95.88 353 HIS A O 1
ATOM 2844 N N . THR A 1 354 ? -5.549 2.787 22.569 1.00 94.69 354 THR A N 1
ATOM 2845 C CA . THR A 1 354 ? -6.484 3.575 23.383 1.00 94.69 354 THR A CA 1
ATOM 2846 C C . THR A 1 354 ? -6.379 5.060 23.048 1.00 94.69 354 THR A C 1
ATOM 2848 O O . THR A 1 354 ? -7.388 5.672 22.714 1.00 94.69 354 THR A O 1
ATOM 2851 N N . ASN A 1 355 ? -5.166 5.624 23.026 1.00 94.38 355 ASN A N 1
ATOM 2852 C CA . ASN A 1 355 ? -4.967 7.047 22.731 1.00 94.38 355 ASN A CA 1
ATOM 2853 C C . ASN A 1 355 ? -5.409 7.413 21.304 1.00 94.38 355 ASN A C 1
ATOM 2855 O O . ASN A 1 355 ? -6.027 8.454 21.085 1.00 94.38 355 ASN A O 1
ATOM 2859 N N . LEU A 1 356 ? -5.110 6.554 20.324 1.00 94.88 356 LEU A N 1
ATOM 2860 C CA . LEU A 1 356 ? -5.568 6.751 18.947 1.00 94.88 356 LEU A CA 1
ATOM 2861 C C . LEU A 1 356 ? -7.099 6.664 18.843 1.00 94.88 356 LEU A C 1
ATOM 2863 O O . LEU A 1 356 ? -7.706 7.491 18.167 1.00 94.88 356 LEU A O 1
ATOM 2867 N N . GLY A 1 357 ? -7.727 5.704 19.530 1.00 92.94 357 GLY A N 1
ATOM 2868 C CA . GLY A 1 357 ? -9.183 5.573 19.596 1.00 92.94 357 GLY A CA 1
ATOM 2869 C C . GLY A 1 357 ? -9.857 6.788 20.237 1.00 92.94 357 GLY A C 1
ATOM 2870 O O . GLY A 1 357 ? -10.817 7.318 19.686 1.00 92.94 357 GLY A O 1
ATOM 2871 N N . GLU A 1 358 ? -9.319 7.289 21.349 1.00 89.44 358 GLU A N 1
ATOM 2872 C CA . GLU A 1 358 ? -9.786 8.522 21.996 1.00 89.44 358 GLU A CA 1
ATOM 2873 C C . GLU A 1 358 ? -9.682 9.734 21.066 1.00 89.44 358 GLU A C 1
ATOM 2875 O O . GLU A 1 358 ? -10.606 10.550 20.987 1.00 89.44 358 GLU A O 1
ATOM 2880 N N . PHE A 1 359 ? -8.581 9.838 20.317 1.00 89.69 359 PHE A N 1
ATOM 2881 C CA . PHE A 1 359 ? -8.410 10.908 19.344 1.00 89.69 359 PHE A CA 1
ATOM 2882 C C . PHE A 1 359 ? -9.423 10.816 18.201 1.00 89.69 359 PHE A C 1
ATOM 2884 O O . PHE A 1 359 ? -10.016 11.838 17.855 1.00 89.69 359 PHE A O 1
ATOM 2891 N N . ILE A 1 360 ? -9.680 9.616 17.667 1.00 89.31 360 ILE A N 1
ATOM 2892 C CA . ILE A 1 360 ? -10.754 9.393 16.688 1.00 89.31 360 ILE A CA 1
ATOM 2893 C C . ILE A 1 360 ? -12.081 9.879 17.279 1.00 89.31 360 ILE A C 1
ATOM 2895 O O . ILE A 1 360 ? -12.701 10.768 16.707 1.00 89.31 360 ILE A O 1
ATOM 2899 N N . ILE A 1 361 ? -12.474 9.410 18.468 1.00 84.44 361 ILE A N 1
ATOM 2900 C CA . ILE A 1 361 ? -13.730 9.820 19.129 1.00 84.44 361 ILE A CA 1
ATOM 2901 C C . ILE A 1 361 ? -13.827 11.342 19.259 1.00 84.44 361 ILE A C 1
ATOM 2903 O O . ILE A 1 361 ? -14.889 11.918 19.030 1.00 84.44 361 ILE A O 1
ATOM 2907 N N . SER A 1 362 ? -12.720 12.019 19.576 1.00 82.38 362 SER A N 1
ATOM 2908 C CA . SER A 1 362 ? -12.699 13.479 19.693 1.00 82.38 362 SER A CA 1
ATOM 2909 C C . SER A 1 362 ? -13.091 14.211 18.399 1.00 82.38 362 SER A C 1
ATOM 2911 O O . SER A 1 362 ? -13.638 15.309 18.482 1.00 82.38 362 SER A O 1
ATOM 2913 N N . LYS A 1 363 ? -12.872 13.599 17.225 1.00 78.94 363 LYS A N 1
ATOM 2914 C CA . LYS A 1 363 ? -13.277 14.122 15.906 1.00 78.94 363 LYS A CA 1
ATOM 2915 C C . LYS A 1 363 ? -14.749 13.865 15.577 1.00 78.94 363 LYS A C 1
ATOM 2917 O O . LYS A 1 363 ? -15.336 14.601 14.794 1.00 78.94 363 LYS A O 1
ATOM 2922 N N . PHE A 1 364 ? -15.364 12.862 16.196 1.00 71.88 364 PHE A N 1
ATOM 2923 C CA . PHE A 1 364 ? -16.750 12.458 15.931 1.00 71.88 364 PHE A CA 1
ATOM 2924 C C . PHE A 1 364 ? -17.745 12.929 16.996 1.00 71.88 364 PHE A C 1
ATOM 2926 O O . PHE A 1 364 ? -18.885 12.473 17.002 1.00 71.88 364 PHE A O 1
ATOM 2933 N N . ARG A 1 365 ? -17.351 13.823 17.916 1.00 63.22 365 ARG A N 1
ATOM 2934 C CA . ARG A 1 365 ? -18.231 14.296 19.001 1.00 63.22 365 ARG A CA 1
ATOM 2935 C C . ARG A 1 365 ? -19.541 14.850 18.435 1.00 63.22 365 ARG A C 1
ATOM 2937 O O . ARG A 1 365 ? -19.537 15.875 17.772 1.00 63.22 365 ARG A O 1
ATOM 2944 N N . GLY A 1 366 ? -20.613 14.089 18.659 1.00 53.75 366 GLY A N 1
ATOM 2945 C CA . GLY A 1 366 ? -21.871 14.099 17.910 1.00 53.75 366 GLY A CA 1
ATOM 2946 C C . GLY A 1 366 ? -22.414 12.691 17.634 1.00 53.75 366 GLY A C 1
ATOM 2947 O O . GLY A 1 366 ? -23.605 12.514 17.420 1.00 53.75 366 GLY A O 1
ATOM 2948 N N . TRP A 1 367 ? -21.549 11.674 17.671 1.00 47.59 367 TRP A N 1
ATOM 2949 C CA . TRP A 1 367 ? -21.918 10.284 17.422 1.00 47.59 367 TRP A CA 1
ATOM 2950 C C . TRP A 1 367 ? -22.618 9.649 18.639 1.00 47.59 367 TRP A C 1
ATOM 2952 O O . TRP A 1 367 ? -22.027 9.497 19.708 1.00 47.59 367 TRP A O 1
ATOM 2962 N N . ASN A 1 368 ? -23.895 9.295 18.465 1.00 50.22 368 ASN A N 1
ATOM 2963 C CA . ASN A 1 368 ? -24.782 8.698 19.470 1.00 50.22 368 ASN A CA 1
ATOM 2964 C C . ASN A 1 368 ? -24.751 7.154 19.440 1.00 50.22 368 ASN A C 1
ATOM 2966 O O . ASN A 1 368 ? -25.795 6.513 19.316 1.00 50.22 368 ASN A O 1
ATOM 2970 N N . GLU A 1 369 ? -23.580 6.532 19.587 1.00 52.19 369 GLU A N 1
ATOM 2971 C CA . GLU A 1 369 ? -23.501 5.095 19.886 1.00 52.19 369 GLU A CA 1
ATOM 2972 C C . GLU A 1 369 ? -22.687 4.841 21.155 1.00 52.19 369 GLU A C 1
ATOM 2974 O O . GLU A 1 369 ? -21.597 5.371 21.352 1.00 52.19 369 GLU A O 1
ATOM 2979 N N . ASN A 1 370 ? -23.261 4.021 22.037 1.00 54.97 370 ASN A N 1
ATOM 2980 C CA . ASN A 1 370 ? -22.657 3.603 23.295 1.00 54.97 370 A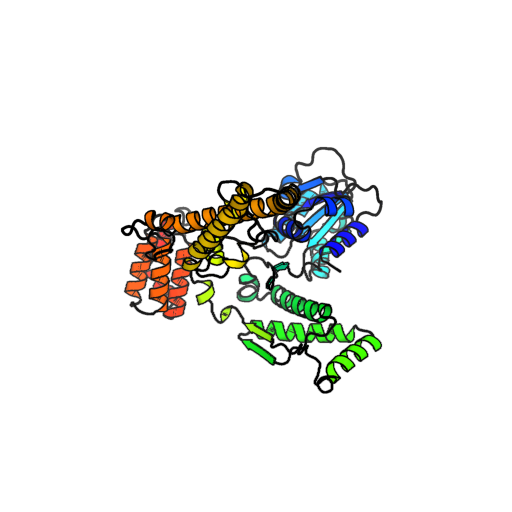SN A CA 1
ATOM 2981 C C . ASN A 1 370 ? -21.425 2.743 22.965 1.00 54.97 370 ASN A C 1
ATOM 2983 O O . ASN A 1 370 ? -21.566 1.617 22.483 1.00 54.97 370 ASN A O 1
ATOM 2987 N N . THR A 1 371 ? -20.222 3.255 23.216 1.00 58.94 371 THR A N 1
ATOM 2988 C CA . THR A 1 371 ? -18.953 2.593 22.867 1.00 58.94 371 THR A CA 1
ATOM 2989 C C . THR A 1 371 ? -18.666 1.368 23.743 1.00 58.94 371 THR A C 1
ATOM 2991 O O . THR A 1 371 ? -17.735 0.605 23.482 1.00 58.94 371 THR A O 1
ATOM 2994 N N . GLY A 1 372 ? -19.461 1.161 24.800 1.00 56.31 372 GLY A N 1
ATOM 2995 C CA . GLY A 1 372 ? -19.323 0.042 25.733 1.00 56.31 372 GLY A CA 1
ATOM 2996 C C . GLY A 1 372 ? -18.170 0.218 26.725 1.00 56.31 372 GLY A C 1
ATOM 2997 O O . GLY A 1 372 ? -17.838 -0.722 27.455 1.00 56.31 372 GLY A O 1
ATOM 2998 N N . VAL A 1 373 ? -17.563 1.408 26.766 1.00 57.69 373 VAL A N 1
ATOM 2999 C CA . VAL A 1 373 ? -16.489 1.797 27.682 1.00 57.69 373 VAL A CA 1
ATOM 3000 C C . VAL A 1 373 ? -16.943 3.050 28.419 1.00 57.69 373 VAL A C 1
ATOM 3002 O O . VAL A 1 373 ? -17.009 4.134 27.846 1.00 57.69 373 VAL A O 1
ATOM 3005 N N . SER A 1 374 ? -17.238 2.907 29.712 1.00 58.78 374 SER A N 1
ATOM 3006 C CA . SER A 1 374 ? -17.868 3.972 30.499 1.00 58.78 374 SER A CA 1
ATOM 3007 C C . SER A 1 374 ? -17.037 5.258 30.559 1.00 58.78 374 SER A C 1
ATOM 3009 O O . SER A 1 374 ? -17.606 6.333 30.719 1.00 58.78 374 SER A O 1
ATOM 3011 N N . GLU A 1 375 ? -15.715 5.157 30.472 1.00 56.84 375 GLU A N 1
ATOM 3012 C CA . GLU A 1 375 ? -14.785 6.284 30.462 1.00 56.84 375 GLU A CA 1
ATOM 3013 C C . GLU A 1 375 ? -14.848 7.076 29.147 1.00 56.84 375 GLU A C 1
ATOM 3015 O O . GLU A 1 375 ? -14.685 8.294 29.162 1.00 56.84 375 GLU A O 1
ATOM 3020 N N . LEU A 1 376 ? -15.136 6.405 28.026 1.00 55.41 376 LEU A N 1
ATOM 3021 C CA . LEU A 1 376 ? -15.307 7.027 26.710 1.00 55.41 376 LEU A CA 1
ATOM 3022 C C . LEU A 1 376 ? -16.726 7.586 26.546 1.00 55.41 376 LEU A C 1
ATOM 3024 O O . LEU A 1 376 ? -16.893 8.701 26.056 1.00 55.41 376 LEU A O 1
ATOM 3028 N N . ASP A 1 377 ? -17.733 6.861 27.041 1.00 58.88 377 ASP A N 1
ATOM 3029 C CA . ASP A 1 377 ? -19.148 7.251 26.967 1.00 58.88 377 ASP A CA 1
ATOM 3030 C C . ASP A 1 377 ? -19.448 8.528 27.779 1.00 58.88 377 ASP A C 1
ATOM 3032 O O . ASP A 1 377 ? -20.305 9.328 27.409 1.00 58.88 377 ASP A O 1
ATOM 3036 N N . GLN A 1 378 ? -18.705 8.776 28.865 1.00 56.78 378 GLN A N 1
ATOM 3037 C CA . GLN A 1 378 ? -18.818 10.002 29.672 1.00 56.78 378 GLN A CA 1
ATOM 3038 C C . GLN A 1 378 ? -18.274 11.263 28.977 1.00 56.78 378 GLN A C 1
ATOM 3040 O O . GLN A 1 378 ? -18.527 12.373 29.447 1.00 56.78 378 GLN A O 1
ATOM 3045 N N . LEU A 1 379 ? -17.527 11.115 27.879 1.00 54.34 379 LEU A N 1
ATOM 3046 C CA . LEU A 1 379 ? -16.933 12.227 27.128 1.00 54.34 379 LEU A CA 1
ATOM 3047 C C . LEU A 1 379 ? -17.812 12.698 25.950 1.00 54.34 379 LEU A C 1
ATOM 3049 O O . LEU A 1 379 ? -17.400 13.604 25.219 1.00 54.34 379 LEU A O 1
ATOM 3053 N N . ILE A 1 380 ? -18.996 12.100 25.762 1.00 54.22 380 ILE A N 1
ATOM 3054 C CA . ILE A 1 380 ? -19.937 12.380 24.667 1.00 54.22 380 ILE A CA 1
ATOM 3055 C C . ILE A 1 380 ? -20.929 13.478 25.100 1.00 54.22 380 ILE A C 1
ATOM 3057 O O . ILE A 1 380 ? -21.704 13.285 26.036 1.00 54.22 380 ILE A O 1
ATOM 3061 N N . ASP A 1 381 ? -20.927 14.634 24.420 1.00 53.38 381 ASP A N 1
ATOM 3062 C CA . ASP A 1 381 ? -21.966 15.671 24.563 1.00 53.38 381 ASP A CA 1
ATOM 3063 C C . ASP A 1 381 ? -23.038 15.476 23.470 1.00 53.38 381 ASP A C 1
ATOM 3065 O O . ASP A 1 381 ? -22.749 15.706 22.295 1.00 53.38 381 ASP A O 1
ATOM 3069 N N . PRO A 1 382 ? -24.273 15.065 23.813 1.00 51.91 382 PRO A N 1
ATOM 3070 C CA . PRO A 1 382 ? -25.314 14.724 22.840 1.00 51.91 382 PRO A CA 1
ATOM 3071 C C . PRO A 1 382 ? -25.919 15.928 22.094 1.00 51.91 382 PRO A C 1
ATOM 3073 O O . PRO A 1 382 ? -26.854 15.744 21.318 1.00 51.91 382 PRO A O 1
ATOM 3076 N N . LYS A 1 383 ? -25.474 17.168 22.355 1.00 52.94 383 LYS A N 1
ATOM 3077 C CA . LYS A 1 383 ? -26.112 18.388 21.818 1.00 52.94 383 LYS A CA 1
ATOM 3078 C C . LYS A 1 383 ? -25.376 19.076 20.667 1.00 52.94 383 LYS A C 1
ATOM 3080 O O . LYS A 1 383 ? -25.899 20.063 20.152 1.00 52.94 383 LYS A O 1
ATOM 3085 N N . GLN A 1 384 ? -24.204 18.598 20.261 1.00 56.41 384 GLN A N 1
ATOM 3086 C CA . GLN A 1 384 ? -23.489 19.129 19.098 1.00 56.41 384 GLN A CA 1
ATOM 3087 C C . GLN A 1 384 ? -23.046 17.976 18.201 1.00 56.41 384 GLN A C 1
ATOM 3089 O O . GLN A 1 384 ? -22.166 17.211 18.575 1.00 56.41 384 GLN A O 1
ATOM 3094 N N . GLU A 1 385 ? -23.664 17.852 17.028 1.00 63.56 385 GLU A N 1
ATOM 3095 C CA . GLU A 1 385 ? -23.182 16.957 15.977 1.00 63.56 385 GLU A CA 1
ATOM 3096 C C . GLU A 1 385 ? -21.902 17.530 15.360 1.00 63.56 385 GLU A C 1
ATOM 3098 O O . GLU A 1 385 ? -21.912 18.656 14.852 1.00 63.56 385 GLU A O 1
ATOM 3103 N N . SER A 1 386 ? -20.796 16.778 15.384 1.00 76.62 386 SER A N 1
ATOM 3104 C CA . SER A 1 386 ? -19.570 17.183 14.691 1.00 76.62 386 SER A CA 1
ATOM 3105 C C . SER A 1 386 ? -19.784 17.254 13.186 1.00 76.62 386 SER A C 1
ATOM 3107 O O . SER A 1 386 ? -20.652 16.582 12.622 1.00 76.62 386 SER A O 1
ATOM 3109 N N . TYR A 1 387 ? -18.922 18.024 12.522 1.00 80.94 387 TYR A N 1
ATOM 3110 C CA . TYR A 1 387 ? -18.860 18.098 11.068 1.00 80.94 387 TYR A CA 1
ATOM 3111 C C . TYR A 1 387 ? -18.809 16.702 10.424 1.00 80.94 387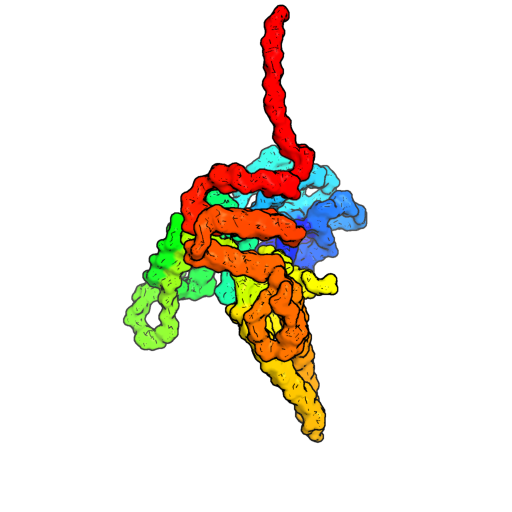 TYR A C 1
ATOM 3113 O O . TYR A 1 387 ? -19.579 16.404 9.516 1.00 80.94 387 TYR A O 1
ATOM 3121 N N . GLN A 1 388 ? -17.961 15.810 10.936 1.00 80.75 388 GLN A N 1
ATOM 3122 C CA . GLN A 1 388 ? -17.786 14.460 10.402 1.00 80.75 388 GLN A CA 1
ATOM 3123 C C . GLN A 1 388 ? -19.053 13.606 10.538 1.00 80.75 388 GLN A C 1
ATOM 3125 O O . GLN A 1 388 ? -19.379 12.861 9.614 1.00 80.75 388 GLN A O 1
ATOM 3130 N N . SER A 1 389 ? -19.781 13.728 11.652 1.00 80.25 389 SER A N 1
ATOM 3131 C CA . SER A 1 389 ? -21.050 13.019 11.852 1.00 80.25 389 SER A CA 1
ATOM 3132 C C . SER A 1 389 ? -22.114 13.507 10.869 1.00 80.25 389 SER A C 1
ATOM 3134 O O . SER A 1 389 ? -22.737 12.687 10.200 1.00 80.25 389 SER A O 1
ATOM 3136 N N . GLN A 1 390 ? -22.218 14.826 10.667 1.00 83.25 390 GLN A N 1
ATOM 3137 C CA . GLN A 1 390 ? -23.129 15.411 9.675 1.00 83.25 390 GLN A CA 1
ATOM 3138 C C . GLN A 1 390 ? -22.809 14.940 8.246 1.00 83.25 390 GLN A C 1
ATOM 3140 O O . GLN A 1 390 ? -23.718 14.641 7.475 1.00 83.25 390 GLN A O 1
ATOM 3145 N N . ILE A 1 391 ? -21.524 14.815 7.886 1.00 87.50 391 ILE A N 1
ATOM 3146 C CA . ILE A 1 391 ? -21.112 14.262 6.584 1.00 87.50 391 ILE A CA 1
ATOM 3147 C C . ILE A 1 391 ? -21.564 12.804 6.434 1.00 87.50 391 ILE A C 1
ATOM 3149 O O . ILE A 1 391 ? -22.070 12.437 5.374 1.00 87.50 391 ILE A O 1
ATOM 3153 N N . ILE A 1 392 ? -21.379 11.969 7.461 1.00 87.62 392 ILE A N 1
ATOM 3154 C CA . ILE A 1 392 ? -21.767 10.550 7.418 1.00 87.62 392 ILE A CA 1
ATOM 3155 C C . ILE A 1 392 ? -23.282 10.405 7.263 1.00 87.62 392 ILE A C 1
ATOM 3157 O O . ILE A 1 392 ? -23.732 9.663 6.390 1.00 87.62 392 ILE A O 1
ATOM 3161 N N . GLU A 1 393 ? -24.064 11.112 8.076 1.00 85.38 393 GLU A N 1
ATOM 3162 C CA . GLU A 1 393 ? -25.528 11.070 8.005 1.00 85.38 393 GLU A CA 1
ATOM 3163 C C . GLU A 1 393 ? -26.026 11.566 6.647 1.00 85.38 393 GLU A C 1
ATOM 3165 O O . GLU A 1 393 ? -26.841 10.909 5.997 1.00 85.38 393 GLU A O 1
ATOM 3170 N N . PHE A 1 394 ? -25.442 12.650 6.135 1.00 88.44 394 PHE A N 1
ATOM 3171 C CA . PHE A 1 394 ? -25.808 13.164 4.824 1.00 88.44 394 PHE A CA 1
ATOM 3172 C C . PHE A 1 394 ? -25.454 12.196 3.684 1.00 88.44 394 PHE A C 1
ATOM 3174 O O . PHE A 1 394 ? -26.241 12.022 2.751 1.00 88.44 394 PHE A O 1
ATOM 3181 N N . GLN A 1 395 ? -24.310 11.505 3.753 1.00 90.75 395 GLN A N 1
ATOM 3182 C CA . GLN A 1 395 ? -23.994 10.426 2.810 1.00 90.75 395 GLN A CA 1
ATOM 3183 C C . GLN A 1 395 ? -25.046 9.311 2.863 1.00 90.75 395 GLN A C 1
ATOM 3185 O O . GLN A 1 395 ? -25.478 8.838 1.811 1.00 90.75 395 GLN A O 1
ATOM 3190 N N . GLN A 1 396 ? -25.494 8.911 4.058 1.00 87.94 396 GLN A N 1
ATOM 3191 C CA . GLN A 1 396 ? -26.549 7.905 4.207 1.00 87.94 396 GLN A CA 1
ATOM 3192 C C . GLN A 1 396 ? -27.866 8.371 3.578 1.00 87.94 396 GLN A C 1
ATOM 3194 O O . GLN A 1 396 ? -28.479 7.599 2.842 1.00 87.94 396 GLN A O 1
ATOM 3199 N N . ASP A 1 397 ? -28.259 9.631 3.771 1.00 87.44 397 ASP A N 1
ATOM 3200 C CA . ASP A 1 397 ? -29.462 10.208 3.159 1.00 87.44 397 ASP A CA 1
ATOM 3201 C C . ASP A 1 397 ? -29.397 10.232 1.624 1.00 87.44 397 ASP A C 1
ATOM 3203 O O . ASP A 1 397 ? -30.386 9.910 0.946 1.00 87.44 397 ASP A O 1
ATOM 3207 N N . ILE A 1 398 ? -28.228 10.572 1.062 1.00 88.75 398 ILE A N 1
ATOM 3208 C CA . ILE A 1 398 ? -27.980 10.532 -0.386 1.00 88.75 398 ILE A CA 1
ATOM 3209 C C . ILE A 1 398 ? -28.153 9.101 -0.908 1.00 88.75 398 ILE A C 1
ATOM 3211 O O . ILE A 1 398 ? -28.877 8.881 -1.883 1.00 88.75 398 ILE A O 1
ATOM 3215 N N . LEU A 1 399 ? -27.516 8.123 -0.257 1.00 88.56 399 LEU A N 1
ATOM 3216 C CA . LEU A 1 399 ? -27.512 6.723 -0.691 1.00 88.56 399 LEU A CA 1
ATOM 3217 C C . LEU A 1 399 ? -28.865 6.032 -0.492 1.00 88.56 399 LEU A C 1
ATOM 3219 O O . LEU A 1 399 ? -29.288 5.248 -1.342 1.00 88.56 399 LEU A O 1
ATOM 3223 N N . ALA A 1 400 ? -29.580 6.364 0.584 1.00 86.75 400 ALA A N 1
ATOM 3224 C CA . ALA A 1 400 ? -30.944 5.906 0.836 1.00 86.75 400 ALA A CA 1
ATOM 3225 C C . ALA A 1 400 ? -31.961 6.521 -0.140 1.00 86.75 400 ALA A C 1
ATOM 3227 O O . ALA A 1 400 ? -33.109 6.077 -0.198 1.00 86.75 400 ALA A O 1
ATOM 3228 N N . ASN A 1 401 ? -31.548 7.530 -0.919 1.00 80.19 401 ASN A N 1
ATOM 3229 C CA . ASN A 1 401 ? -32.380 8.243 -1.882 1.00 80.19 401 ASN A CA 1
ATOM 3230 C C . ASN A 1 401 ? -33.607 8.917 -1.230 1.00 80.19 401 ASN A C 1
ATOM 3232 O O . ASN A 1 401 ? -34.624 9.146 -1.894 1.00 80.19 401 ASN A O 1
ATOM 3236 N N . ALA A 1 402 ? -33.510 9.241 0.064 1.00 73.06 402 ALA A N 1
ATOM 3237 C CA . ALA A 1 402 ? -34.644 9.584 0.922 1.00 73.06 402 ALA A CA 1
ATOM 3238 C C . ALA A 1 402 ? -35.190 11.010 0.708 1.00 73.06 402 ALA A C 1
ATOM 3240 O O . ALA A 1 402 ? -36.371 11.259 0.951 1.00 73.06 402 ALA A O 1
ATOM 3241 N N . ALA A 1 403 ? -34.364 11.941 0.214 1.00 75.50 403 ALA A N 1
ATOM 3242 C CA . ALA A 1 403 ? -34.705 13.363 0.091 1.00 75.50 403 ALA A CA 1
ATOM 3243 C C . ALA A 1 403 ? -34.585 13.883 -1.348 1.00 75.50 403 ALA A C 1
ATOM 3245 O O . ALA A 1 403 ? -33.647 13.530 -2.054 1.00 75.50 403 ALA A O 1
ATOM 3246 N N . ASN A 1 404 ? -35.502 14.748 -1.796 1.00 80.75 404 ASN A N 1
ATOM 3247 C CA . ASN A 1 404 ? -35.455 15.313 -3.153 1.00 80.75 404 ASN A CA 1
ATOM 3248 C C . ASN A 1 404 ? -34.174 16.144 -3.401 1.00 80.75 404 ASN A C 1
ATOM 3250 O O . ASN A 1 404 ? -33.530 16.605 -2.460 1.00 80.75 404 ASN A O 1
ATOM 3254 N N . THR A 1 405 ? -33.822 16.370 -4.672 1.00 77.31 405 THR A N 1
ATOM 3255 C CA . THR A 1 405 ? -32.586 17.074 -5.059 1.00 77.31 405 THR A CA 1
ATOM 3256 C C . THR A 1 405 ? -32.432 18.446 -4.402 1.00 77.31 405 THR A C 1
ATOM 3258 O O . THR A 1 405 ? -31.347 18.768 -3.939 1.00 77.31 405 THR A O 1
ATOM 3261 N N . ASN A 1 406 ? -33.502 19.239 -4.304 1.00 79.31 406 ASN A N 1
ATOM 3262 C CA . ASN A 1 406 ? -33.430 20.574 -3.700 1.00 79.31 406 ASN A CA 1
ATOM 3263 C C . ASN A 1 406 ? -33.124 20.501 -2.201 1.00 79.31 406 ASN A C 1
ATOM 3265 O O . ASN A 1 406 ? -32.349 21.305 -1.696 1.00 79.31 406 ASN A O 1
ATOM 3269 N N . THR A 1 407 ? -33.707 19.532 -1.493 1.00 83.19 407 THR A N 1
ATOM 3270 C CA . THR A 1 407 ? -33.395 19.282 -0.084 1.00 83.19 407 THR A CA 1
ATOM 3271 C C . THR A 1 407 ? -31.930 18.892 0.078 1.00 83.19 407 THR A C 1
ATOM 3273 O O . THR A 1 407 ? -31.253 19.500 0.895 1.00 83.19 407 THR A O 1
ATOM 3276 N N . LEU A 1 408 ? -31.417 17.970 -0.746 1.00 83.31 408 LEU A N 1
ATOM 3277 C CA . LEU A 1 408 ? -30.006 17.570 -0.701 1.00 83.31 408 LEU A CA 1
ATOM 3278 C C . LEU A 1 408 ? -29.062 18.748 -0.985 1.00 83.31 408 LEU A C 1
ATOM 3280 O O . LEU A 1 408 ? -28.074 18.926 -0.282 1.00 83.31 408 LEU A O 1
ATOM 3284 N N . LEU A 1 409 ? -29.369 19.577 -1.986 1.00 79.81 409 LEU A N 1
ATOM 3285 C CA . LEU A 1 409 ? -28.558 20.752 -2.311 1.00 79.81 409 LEU A CA 1
ATOM 3286 C C . LEU A 1 409 ? -28.581 21.797 -1.189 1.00 79.81 409 LEU A C 1
ATOM 3288 O O . LEU A 1 409 ? -27.536 22.355 -0.870 1.00 79.81 409 LEU A O 1
ATOM 3292 N N . ASN A 1 410 ? -29.730 22.024 -0.550 1.00 80.88 410 ASN A N 1
ATOM 3293 C CA . ASN A 1 410 ? -29.818 22.926 0.599 1.00 80.88 410 ASN A CA 1
ATOM 3294 C C . ASN A 1 410 ? -29.013 22.397 1.794 1.00 80.88 410 ASN A C 1
ATOM 3296 O O . ASN A 1 410 ? -28.230 23.145 2.366 1.00 80.88 410 ASN A O 1
ATOM 3300 N N . THR A 1 411 ? -29.125 21.105 2.117 1.00 83.00 411 THR A N 1
ATOM 3301 C CA . THR A 1 411 ? -28.313 20.481 3.174 1.00 83.00 411 THR A CA 1
ATOM 3302 C C . THR A 1 411 ? -26.820 20.567 2.857 1.00 83.00 411 THR A C 1
ATOM 3304 O O . THR A 1 411 ? -26.014 20.859 3.736 1.00 83.00 411 THR A O 1
ATOM 3307 N N . LEU A 1 412 ? -26.432 20.391 1.591 1.00 83.44 412 LEU A N 1
ATOM 3308 C CA . LEU A 1 412 ? -25.050 20.593 1.166 1.00 83.44 412 LEU A CA 1
ATOM 3309 C C . LEU A 1 412 ? -24.591 22.045 1.380 1.00 83.44 412 LEU A C 1
ATOM 3311 O O . LEU A 1 412 ? -23.465 22.253 1.820 1.00 83.44 412 LEU A O 1
ATOM 3315 N N . ILE A 1 413 ? -25.439 23.041 1.095 1.00 77.75 413 ILE A N 1
ATOM 3316 C CA . ILE A 1 413 ? -25.163 24.464 1.371 1.00 77.75 413 ILE A CA 1
ATOM 3317 C C . ILE A 1 413 ? -24.995 24.711 2.876 1.00 77.75 413 ILE A C 1
ATOM 3319 O O . ILE A 1 413 ? -24.085 25.436 3.283 1.00 77.75 413 ILE A O 1
ATOM 3323 N N . ASP A 1 414 ? -25.812 24.079 3.714 1.00 80.12 414 ASP A N 1
ATOM 3324 C CA . ASP A 1 414 ? -25.680 24.183 5.168 1.00 80.12 414 ASP A CA 1
ATOM 3325 C C . ASP A 1 414 ? -24.337 23.605 5.647 1.00 80.12 414 ASP A C 1
ATOM 3327 O O . ASP A 1 414 ? -23.599 24.274 6.375 1.00 80.12 414 ASP A O 1
ATOM 3331 N N . ILE A 1 415 ? -23.954 22.424 5.147 1.00 77.25 415 ILE A N 1
ATOM 3332 C CA . ILE A 1 415 ? -22.652 21.791 5.420 1.00 77.25 415 ILE A CA 1
ATOM 3333 C C . ILE A 1 415 ? -21.495 22.663 4.909 1.00 77.25 415 ILE A C 1
ATOM 3335 O O . ILE A 1 415 ? -20.477 22.817 5.587 1.00 77.25 415 ILE A O 1
ATOM 3339 N N . LEU A 1 416 ? -21.646 23.273 3.731 1.00 71.62 416 LEU A N 1
ATOM 3340 C CA . LEU A 1 416 ? -20.674 24.200 3.148 1.00 71.62 416 LEU A CA 1
ATOM 3341 C C . LEU A 1 416 ? -20.419 25.404 4.047 1.00 71.62 416 LEU A C 1
ATOM 3343 O O . LEU A 1 416 ? -19.281 25.866 4.116 1.00 71.62 416 LEU A O 1
ATOM 3347 N N . ASN A 1 417 ? -21.446 25.900 4.738 1.00 71.31 417 ASN A N 1
ATOM 3348 C CA . ASN A 1 417 ? -21.348 27.075 5.597 1.00 71.31 417 ASN A CA 1
ATOM 3349 C C . ASN A 1 417 ? -20.574 26.819 6.898 1.00 71.31 417 ASN A C 1
ATOM 3351 O O . ASN A 1 417 ? -20.037 27.770 7.471 1.00 71.31 417 ASN A O 1
ATOM 3355 N N . LEU A 1 418 ? -20.412 25.563 7.322 1.00 74.31 418 LEU A N 1
ATOM 3356 C CA . LEU A 1 418 ? -19.616 25.203 8.500 1.00 74.31 418 LEU A CA 1
ATOM 3357 C C . LEU A 1 418 ? -18.151 25.621 8.324 1.00 74.31 418 LEU A C 1
ATOM 3359 O O . LEU A 1 418 ? -17.597 25.507 7.237 1.00 74.31 418 LEU A O 1
ATOM 3363 N N . GLN A 1 419 ? -17.492 26.124 9.373 1.00 66.31 419 GLN A N 1
ATOM 3364 C CA . GLN A 1 419 ? -16.097 26.593 9.272 1.00 66.31 419 GLN A CA 1
ATOM 3365 C C . GLN A 1 419 ? -15.105 25.475 8.921 1.00 66.31 419 GLN A C 1
ATOM 3367 O O . GLN A 1 419 ? -14.100 25.739 8.268 1.00 66.31 419 GLN A O 1
ATOM 3372 N N . GLU A 1 420 ? -15.404 24.243 9.323 1.00 71.81 420 GLU A N 1
ATOM 3373 C CA . GLU A 1 420 ? -14.544 23.070 9.135 1.00 71.81 420 GLU A CA 1
ATOM 3374 C C . GLU A 1 420 ? -14.657 22.448 7.730 1.00 71.81 420 GLU A C 1
ATOM 3376 O O . GLU A 1 420 ? -13.941 21.497 7.427 1.00 71.81 420 GLU A O 1
ATOM 3381 N N . SER A 1 421 ? -15.523 22.983 6.857 1.00 74.88 421 SER A N 1
ATOM 3382 C CA . SER A 1 421 ? -15.810 22.400 5.546 1.00 74.88 421 SER A CA 1
ATOM 3383 C C . SER A 1 421 ? -14.618 22.444 4.584 1.00 74.88 421 SER A C 1
ATOM 3385 O O . SER A 1 421 ? -14.116 23.513 4.206 1.00 74.88 421 SER A O 1
ATOM 3387 N N . SER A 1 422 ? -14.185 21.266 4.127 1.00 79.62 422 SER A N 1
ATOM 3388 C CA . SER A 1 422 ? -13.126 21.140 3.126 1.00 79.62 422 SER A CA 1
ATOM 3389 C C . SER A 1 422 ? -13.698 21.091 1.707 1.00 79.62 422 SER A C 1
ATOM 3391 O O . SER A 1 422 ? -14.775 20.547 1.461 1.00 79.62 422 SER A O 1
ATOM 3393 N N . LEU A 1 423 ? -12.956 21.631 0.735 1.00 79.25 423 LEU A N 1
ATOM 3394 C CA . LEU A 1 423 ? -13.342 21.558 -0.679 1.00 79.25 423 LEU A CA 1
ATOM 3395 C C . LEU A 1 423 ? -13.427 20.100 -1.170 1.00 79.25 423 LEU A C 1
ATOM 3397 O O . LEU A 1 423 ? -14.244 19.777 -2.028 1.00 79.25 423 LEU A O 1
ATOM 3401 N N . PHE A 1 424 ? -12.596 19.219 -0.609 1.00 82.25 424 PHE A N 1
ATOM 3402 C CA . PHE A 1 424 ? -12.583 17.800 -0.942 1.00 82.25 424 PHE A CA 1
ATOM 3403 C C . PHE A 1 424 ? -13.887 17.106 -0.531 1.00 82.25 424 PHE A C 1
ATOM 3405 O O . PHE A 1 424 ? -14.505 16.445 -1.365 1.00 82.25 424 PHE A O 1
ATOM 3412 N N . ASP A 1 425 ? -14.351 17.316 0.705 1.00 83.44 425 ASP A N 1
ATOM 3413 C CA . ASP A 1 425 ? -15.601 16.726 1.210 1.00 83.44 425 ASP A CA 1
ATOM 3414 C C . ASP A 1 425 ? -16.812 17.203 0.409 1.00 83.44 425 ASP A C 1
ATOM 3416 O O . ASP A 1 425 ? -17.711 16.434 0.075 1.00 83.44 425 ASP A O 1
ATOM 3420 N N . VAL A 1 426 ? -16.797 18.473 0.019 1.00 81.56 426 VAL A N 1
ATOM 3421 C CA . VAL A 1 426 ? -17.819 19.071 -0.836 1.00 81.56 426 VAL A CA 1
ATOM 3422 C C . VAL A 1 426 ? -17.859 18.391 -2.202 1.00 81.56 426 VAL A C 1
ATOM 3424 O O . VAL A 1 426 ? -18.926 17.966 -2.641 1.00 81.56 426 VAL A O 1
ATOM 3427 N N . PHE A 1 427 ? -16.713 18.243 -2.875 1.00 83.88 427 PHE A N 1
ATOM 3428 C CA . PHE A 1 427 ? -16.659 17.526 -4.151 1.00 83.88 427 PHE A CA 1
ATOM 3429 C C . PHE A 1 427 ? -17.078 16.062 -3.999 1.00 83.88 427 PHE A C 1
ATOM 3431 O O . PHE A 1 427 ? -17.840 15.569 -4.828 1.00 83.88 427 PHE A O 1
ATOM 3438 N N . LYS A 1 428 ? -16.648 15.387 -2.927 1.00 88.31 428 LYS A N 1
ATOM 3439 C CA . LYS A 1 428 ? -17.044 14.011 -2.593 1.00 88.31 428 LYS A CA 1
ATOM 3440 C C . LYS A 1 428 ? -18.572 13.886 -2.518 1.00 88.31 428 LYS A C 1
ATOM 3442 O O . LYS A 1 428 ? -19.147 13.036 -3.197 1.00 88.31 428 LYS A O 1
ATOM 3447 N N . LEU A 1 429 ? -19.240 14.780 -1.787 1.00 88.38 429 LEU A N 1
ATOM 3448 C CA . LEU A 1 429 ? -20.703 14.812 -1.669 1.00 88.38 429 LEU A CA 1
ATOM 3449 C C . LEU A 1 429 ? -21.409 15.158 -2.986 1.00 88.38 429 LEU A C 1
ATOM 3451 O O . LEU A 1 429 ? -22.387 14.504 -3.346 1.00 88.38 429 LEU A O 1
ATOM 3455 N N . LEU A 1 430 ? -20.908 16.145 -3.735 1.00 85.12 430 LEU A N 1
ATOM 3456 C CA . LEU A 1 430 ? -21.451 16.509 -5.050 1.00 85.12 430 LEU A CA 1
ATOM 3457 C C . LEU A 1 430 ? -21.400 15.322 -6.023 1.00 85.12 430 LEU A C 1
ATOM 3459 O O . LEU A 1 430 ? -22.371 15.066 -6.735 1.00 85.12 430 LEU A O 1
ATOM 3463 N N . VAL A 1 431 ? -20.287 14.582 -6.037 1.00 87.88 431 VAL A N 1
ATOM 3464 C CA . VAL A 1 431 ? -20.128 13.386 -6.875 1.00 87.88 431 VAL A CA 1
ATOM 3465 C C . VAL A 1 431 ? -21.075 12.270 -6.425 1.00 87.88 431 VAL A C 1
ATOM 3467 O O . VAL A 1 431 ? -21.689 11.621 -7.265 1.00 87.88 431 VA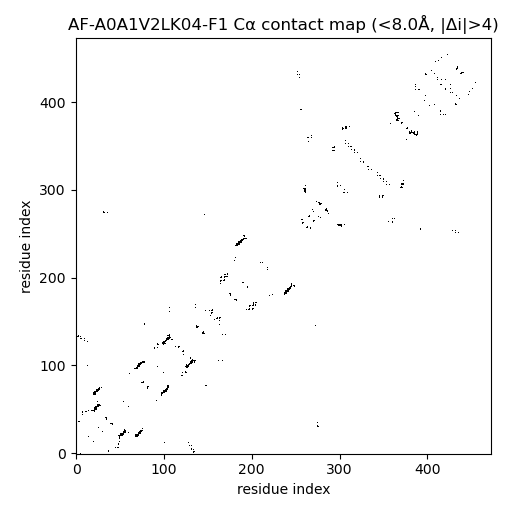L A O 1
ATOM 3470 N N . LEU A 1 432 ? -21.265 12.060 -5.120 1.00 89.69 432 LEU A N 1
ATOM 3471 C CA . LEU A 1 432 ? -22.246 11.083 -4.630 1.00 89.69 432 LEU A CA 1
ATOM 3472 C C . LEU A 1 432 ? -23.677 11.432 -5.060 1.00 89.69 432 LEU A C 1
ATOM 3474 O O . LEU A 1 432 ? -24.406 10.562 -5.542 1.00 89.69 432 LEU A O 1
ATOM 3478 N N . ILE A 1 433 ? -24.070 12.704 -4.939 1.00 87.00 433 ILE A N 1
ATOM 3479 C CA . ILE A 1 433 ? -25.382 13.186 -5.391 1.00 87.00 433 ILE A CA 1
ATOM 3480 C C . ILE A 1 433 ? -25.544 12.952 -6.896 1.00 87.00 433 ILE A C 1
ATOM 3482 O O . ILE A 1 433 ? -26.588 12.453 -7.322 1.00 87.00 433 ILE A O 1
ATOM 3486 N N . SER A 1 434 ? -24.526 13.272 -7.703 1.00 84.50 434 SER A N 1
ATOM 3487 C CA . SER A 1 434 ? -24.602 13.119 -9.159 1.00 84.50 434 SER A CA 1
ATOM 3488 C C . SER A 1 434 ? -24.707 11.652 -9.586 1.00 84.50 434 SER A C 1
ATOM 3490 O O . SER A 1 434 ? -25.533 11.341 -10.447 1.00 84.50 434 SER A O 1
ATOM 3492 N N . ILE A 1 435 ? -23.967 10.744 -8.935 1.00 85.69 435 ILE A N 1
ATOM 3493 C CA . ILE A 1 435 ? -24.055 9.294 -9.171 1.00 85.69 435 ILE A CA 1
ATOM 3494 C C . ILE A 1 435 ? -25.463 8.775 -8.848 1.00 85.69 435 ILE A C 1
ATOM 3496 O O . ILE A 1 435 ? -26.042 8.044 -9.650 1.00 85.69 435 ILE A O 1
ATOM 3500 N N . MET A 1 436 ? -26.035 9.159 -7.701 1.00 84.06 436 MET A N 1
ATOM 3501 C CA . MET A 1 436 ? -27.328 8.627 -7.247 1.00 84.06 436 MET A CA 1
ATOM 3502 C C . MET A 1 436 ? -28.536 9.233 -7.969 1.00 84.06 436 MET A C 1
ATOM 3504 O O . MET A 1 436 ? -29.543 8.552 -8.166 1.00 84.06 436 MET A O 1
ATOM 3508 N N . ARG A 1 437 ? -28.468 10.514 -8.353 1.00 74.81 437 ARG A N 1
ATOM 3509 C CA . ARG A 1 437 ? -29.597 11.246 -8.952 1.00 74.81 437 ARG A CA 1
ATOM 3510 C C . ARG A 1 437 ? -29.522 11.376 -10.475 1.00 74.81 437 ARG A C 1
ATOM 3512 O O . ARG A 1 437 ? -30.519 11.788 -11.060 1.00 74.81 437 ARG A O 1
ATOM 3519 N N . ILE A 1 438 ? -28.398 11.020 -11.109 1.00 63.75 438 ILE A N 1
ATOM 3520 C CA . ILE A 1 438 ? -28.150 11.213 -12.552 1.00 63.75 438 ILE A CA 1
ATOM 3521 C C . ILE A 1 438 ? -28.438 12.675 -12.948 1.00 63.75 438 ILE A C 1
ATOM 3523 O O . ILE A 1 438 ? -29.214 12.962 -13.858 1.00 63.75 438 ILE A O 1
ATOM 3527 N N . LEU A 1 439 ? -27.875 13.617 -12.190 1.00 60.94 439 LEU A N 1
ATOM 3528 C CA . LEU A 1 439 ? -28.051 15.049 -12.443 1.00 60.94 439 LEU A CA 1
ATOM 3529 C C . LEU A 1 439 ? -27.001 15.550 -13.430 1.00 60.94 439 LEU A C 1
ATOM 3531 O O . LEU A 1 439 ? -25.837 15.149 -13.359 1.00 60.94 439 LEU A O 1
ATOM 3535 N N . ASP A 1 440 ? -27.407 16.460 -14.316 1.00 56.91 440 ASP A N 1
ATOM 3536 C CA . ASP A 1 440 ? -26.460 17.185 -15.154 1.00 56.91 440 ASP A CA 1
ATOM 3537 C C . ASP A 1 440 ? -25.691 18.186 -14.281 1.00 56.91 440 ASP A C 1
ATOM 3539 O O . ASP A 1 440 ? -26.26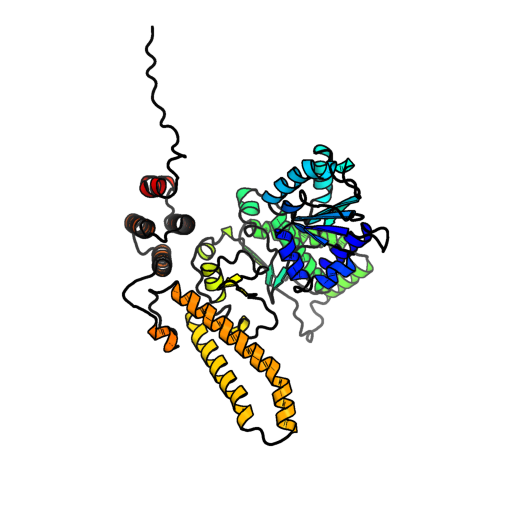6 18.987 -13.538 1.00 56.91 440 ASP A O 1
ATOM 3543 N N . ILE A 1 441 ? -24.364 18.120 -14.342 1.00 56.12 441 ILE A N 1
ATOM 3544 C CA . ILE A 1 441 ? -23.455 18.879 -13.474 1.00 56.12 441 ILE A CA 1
ATOM 3545 C C . ILE A 1 441 ? -23.661 20.396 -13.654 1.00 56.12 441 ILE A C 1
ATOM 3547 O O . ILE A 1 441 ? -23.454 21.170 -12.716 1.00 56.12 441 ILE A O 1
ATOM 3551 N N . GLN A 1 442 ? -24.115 20.828 -14.837 1.00 56.00 442 GLN A N 1
ATOM 3552 C CA . GLN A 1 442 ? -24.411 22.234 -15.127 1.00 56.00 442 GLN A CA 1
ATOM 3553 C C . GLN A 1 442 ? -25.523 22.811 -14.239 1.00 56.00 442 GLN A C 1
ATOM 3555 O O . GLN A 1 442 ? -25.391 23.946 -13.776 1.00 56.00 442 GLN A O 1
ATOM 3560 N N . ASP A 1 443 ? -26.562 22.031 -13.930 1.00 55.31 443 ASP A N 1
ATOM 3561 C CA . ASP A 1 443 ? -27.674 22.480 -13.084 1.00 55.31 443 ASP A CA 1
ATOM 3562 C C . ASP A 1 443 ? -27.249 22.621 -11.612 1.00 55.31 443 ASP A C 1
ATOM 3564 O O . ASP A 1 443 ? -27.720 23.512 -10.904 1.00 55.31 443 ASP A O 1
ATOM 3568 N N . MET A 1 444 ? -26.289 21.804 -11.159 1.00 57.34 444 MET A N 1
ATOM 3569 C CA . MET A 1 444 ? -25.730 21.891 -9.805 1.00 57.34 444 MET A CA 1
ATOM 3570 C C . MET A 1 444 ? -24.855 23.135 -9.611 1.00 57.34 444 MET A C 1
ATOM 3572 O O . MET A 1 444 ? -25.011 23.839 -8.613 1.00 57.34 444 MET A O 1
ATOM 3576 N N . PHE A 1 445 ? -23.974 23.465 -10.562 1.00 56.59 445 PHE A N 1
ATOM 3577 C CA . PHE A 1 445 ? -23.110 24.650 -10.443 1.00 56.59 445 PHE A CA 1
ATOM 3578 C C . PHE A 1 445 ? -23.887 25.972 -10.488 1.00 56.59 445 PHE A C 1
ATOM 3580 O O . PHE A 1 445 ? -23.496 26.928 -9.818 1.00 56.59 445 PHE A O 1
ATOM 3587 N N . LEU A 1 446 ? -25.011 26.026 -11.211 1.00 54.53 446 LEU A N 1
ATOM 3588 C CA . LEU A 1 446 ? -25.903 27.193 -11.220 1.00 54.53 446 LEU A CA 1
ATOM 3589 C C . LEU A 1 446 ? -26.554 27.455 -9.850 1.00 54.53 446 LEU A C 1
ATOM 3591 O O . LEU A 1 446 ? -26.920 28.592 -9.557 1.00 54.53 446 LEU A O 1
ATOM 3595 N N . SER A 1 447 ? -26.663 26.425 -9.006 1.00 53.91 447 SER A N 1
ATOM 3596 C CA . SER A 1 447 ? -27.247 26.502 -7.661 1.00 53.91 447 SER A CA 1
ATOM 3597 C C . SER A 1 447 ? -26.237 26.765 -6.532 1.00 53.91 447 SER A C 1
ATOM 3599 O O . SER A 1 447 ? -26.647 26.930 -5.387 1.00 53.91 447 SER A O 1
ATOM 3601 N N . LEU A 1 448 ? -24.932 26.862 -6.838 1.00 60.53 448 LEU A N 1
ATOM 3602 C CA . LEU A 1 448 ? -23.854 27.018 -5.845 1.00 60.53 448 LEU A CA 1
ATOM 3603 C C . LEU A 1 448 ? -22.966 28.280 -6.043 1.00 60.53 448 LEU A C 1
ATOM 3605 O O . LEU A 1 448 ? -21.738 28.154 -6.061 1.00 60.53 448 LEU A O 1
ATOM 3609 N N . PRO A 1 449 ? -23.518 29.511 -6.158 1.00 57.09 449 PRO A N 1
ATOM 3610 C CA . PRO A 1 449 ? -22.706 30.732 -6.275 1.00 57.09 449 PRO A CA 1
ATOM 3611 C C . PRO A 1 449 ? -21.726 30.939 -5.106 1.00 57.09 449 PRO A C 1
ATOM 3613 O O . PRO A 1 449 ? -20.620 31.445 -5.297 1.00 57.09 449 PRO A O 1
ATOM 3616 N N . ASP A 1 450 ? -22.108 30.519 -3.899 1.00 55.28 450 ASP A N 1
ATOM 3617 C CA . ASP A 1 450 ? -21.321 30.735 -2.678 1.00 55.28 450 ASP A CA 1
ATOM 3618 C C . ASP A 1 450 ? -20.056 29.861 -2.614 1.00 55.28 450 ASP A C 1
ATOM 3620 O O . ASP A 1 450 ? -19.055 30.241 -2.005 1.00 55.28 450 ASP A O 1
ATOM 3624 N N . LEU A 1 451 ? -20.053 28.731 -3.328 1.00 55.44 451 LEU A N 1
ATOM 3625 C CA . LEU A 1 451 ? -18.915 27.814 -3.438 1.00 55.44 451 LEU A CA 1
ATOM 3626 C C . LEU A 1 451 ? -17.769 28.441 -4.244 1.00 55.44 451 LEU A C 1
ATOM 3628 O O . LEU A 1 451 ? -16.600 28.304 -3.879 1.00 55.44 451 LEU A O 1
ATOM 3632 N N . TYR A 1 452 ? -18.118 29.194 -5.295 1.00 54.88 452 TYR A N 1
ATOM 3633 C CA . TYR A 1 452 ? -17.176 29.981 -6.093 1.00 54.88 452 TYR A CA 1
ATOM 3634 C C . TYR A 1 452 ? -16.511 31.072 -5.239 1.00 54.88 452 TYR A C 1
ATOM 3636 O O . TYR A 1 452 ? -15.294 31.218 -5.273 1.00 54.88 452 TYR A O 1
ATOM 3644 N N . ASN A 1 453 ? -17.284 31.792 -4.420 1.00 57.41 453 ASN A N 1
ATOM 3645 C CA . ASN A 1 453 ? -16.773 32.917 -3.627 1.00 57.41 453 ASN A CA 1
ATOM 3646 C C . ASN A 1 453 ? -15.945 32.495 -2.399 1.00 57.41 453 ASN A C 1
ATOM 3648 O O . ASN A 1 453 ? -15.061 33.239 -1.983 1.00 57.41 453 ASN A O 1
ATOM 3652 N N . ARG A 1 454 ? -16.220 31.325 -1.804 1.00 61.34 454 ARG A N 1
ATOM 3653 C CA . ARG A 1 454 ? -15.518 30.851 -0.597 1.00 61.34 454 ARG A CA 1
ATOM 3654 C C . ARG A 1 454 ? -14.174 30.180 -0.889 1.00 61.34 454 ARG A C 1
ATOM 3656 O O . ARG A 1 454 ? -13.246 30.333 -0.100 1.00 61.34 454 ARG A O 1
ATOM 3663 N N . TYR A 1 455 ? -14.069 29.426 -1.986 1.00 60.34 455 TYR A N 1
ATOM 3664 C CA . TYR A 1 455 ? -12.894 28.585 -2.265 1.00 60.34 455 TYR A CA 1
ATOM 3665 C C . TYR A 1 455 ? -12.000 29.093 -3.400 1.00 60.34 455 TYR A C 1
ATOM 3667 O O . TYR A 1 455 ? -10.881 28.600 -3.549 1.00 60.34 455 TYR A O 1
ATOM 3675 N N . ILE A 1 456 ? -12.439 30.085 -4.181 1.00 52.75 456 ILE A N 1
ATOM 3676 C CA . ILE A 1 456 ? -11.583 30.758 -5.162 1.00 52.75 456 ILE A CA 1
ATOM 3677 C C . ILE A 1 456 ? -11.083 32.066 -4.538 1.00 52.75 456 ILE A C 1
ATOM 3679 O O . ILE A 1 456 ? -11.896 32.935 -4.230 1.00 52.75 456 ILE A O 1
ATOM 3683 N N . PRO A 1 457 ? -9.765 32.250 -4.341 1.00 46.91 457 PRO A N 1
ATOM 3684 C CA . PRO A 1 457 ? -9.238 33.524 -3.863 1.00 46.91 457 PRO A CA 1
ATOM 3685 C C . PRO A 1 457 ? -9.599 34.647 -4.848 1.00 46.91 457 PRO A C 1
ATOM 3687 O O . PRO A 1 457 ? -9.550 34.437 -6.062 1.00 46.91 457 PRO A O 1
ATOM 3690 N N . GLU A 1 458 ? -9.898 35.853 -4.345 1.00 49.16 458 GLU A N 1
ATOM 3691 C CA . GLU A 1 458 ? -10.341 37.027 -5.136 1.00 49.16 458 GLU A CA 1
ATOM 3692 C C . GLU A 1 458 ? -9.467 37.325 -6.381 1.00 49.16 458 GLU A C 1
ATOM 3694 O O . GLU A 1 458 ? -9.936 37.905 -7.365 1.00 49.16 458 GLU A O 1
ATOM 3699 N N . ASN A 1 459 ? -8.217 36.851 -6.385 1.00 41.66 459 ASN A N 1
ATOM 3700 C CA . ASN A 1 459 ? -7.223 37.025 -7.446 1.00 41.66 459 ASN A CA 1
ATOM 3701 C C . ASN A 1 459 ? -7.412 36.137 -8.698 1.00 41.66 459 ASN A C 1
ATOM 3703 O O . ASN A 1 459 ? -6.632 36.268 -9.640 1.00 41.66 459 ASN A O 1
ATOM 3707 N N . LEU A 1 460 ? -8.403 35.239 -8.733 1.00 40.94 460 LEU A N 1
ATOM 3708 C CA . LEU A 1 460 ? -8.696 34.363 -9.886 1.00 40.94 460 LEU A CA 1
ATOM 3709 C C . LEU A 1 460 ? -10.023 34.692 -10.589 1.00 40.94 460 LEU A C 1
ATOM 3711 O O . LEU A 1 460 ? -10.529 33.899 -11.384 1.00 40.94 460 LEU A O 1
ATOM 3715 N N . SER A 1 461 ? -10.575 35.881 -10.346 1.00 35.66 461 SER A N 1
ATOM 3716 C CA . SER A 1 461 ? -11.721 36.390 -11.095 1.00 35.66 461 SER A CA 1
ATOM 3717 C C . SER A 1 461 ? -11.388 36.474 -12.594 1.00 35.66 461 SER A C 1
ATOM 3719 O O . SER A 1 461 ? -10.598 37.305 -13.044 1.00 35.66 461 SER A O 1
ATOM 3721 N N . ILE A 1 462 ? -11.991 35.581 -13.387 1.00 38.44 462 ILE A N 1
ATOM 3722 C CA . ILE A 1 462 ? -11.953 35.640 -14.852 1.00 38.44 462 ILE A CA 1
ATOM 3723 C C . ILE A 1 462 ? -12.451 37.036 -15.247 1.00 38.44 462 ILE A C 1
ATOM 3725 O O . ILE A 1 462 ? -13.559 37.406 -14.848 1.00 38.44 462 ILE A O 1
ATOM 3729 N N . PRO A 1 463 ? -11.678 37.837 -16.004 1.00 34.94 463 PRO A N 1
ATOM 3730 C CA . PRO A 1 463 ? -12.089 39.190 -16.328 1.00 34.94 463 PRO A CA 1
ATOM 3731 C C . PRO A 1 463 ? -13.385 39.120 -17.128 1.00 34.94 463 PRO A C 1
ATOM 3733 O O . PRO A 1 463 ? -13.425 38.602 -18.248 1.00 34.94 463 PRO A O 1
ATOM 3736 N N . SER A 1 464 ? -14.459 39.647 -16.537 1.00 34.72 464 SER A N 1
ATOM 3737 C CA . SER A 1 464 ? -15.723 39.868 -17.223 1.00 34.72 464 SER A CA 1
ATOM 3738 C C . SER A 1 464 ? -15.419 40.606 -18.523 1.00 34.72 464 SER A C 1
ATOM 3740 O O . SER A 1 464 ? -14.820 41.686 -18.485 1.00 34.72 464 SER A O 1
ATOM 3742 N N . LYS A 1 465 ? -15.793 40.029 -19.670 1.00 37.75 465 LYS A N 1
ATOM 3743 C CA . LYS A 1 465 ? -15.717 40.708 -20.967 1.00 37.75 465 LYS A CA 1
ATOM 3744 C C . LYS A 1 465 ? -16.491 42.022 -20.864 1.00 37.75 465 LYS A C 1
ATOM 3746 O O . LYS A 1 465 ? -17.707 42.042 -21.026 1.00 37.75 465 LYS A O 1
ATOM 3751 N N . GLN A 1 466 ? -15.787 43.124 -20.623 1.00 32.78 466 GLN A N 1
ATOM 3752 C CA . GLN A 1 466 ? -16.327 44.443 -20.895 1.00 32.78 466 GLN A CA 1
ATOM 3753 C C . GLN A 1 466 ? -16.531 44.523 -22.404 1.00 32.78 466 GLN A C 1
ATOM 3755 O O . GLN A 1 466 ? -15.576 44.500 -23.185 1.00 32.78 466 GLN A O 1
ATOM 3760 N N . SER A 1 467 ? -17.795 44.576 -22.813 1.00 36.06 467 SER A N 1
ATOM 3761 C CA . SER A 1 467 ? -18.197 44.935 -24.162 1.00 36.06 467 SER A CA 1
ATOM 3762 C C . SER A 1 467 ? -17.651 46.330 -24.470 1.00 36.06 467 SER A C 1
ATOM 3764 O O . SER A 1 467 ? -18.259 47.342 -24.116 1.00 36.06 467 SER A O 1
ATOM 3766 N N . LYS A 1 468 ? -16.488 46.406 -25.120 1.00 34.81 468 LYS A N 1
ATOM 3767 C CA . LYS A 1 468 ? -16.067 47.639 -25.778 1.00 34.81 468 LYS A CA 1
ATOM 3768 C C . LYS A 1 468 ? -17.012 47.864 -26.950 1.00 34.81 468 LYS A C 1
ATOM 3770 O O . LYS A 1 468 ? -16.893 47.217 -27.987 1.00 34.81 468 LYS A O 1
ATOM 3775 N N . GLY A 1 469 ? -17.969 48.766 -26.749 1.00 32.12 469 GLY A N 1
ATOM 3776 C CA . GLY A 1 469 ? -18.690 49.402 -27.837 1.00 32.12 469 GLY A CA 1
ATOM 3777 C C . GLY A 1 469 ? -17.673 50.031 -28.780 1.00 32.12 469 GLY A C 1
ATOM 3778 O O . GLY A 1 469 ? -16.901 50.904 -28.390 1.00 32.12 469 GLY A O 1
ATOM 3779 N N . VAL A 1 470 ? -17.640 49.530 -30.009 1.00 33.19 470 VAL A N 1
ATOM 3780 C CA . VAL A 1 470 ? -16.909 50.138 -31.114 1.00 33.19 470 VAL A CA 1
ATOM 3781 C C . VAL A 1 470 ? -17.680 51.397 -31.501 1.00 33.19 470 VAL A C 1
ATOM 3783 O O . VAL A 1 470 ? -18.731 51.311 -32.131 1.00 33.19 470 VAL A O 1
ATOM 3786 N N . SER A 1 471 ? -17.190 52.570 -31.101 1.00 29.75 471 SER A N 1
ATOM 3787 C CA . SER A 1 471 ? -17.604 53.827 -31.721 1.00 29.75 471 SER A CA 1
ATOM 3788 C C . SER A 1 471 ? -16.822 53.991 -33.022 1.00 29.75 471 SER A C 1
ATOM 3790 O O . SER A 1 471 ? -15.608 54.192 -32.995 1.00 29.75 471 SER A O 1
ATOM 3792 N N . MET A 1 472 ? -17.523 53.874 -34.148 1.00 35.69 472 MET A N 1
ATOM 3793 C CA . MET A 1 472 ? -17.043 54.330 -35.450 1.00 35.69 472 MET A CA 1
ATOM 3794 C C . MET A 1 472 ? -16.796 55.840 -35.406 1.00 35.69 472 MET A C 1
ATOM 3796 O O . MET A 1 472 ? -17.732 56.591 -35.127 1.00 35.69 472 MET A O 1
ATOM 3800 N N . GLN A 1 473 ? -15.574 56.255 -35.737 1.00 31.88 473 GLN A N 1
ATOM 3801 C CA . GLN A 1 473 ? -15.270 57.457 -36.515 1.00 31.88 473 GLN A CA 1
ATOM 3802 C C . GLN A 1 473 ? -13.910 57.299 -37.187 1.00 31.88 473 GLN A C 1
ATOM 3804 O O . GLN A 1 473 ? -12.981 56.805 -36.508 1.00 31.88 473 GLN A O 1
#

Secondary structure (DSSP, 8-state):
--HHHHHHHHHHHH--STT--EEEEE-HHHHHHHHHHTTT-HHHHHHHTTEEEEEEGGGGGG--SS--SEEEEEEE-SSHHHHHHHHHHHHHGGG--SEEEEEEE-SS-HHHHHHHHHHTTGGGT-SEEEEE-----EEETTEEE---GGGGHHHHHTS--SHHHHHHHHHHHHHHHHTTT--EEEEEEEESHHHHHHHHHHHHHHHHHHHHS-HHHHHHHHHHHHTTTS-TT-----EEEEEEE-GGG-SHHHHSPP-BHHHHHHHHHT---TTSPEEETTEEE-TT-TT-SSHHHHTTSBGGGHHHHHHHHHHHHHHHHHGGGG--SHHHHHHHHHHHHHHHHHHHHHHHHHHHHHHHHHH-TT-----S-HHHHTT--TT---HHHHHHHHHHHHHTT-S-HHHHHHHHHHHHHSTT--HHHHHHHHHHHHHHHT--HHHHHHT-HHHHHHHS-GGG-------------

Radius of gyration: 28.42 Å; Cα contacts (8 Å, |Δi|>4): 471; chains: 1; bounding box: 72×96×82 Å

Sequence (473 aa):
MSPLDDLVSIFAAISTNQESRNLLVLDRDISVHLNYLTNNKFSAFTTATHISRIVWIEDVANIQDGSPDSVVFLINLLSDENIHKLNQLSTLLPQMKQNVHLIVAHPSLDTSLQRYLSIKGLLGDLTSYHVWKSLLYFKFDDILSLEYPNAAFKDIYLDDSPVPLQLLAKTLLVEYIDSNYNLRITNVYLKGPMSARVWNIYEKLKAEHLQSLSDTQRKVINDIDDTLFMDVHSFYNNSVDFICLDRSNDLIAALSSQLSYSGLLNETFNVETQLKPITFEGKLINLNDPSDQIFPLIKDLNFSHVGPILNQQAKHLQTEFSKRNDLKDIGEMKNFVGELSNLKKMQENVTKHTNLGEFIISKFRGWNENTGVSELDQLIDPKQESYQSQIIEFQQDILANAANTNTLLNTLIDILNLQESSLFDVFKLLVLISIMRILDIQDMFLSLPDLYNRYIPENLSIPSKQSKGVSMQ

Nearest PDB structures (foldseek):
  5bv0-assembly1_A  TM=8.186E-01  e=1.823E-16  Thermochaetoides thermophila DSM 1495
  5bv1-assembly2_C  TM=8.216E-01  e=5.126E-16  Thermochaetoides thermophila DSM 1495
  1dcf-assembly1_A-2  TM=4.957E-01  e=1.089E-01  Arabidopsis thaliana
  3ooj-assembly1_B  TM=4.823E-01  e=1.158E+00  Escherichia coli

Organism: Pichia kudriavzevii (NCBI:txid4909)

pLDDT: mean 81.76, std 15.17, range [29.75, 98.19]

Foldseek 3Di:
DALLVLVLVVLVVVCPDPQFAEEEAEEPVVVLVVCQVCVVVCVVSCNSNNHPYYDYLVCLVVDDDDDGQEYEYEFEPLDPVRVVSVVVCLVVLVVDPHAYEYEYEAQDCVVVVVVVCVVSVNPVSHPYYYYSNNLLFDDAPPDTGRLRAVSCPCVVPPVVHCRNLLSLLVVVVVVCVVVVNLQAADAEAAEDDSSVVSVVSNVVVNVVVLVPDDPVSNVVNVVSVVCPPPPPPPPPPSHDHHHDYDCVVDCLVVLAQDQALLSLLCVLQVPSDLSFFGADPNDGHNLRDVLQPLSVVGRGDGLLCNQVSLVVLVVVLVVLVCVVVVDDDPVSVVVSVVCVVSSVSSVVNSVVSVVSSLSSLVQQQCDPDDSVHVVSNVVHDNPDGHLVNLLNVLSVCLVVVPDDPVVNLVSLVVSVPDPPDDPVSSVSSLVSNCVSVVDDVVVSVVSCPVNCVPPPPPVPPDPDPDPPDDDDD

Mean predicted aligned error: 10.55 Å

InterPro domains:
  IPR001619 Sec1-like protein [PF00995] (23-436)
  IPR001619 Sec1-like protein [PTHR11679] (22-438)
  IPR036045 Sec1-like superfamily [SSF56815] (11-438)
  IPR043127 Sec1-like, domain 3a [G3DSA:3.90.830.10] (258-364)

Solvent-accessible surface area (backbone atoms only — not comparable to full-atom values): 27722 Å² total; per-residue (Å²): 129,54,45,65,57,50,52,41,50,53,38,56,70,68,47,85,47,99,79,50,38,27,32,35,33,36,33,75,75,46,47,39,56,49,36,53,77,40,73,71,44,59,65,63,55,32,62,73,49,37,44,73,46,77,45,46,62,89,54,57,90,70,76,75,87,77,86,48,57,27,39,37,39,42,39,47,60,82,43,77,72,38,55,56,52,58,57,53,42,71,70,52,43,79,74,58,88,53,46,28,33,42,37,35,38,39,78,77,46,68,72,58,49,56,51,49,33,54,76,70,60,47,59,81,56,38,74,46,75,47,70,46,44,67,72,57,64,46,79,55,95,94,43,79,39,63,82,46,68,80,77,35,49,59,42,50,76,74,66,65,44,62,62,63,45,52,41,55,20,47,51,55,48,47,53,31,53,74,49,72,65,52,63,35,75,76,45,80,47,66,42,52,75,59,24,50,51,24,49,57,51,27,57,51,54,49,52,55,53,54,68,72,47,51,73,69,57,45,48,54,50,49,54,61,63,70,49,81,81,75,56,97,75,55,88,72,72,46,67,37,74,44,76,36,76,26,63,86,80,52,56,61,73,77,61,45,84,56,59,25,39,47,39,37,49,32,73,73,67,63,60,87,47,89,67,56,58,47,80,55,97,91,37,80,43,65,81,81,43,92,86,49,79,53,51,80,76,32,36,82,35,50,46,66,56,38,48,48,52,52,51,52,52,51,54,52,51,54,52,62,61,50,50,67,79,71,58,84,47,74,68,54,49,53,50,49,62,66,48,45,63,56,52,50,50,52,50,51,42,52,52,53,51,50,55,53,50,53,53,51,50,68,58,33,42,37,64,92,66,84,37,77,36,74,80,61,50,73,72,61,54,93,86,47,69,20,71,58,39,52,52,50,53,50,52,50,42,53,74,69,63,75,62,58,70,69,56,52,51,50,52,49,51,56,53,58,68,42,90,86,53,50,74,64,60,52,52,42,50,53,51,52,48,33,70,71,65,71,54,64,67,70,67,55,58,74,73,40,67,64,59,55,65,74,74,47,63,85,88,69,68,74,78,75,82,74,80,77,78,81,79,89,128